Protein AF-A0A973I425-F1 (afdb_monomer_lite)

Structure (mmCIF, N/CA/C/O backbone):
data_AF-A0A973I425-F1
#
_entry.id   AF-A0A973I425-F1
#
loop_
_atom_site.group_PDB
_atom_site.id
_atom_site.type_symbol
_atom_site.label_atom_id
_atom_site.label_alt_id
_atom_site.label_comp_id
_atom_site.label_asym_id
_atom_site.label_entity_id
_atom_site.label_seq_id
_atom_site.pdbx_PDB_ins_code
_atom_site.Cartn_x
_atom_site.Cartn_y
_atom_site.Cartn_z
_atom_site.occupancy
_atom_site.B_iso_or_equiv
_atom_site.auth_seq_id
_atom_site.auth_comp_id
_atom_site.auth_asym_id
_atom_site.auth_atom_id
_atom_site.pdbx_PDB_model_num
ATOM 1 N N . MET A 1 1 ? 84.719 -21.983 -59.558 1.00 37.69 1 MET A N 1
ATOM 2 C CA . MET A 1 1 ? 84.308 -21.142 -58.417 1.00 37.69 1 MET A CA 1
ATOM 3 C C . MET A 1 1 ? 82.962 -21.637 -57.911 1.00 37.69 1 MET A C 1
ATOM 5 O O . MET A 1 1 ? 82.070 -21.821 -58.720 1.00 37.69 1 MET A O 1
ATOM 9 N N . SER A 1 2 ? 82.882 -21.840 -56.594 1.00 36.91 2 SER A N 1
ATOM 10 C CA . SER A 1 2 ? 81.693 -21.959 -55.732 1.00 36.91 2 SER A CA 1
ATOM 11 C C . SER A 1 2 ? 80.732 -23.167 -55.840 1.00 36.91 2 SER A C 1
ATOM 13 O O . SER A 1 2 ? 79.824 -23.208 -56.659 1.00 36.91 2 SER A O 1
ATOM 15 N N . PHE A 1 3 ? 80.980 -24.124 -54.936 1.00 36.69 3 PHE A N 1
ATOM 16 C CA . PHE A 1 3 ? 80.110 -25.029 -54.156 1.00 36.69 3 PHE A CA 1
ATOM 17 C C . PHE A 1 3 ? 78.595 -25.209 -54.479 1.00 36.69 3 PHE A C 1
ATOM 19 O O . PHE A 1 3 ? 77.766 -24.356 -54.186 1.00 36.69 3 PHE A O 1
ATOM 26 N N . THR A 1 4 ? 78.273 -26.407 -55.003 1.00 39.53 4 THR A N 1
ATOM 27 C CA . THR A 1 4 ? 77.316 -27.481 -54.569 1.00 39.53 4 THR A CA 1
ATOM 28 C C . THR A 1 4 ? 76.370 -27.297 -53.343 1.00 39.53 4 THR A C 1
ATOM 30 O O . THR A 1 4 ? 76.757 -26.600 -52.413 1.00 39.53 4 THR A O 1
ATOM 33 N N . PRO A 1 5 ? 75.336 -28.168 -53.130 1.00 52.81 5 PRO A N 1
ATOM 34 C CA . PRO A 1 5 ? 74.333 -28.717 -54.069 1.00 52.81 5 PRO A CA 1
ATOM 35 C C . PRO A 1 5 ? 72.916 -29.005 -53.450 1.00 52.81 5 PRO A C 1
ATOM 37 O O . PRO A 1 5 ? 72.714 -29.038 -52.242 1.00 52.81 5 PRO A O 1
ATOM 40 N N . LEU A 1 6 ? 71.947 -29.307 -54.325 1.00 42.12 6 LEU A N 1
ATOM 41 C CA . LEU A 1 6 ? 70.959 -30.409 -54.265 1.00 42.12 6 LEU A CA 1
ATOM 42 C C . LEU A 1 6 ? 70.415 -30.897 -52.893 1.00 42.12 6 LEU A C 1
ATOM 44 O O . LEU A 1 6 ? 71.088 -31.656 -52.197 1.00 42.12 6 LEU A O 1
ATOM 48 N N . LYS A 1 7 ? 69.121 -30.649 -52.619 1.00 34.53 7 LYS A N 1
ATOM 49 C CA . LYS A 1 7 ? 68.172 -31.680 -52.130 1.00 34.53 7 LYS A CA 1
ATOM 50 C C . LYS A 1 7 ? 66.713 -31.214 -52.208 1.00 34.53 7 LYS A C 1
ATOM 52 O O . LYS A 1 7 ? 66.212 -30.468 -51.374 1.00 34.53 7 LYS A O 1
ATOM 57 N N . THR A 1 8 ? 66.046 -31.707 -53.240 1.00 43.56 8 THR A N 1
ATOM 58 C CA . THR A 1 8 ? 64.598 -31.761 -53.427 1.00 43.56 8 THR A CA 1
ATOM 59 C C . THR A 1 8 ? 63.974 -32.806 -52.492 1.00 43.56 8 THR A C 1
ATOM 61 O O . THR A 1 8 ? 64.584 -33.837 -52.219 1.00 43.56 8 THR A O 1
ATOM 64 N N . LEU A 1 9 ? 62.712 -32.571 -52.120 1.00 47.62 9 LEU A N 1
ATOM 65 C CA . LEU A 1 9 ? 61.714 -33.592 -51.777 1.00 47.62 9 LEU A CA 1
ATOM 66 C C . LEU A 1 9 ? 61.925 -34.387 -50.467 1.00 47.62 9 LEU A C 1
ATOM 68 O O . LEU A 1 9 ? 62.283 -35.555 -50.490 1.00 47.62 9 LEU A O 1
ATOM 72 N N . LEU A 1 10 ? 61.620 -33.774 -49.318 1.00 42.44 10 LEU A N 1
ATOM 73 C CA . LEU A 1 10 ? 60.801 -34.371 -48.245 1.00 42.44 10 LEU A CA 1
ATOM 74 C C . LEU A 1 10 ? 60.571 -33.326 -47.134 1.00 42.44 10 LEU A C 1
ATOM 76 O O . LEU A 1 10 ? 61.511 -32.657 -46.721 1.00 42.44 10 LEU A O 1
ATOM 80 N N . LYS A 1 11 ? 59.342 -33.290 -46.602 1.00 37.41 11 LYS A N 1
ATOM 81 C CA . LYS A 1 11 ? 58.838 -32.500 -45.452 1.00 37.41 11 LYS A CA 1
ATOM 82 C C . LYS A 1 11 ? 58.151 -31.162 -45.762 1.00 37.41 11 LYS A C 1
ATOM 84 O O . LYS A 1 11 ? 58.456 -30.125 -45.190 1.00 37.41 11 LYS A O 1
ATOM 89 N N . GLN A 1 12 ? 57.045 -31.278 -46.497 1.00 45.94 12 GLN A N 1
ATOM 90 C CA . GLN A 1 12 ? 55.772 -30.578 -46.233 1.00 45.94 12 GLN A CA 1
ATOM 91 C C . GLN A 1 12 ? 55.152 -30.937 -44.851 1.00 45.94 12 GLN A C 1
ATOM 93 O O . GLN A 1 12 ? 53.946 -31.084 -44.708 1.00 45.94 12 GLN A O 1
ATOM 98 N N . LEU A 1 13 ? 55.962 -31.083 -43.803 1.00 47.66 13 LEU A N 1
ATOM 99 C CA . LEU A 1 13 ? 55.502 -31.217 -42.419 1.00 47.66 13 LEU A CA 1
ATOM 100 C C . LEU A 1 13 ? 56.457 -30.394 -41.561 1.00 47.66 13 LEU A C 1
ATOM 102 O O . LEU A 1 13 ? 57.553 -30.869 -41.279 1.00 47.66 13 LEU A O 1
ATOM 106 N N . CYS A 1 14 ? 56.057 -29.157 -41.259 1.00 39.88 14 CYS A N 1
ATOM 107 C CA . CYS A 1 14 ? 56.497 -28.325 -40.121 1.00 39.88 14 CYS A CA 1
ATOM 108 C C . CYS A 1 14 ? 56.077 -26.843 -40.261 1.00 39.88 14 CYS A C 1
ATOM 110 O O . CYS A 1 14 ? 56.566 -25.997 -39.522 1.00 39.88 14 CYS A O 1
ATOM 112 N N . TYR A 1 15 ? 55.126 -26.502 -41.137 1.00 44.47 15 TYR A N 1
ATOM 113 C CA . TYR A 1 15 ? 54.213 -25.396 -40.834 1.00 44.47 15 TYR A CA 1
ATOM 114 C C . TYR A 1 15 ? 53.138 -25.953 -39.903 1.00 44.47 15 TYR A C 1
ATOM 116 O O . TYR A 1 15 ? 52.218 -26.572 -40.422 1.00 44.47 15 TYR A O 1
ATOM 124 N N . LEU A 1 16 ? 53.311 -25.833 -38.575 1.00 46.62 16 LEU A N 1
ATOM 125 C CA . LEU A 1 16 ? 52.235 -25.837 -37.547 1.00 46.62 16 LEU A CA 1
ATOM 126 C C . LEU A 1 16 ? 52.718 -25.965 -36.081 1.00 46.62 16 LEU A C 1
ATOM 128 O O . LEU A 1 16 ? 51.924 -26.326 -35.221 1.00 46.62 16 LEU A O 1
ATOM 132 N N . SER A 1 17 ? 53.971 -25.652 -35.732 1.00 47.41 17 SER A N 1
ATOM 133 C CA . SER A 1 17 ? 54.474 -25.943 -34.367 1.00 47.41 17 SER A CA 1
ATOM 134 C C . SER A 1 17 ? 54.995 -24.734 -33.583 1.00 47.41 17 SER A C 1
ATOM 136 O O . SER A 1 17 ? 55.874 -24.883 -32.738 1.00 47.41 17 SER A O 1
ATOM 138 N N . SER A 1 18 ? 54.483 -23.523 -33.831 1.00 47.31 18 SER A N 1
ATOM 139 C CA . SER A 1 18 ? 54.876 -22.343 -33.025 1.00 47.31 18 SER A CA 1
ATOM 140 C C . SER A 1 18 ? 53.761 -21.322 -32.759 1.00 47.31 18 SER A C 1
ATOM 142 O O . SER A 1 18 ? 54.043 -20.239 -32.264 1.00 47.31 18 SER A O 1
ATOM 144 N N . ALA A 1 19 ? 52.496 -21.662 -33.031 1.00 46.75 19 ALA A N 1
ATOM 145 C CA . ALA A 1 19 ? 51.339 -20.792 -32.771 1.00 46.75 19 ALA A CA 1
ATOM 146 C C . ALA A 1 19 ? 50.269 -21.463 -31.889 1.00 46.75 19 ALA A C 1
ATOM 148 O O . ALA A 1 19 ? 49.083 -21.178 -32.008 1.00 46.75 19 ALA A O 1
ATOM 149 N N . ALA A 1 20 ? 50.674 -22.381 -31.013 1.00 50.41 20 ALA A N 1
ATOM 150 C CA . ALA A 1 20 ? 49.760 -23.044 -30.092 1.00 50.41 20 ALA A CA 1
ATOM 151 C C . ALA A 1 20 ? 50.484 -23.351 -28.786 1.00 50.41 20 ALA A C 1
ATOM 153 O O . ALA A 1 20 ? 50.881 -24.486 -28.586 1.00 50.41 20 ALA A O 1
ATOM 154 N N . LEU A 1 21 ? 50.718 -22.343 -27.939 1.00 49.34 21 LEU A N 1
ATOM 155 C CA . LEU A 1 21 ? 51.107 -22.533 -26.532 1.00 49.34 21 LEU A CA 1
ATOM 156 C C . LEU A 1 21 ? 50.958 -21.221 -25.729 1.00 49.34 21 LEU A C 1
ATOM 158 O O . LEU A 1 21 ? 51.871 -20.803 -25.037 1.00 49.34 21 LEU A O 1
ATOM 162 N N . LEU A 1 22 ? 49.800 -20.558 -25.823 1.00 50.97 22 LEU A N 1
ATOM 163 C CA . LEU A 1 22 ? 49.319 -19.613 -24.796 1.00 50.97 22 LEU A CA 1
ATOM 164 C C . LEU A 1 22 ? 47.787 -19.696 -24.656 1.00 50.97 22 LEU A C 1
ATOM 166 O O . LEU A 1 22 ? 47.109 -18.703 -24.418 1.00 50.97 22 LEU A O 1
ATOM 170 N N . VAL A 1 23 ? 47.221 -20.900 -24.777 1.00 51.62 23 VAL A N 1
ATOM 171 C CA . VAL A 1 23 ? 45.948 -21.173 -24.104 1.00 51.62 23 VAL A CA 1
ATOM 172 C C . VAL A 1 23 ? 46.337 -21.526 -22.679 1.00 51.62 23 VAL A C 1
ATOM 174 O O . VAL A 1 23 ? 46.740 -22.652 -22.395 1.00 51.62 23 VAL A O 1
ATOM 177 N N . SER A 1 24 ? 46.288 -20.534 -21.793 1.00 42.91 24 SER A N 1
ATOM 178 C CA . SER A 1 24 ? 46.206 -20.798 -20.363 1.00 42.91 24 SER A CA 1
ATOM 179 C C . SER A 1 24 ? 44.888 -21.536 -20.140 1.00 42.91 24 SER A C 1
ATOM 181 O O . SER A 1 24 ? 43.834 -20.931 -19.951 1.00 42.91 24 SER A O 1
ATOM 183 N N . CYS A 1 25 ? 44.917 -22.862 -20.268 1.00 48.88 25 CYS A N 1
ATOM 184 C CA . CYS A 1 25 ? 43.871 -23.720 -19.751 1.00 48.88 25 CYS A CA 1
ATOM 185 C C . CYS A 1 25 ? 43.938 -23.598 -18.229 1.00 48.88 25 CYS A C 1
ATOM 187 O O . CYS A 1 25 ? 44.575 -24.407 -17.560 1.00 48.88 25 CYS A O 1
ATOM 189 N N . ALA A 1 26 ? 43.286 -22.575 -17.678 1.00 56.12 26 ALA A N 1
ATOM 190 C CA . ALA A 1 26 ? 42.833 -22.607 -16.302 1.00 56.12 26 ALA A CA 1
ATOM 191 C C . ALA A 1 26 ? 41.779 -23.718 -16.222 1.00 56.12 26 ALA A C 1
ATOM 193 O O . ALA A 1 26 ? 40.581 -23.488 -16.371 1.00 56.12 26 ALA A O 1
ATOM 194 N N . SER A 1 27 ? 42.233 -24.963 -16.086 1.00 64.81 27 SER A N 1
ATOM 195 C CA . SER A 1 27 ? 41.368 -26.062 -15.693 1.00 64.81 27 SER A CA 1
ATOM 196 C C . SER A 1 27 ? 40.848 -25.708 -14.308 1.00 64.81 27 SER A C 1
ATOM 198 O O . SER A 1 27 ? 41.604 -25.750 -13.335 1.00 64.81 27 SER A O 1
ATOM 200 N N . ASN A 1 28 ? 39.583 -25.296 -14.230 1.00 69.31 28 ASN A N 1
ATOM 201 C CA . ASN A 1 28 ? 38.892 -25.160 -12.957 1.00 69.31 28 ASN A CA 1
ATOM 202 C C . ASN A 1 28 ? 39.164 -26.433 -12.132 1.00 69.31 28 ASN A C 1
ATOM 204 O O . ASN A 1 28 ? 39.030 -27.531 -12.676 1.00 69.31 28 ASN A O 1
ATOM 208 N N . PRO A 1 29 ? 39.559 -26.332 -10.848 1.00 84.12 29 PRO A N 1
ATOM 209 C CA . PRO A 1 29 ? 39.979 -27.483 -10.039 1.00 84.12 29 PRO A CA 1
ATOM 210 C C . PRO A 1 29 ? 38.809 -28.404 -9.649 1.00 84.12 29 PRO A C 1
ATOM 212 O O . PRO A 1 29 ? 38.922 -29.205 -8.725 1.00 84.12 29 PRO A O 1
ATOM 215 N N . TYR A 1 30 ? 37.667 -28.271 -10.318 1.00 83.06 30 TYR A N 1
ATOM 216 C CA . TYR A 1 30 ? 36.429 -28.965 -10.028 1.00 83.06 30 TYR A CA 1
ATOM 217 C C . TYR A 1 30 ? 35.788 -29.483 -11.314 1.00 83.06 30 TYR A C 1
ATOM 219 O O . TYR A 1 30 ? 35.867 -28.870 -12.379 1.00 83.06 30 TYR A O 1
ATOM 227 N N . THR A 1 31 ? 35.106 -30.617 -11.195 1.00 85.81 31 THR A N 1
ATOM 228 C CA . THR A 1 31 ? 34.203 -31.128 -12.222 1.00 85.81 31 THR A CA 1
ATOM 229 C C . THR A 1 31 ? 32.836 -30.473 -12.044 1.00 85.81 31 THR A C 1
ATOM 231 O O . THR A 1 31 ? 32.301 -30.400 -10.939 1.00 85.81 31 THR A O 1
ATOM 234 N N . TYR A 1 32 ? 32.265 -29.952 -13.128 1.00 88.19 32 TYR A N 1
ATOM 235 C CA . TYR A 1 32 ? 30.945 -29.329 -13.099 1.00 88.19 32 TYR A CA 1
ATOM 236 C C . TYR A 1 32 ? 29.872 -30.360 -13.458 1.00 88.19 32 TYR A C 1
ATOM 238 O O . TYR A 1 32 ? 29.927 -30.985 -14.514 1.00 88.19 32 TYR A O 1
ATOM 246 N N . THR A 1 33 ? 28.896 -30.538 -12.572 1.00 92.44 33 THR A N 1
ATOM 247 C CA . THR A 1 33 ? 27.669 -31.303 -12.826 1.00 92.44 33 THR A CA 1
ATOM 248 C C . THR A 1 33 ? 26.493 -30.435 -12.400 1.00 92.44 33 THR A C 1
ATOM 250 O O . THR A 1 33 ? 26.398 -30.066 -11.230 1.00 92.44 33 THR A O 1
ATOM 253 N N . GLN A 1 34 ? 25.610 -30.080 -13.333 1.00 91.56 34 GLN A N 1
ATOM 254 C CA . GLN A 1 34 ? 24.461 -29.231 -13.026 1.00 91.56 34 GLN A CA 1
ATOM 255 C C . GLN A 1 34 ? 23.409 -30.022 -12.237 1.00 91.56 34 GLN A C 1
ATOM 257 O O . GLN A 1 34 ? 22.895 -31.036 -12.709 1.00 91.56 34 GLN A O 1
ATOM 262 N N . SER A 1 35 ? 23.073 -29.544 -11.038 1.00 92.56 35 SER A N 1
ATOM 263 C CA . SER A 1 35 ? 21.942 -30.062 -10.262 1.00 92.56 35 SER A CA 1
ATOM 264 C C . SER A 1 35 ? 20.626 -29.657 -10.925 1.00 92.56 35 SER A C 1
ATOM 266 O O . SER A 1 35 ? 20.489 -28.513 -11.347 1.00 92.56 35 SER A O 1
ATOM 268 N N . ALA A 1 36 ? 19.633 -30.547 -10.953 1.00 91.25 36 ALA A N 1
ATOM 269 C CA . ALA A 1 36 ? 18.261 -30.179 -11.319 1.00 91.25 36 ALA A CA 1
ATOM 270 C C . ALA A 1 36 ? 17.571 -29.323 -10.232 1.00 91.25 36 ALA A C 1
ATOM 272 O O . ALA A 1 36 ? 16.597 -28.633 -10.512 1.00 91.25 36 ALA A O 1
ATOM 273 N N . ASN A 1 37 ? 18.095 -29.330 -9.000 1.00 92.50 37 ASN A N 1
ATOM 274 C CA . ASN A 1 37 ? 17.574 -28.571 -7.862 1.00 92.50 37 ASN A CA 1
ATOM 275 C C . ASN A 1 37 ? 18.251 -27.193 -7.776 1.00 92.50 37 ASN A C 1
ATOM 277 O O . ASN A 1 37 ? 19.030 -26.939 -6.856 1.00 92.50 37 ASN A O 1
ATOM 281 N N . TYR A 1 38 ? 18.003 -26.322 -8.753 1.00 88.38 38 TYR A N 1
ATOM 282 C CA . TYR A 1 38 ? 18.524 -24.953 -8.768 1.00 88.38 38 TYR A CA 1
ATOM 283 C C . TYR A 1 38 ? 17.455 -23.955 -9.219 1.00 88.38 38 TYR A C 1
ATOM 285 O O . TYR A 1 38 ? 16.387 -24.322 -9.705 1.00 88.38 38 TYR A O 1
ATOM 293 N N . SER A 1 39 ? 17.744 -22.671 -9.047 1.00 85.94 39 SER A N 1
ATOM 294 C CA . SER A 1 39 ? 16.940 -21.575 -9.587 1.00 85.94 39 SER A CA 1
ATOM 295 C C . SER A 1 39 ? 17.859 -20.426 -9.999 1.00 85.94 39 SER A C 1
ATOM 297 O O . SER A 1 39 ? 19.029 -20.392 -9.611 1.00 85.94 39 SER A O 1
ATOM 299 N N . HIS A 1 40 ? 17.335 -19.473 -10.762 1.00 88.00 40 HIS A N 1
ATOM 300 C CA . HIS A 1 40 ? 18.067 -18.292 -11.213 1.00 88.00 40 HIS A CA 1
ATOM 301 C C . HIS A 1 40 ? 18.134 -17.241 -10.103 1.00 88.00 40 HIS A C 1
ATOM 303 O O . HIS A 1 40 ? 17.232 -17.151 -9.266 1.00 88.00 40 HIS A O 1
ATOM 309 N N . ARG A 1 41 ? 19.223 -16.464 -10.072 1.00 91.75 41 ARG A N 1
ATOM 310 C CA . ARG A 1 41 ? 19.432 -15.411 -9.064 1.00 91.75 41 ARG A CA 1
ATOM 311 C C . ARG A 1 41 ? 18.535 -14.202 -9.294 1.00 91.75 41 ARG A C 1
ATOM 313 O O . ARG A 1 41 ? 18.007 -13.667 -8.321 1.00 91.75 41 ARG A O 1
ATOM 320 N N . VAL A 1 42 ? 18.359 -13.812 -10.555 1.00 95.81 42 VAL A N 1
ATOM 321 C CA . VAL A 1 42 ? 17.456 -12.733 -10.950 1.00 95.81 42 VAL A CA 1
ATOM 322 C C . VAL A 1 42 ? 16.017 -13.233 -10.845 1.00 95.81 42 VAL A C 1
ATOM 324 O O . VAL A 1 42 ? 15.662 -14.278 -11.392 1.00 95.81 42 VAL A O 1
ATOM 327 N N . LYS A 1 43 ? 15.206 -12.495 -10.092 1.00 96.69 43 LYS A N 1
ATOM 328 C CA . LYS A 1 43 ? 13.804 -12.782 -9.774 1.00 96.69 43 LYS A CA 1
ATOM 329 C C . LYS A 1 43 ? 12.857 -11.650 -10.150 1.00 96.69 43 LYS A C 1
ATOM 331 O O . LYS A 1 43 ? 11.655 -11.890 -10.152 1.00 96.69 43 LYS A O 1
ATOM 336 N N . PHE A 1 44 ? 13.369 -10.459 -10.465 1.00 98.62 44 PHE A N 1
ATOM 337 C CA . PHE A 1 44 ? 12.556 -9.278 -10.749 1.00 98.62 44 PHE A CA 1
ATOM 338 C C . PHE A 1 44 ? 13.071 -8.493 -11.951 1.00 98.62 44 PHE A C 1
ATOM 340 O O . PHE A 1 44 ? 14.268 -8.485 -12.242 1.00 98.62 44 PHE A O 1
ATOM 347 N N . LEU A 1 45 ? 12.153 -7.781 -12.596 1.00 98.81 45 LEU A N 1
ATOM 348 C CA . LEU A 1 45 ? 12.445 -6.759 -13.589 1.00 98.81 45 LEU A CA 1
ATOM 349 C C . LEU A 1 45 ? 11.827 -5.445 -13.105 1.00 98.81 45 LEU A C 1
ATOM 351 O O . LEU A 1 45 ? 10.609 -5.367 -12.948 1.00 98.81 45 LEU A O 1
ATOM 355 N N . VAL A 1 46 ? 12.662 -4.443 -12.831 1.00 98.88 46 VAL A N 1
ATOM 356 C CA . VAL A 1 46 ? 12.231 -3.161 -12.259 1.00 98.88 46 VAL A CA 1
ATOM 357 C C . VAL A 1 46 ? 12.360 -2.058 -13.303 1.00 98.88 46 VAL A C 1
ATOM 359 O O . VAL A 1 46 ? 13.442 -1.849 -13.854 1.00 98.88 46 VAL A O 1
ATOM 362 N N . MET A 1 47 ? 11.254 -1.363 -13.549 1.00 98.81 47 MET A N 1
ATOM 363 C CA . MET A 1 47 ? 11.153 -0.247 -14.486 1.00 98.81 47 MET A CA 1
ATOM 364 C C . MET A 1 47 ? 11.308 1.084 -13.754 1.00 98.81 47 MET A C 1
ATOM 366 O O . MET A 1 47 ? 10.686 1.279 -12.707 1.00 98.81 47 MET A O 1
ATOM 370 N N . HIS A 1 48 ? 12.087 1.985 -14.345 1.00 98.75 48 HIS A N 1
ATOM 371 C CA . HIS A 1 48 ? 12.379 3.323 -13.831 1.00 98.75 48 HIS A CA 1
ATOM 372 C C . HIS A 1 48 ? 12.185 4.361 -14.935 1.00 98.75 48 HIS A C 1
ATOM 374 O O . HIS A 1 48 ? 12.195 4.021 -16.123 1.00 98.75 48 HIS A O 1
ATOM 380 N N . TYR A 1 49 ? 12.048 5.625 -14.545 1.00 98.12 49 TYR A N 1
ATOM 381 C CA . TYR A 1 49 ? 12.402 6.735 -15.424 1.00 98.12 49 TYR A CA 1
ATOM 382 C C . TYR A 1 49 ? 13.618 7.469 -14.874 1.00 98.12 49 TYR A C 1
ATOM 384 O O . TYR A 1 49 ? 13.845 7.491 -13.665 1.00 98.12 49 TYR A O 1
ATOM 392 N N . THR A 1 50 ? 14.313 8.194 -15.745 1.00 96.88 50 THR A N 1
ATOM 393 C CA . THR A 1 50 ? 15.507 8.949 -15.348 1.00 96.88 50 THR A CA 1
ATOM 394 C C . THR A 1 50 ? 15.201 10.324 -14.745 1.00 96.88 50 THR A C 1
ATOM 396 O O . THR A 1 50 ? 16.001 10.843 -13.970 1.00 96.88 50 THR A O 1
ATOM 399 N N . ALA A 1 51 ? 14.072 10.950 -15.106 1.00 95.44 51 ALA A N 1
ATOM 400 C CA . ALA A 1 51 ? 13.705 12.335 -14.765 1.00 95.44 51 ALA A CA 1
ATOM 401 C C . ALA A 1 51 ? 14.661 13.423 -15.291 1.00 95.44 51 ALA A C 1
ATOM 403 O O . ALA A 1 51 ? 14.512 14.599 -14.956 1.00 95.44 51 ALA A O 1
ATOM 404 N N . ILE A 1 52 ? 15.638 13.045 -16.111 1.00 95.75 52 ILE A N 1
ATOM 405 C CA . ILE A 1 52 ? 16.645 13.914 -16.724 1.00 95.75 52 ILE A CA 1
ATOM 406 C C . ILE A 1 52 ? 16.913 13.442 -18.156 1.00 95.75 52 ILE A C 1
ATOM 408 O O . ILE A 1 52 ? 16.638 12.293 -18.497 1.00 95.75 52 ILE A O 1
ATOM 412 N N . ASP A 1 53 ? 17.449 14.333 -18.988 1.00 97.00 53 ASP A N 1
ATOM 413 C CA . ASP A 1 53 ? 17.819 14.028 -20.376 1.00 97.00 53 ASP A CA 1
ATOM 414 C C . ASP A 1 53 ? 18.872 12.904 -20.488 1.00 97.00 53 ASP A C 1
ATOM 416 O O . ASP A 1 53 ? 19.496 12.496 -19.499 1.00 97.00 53 ASP A O 1
ATOM 420 N N . TYR A 1 54 ? 19.055 12.370 -21.694 1.00 98.06 54 TYR A N 1
ATOM 421 C CA . TYR A 1 54 ? 19.943 11.249 -21.978 1.00 98.06 54 TYR A CA 1
ATOM 422 C C . TYR A 1 54 ? 21.390 11.504 -21.548 1.00 98.06 54 TYR A C 1
ATOM 424 O O . TYR A 1 54 ? 21.987 10.649 -20.891 1.00 98.06 54 TYR A O 1
ATOM 432 N N . GLU A 1 55 ? 21.973 12.659 -21.883 1.00 97.44 55 GLU A N 1
ATOM 433 C CA . GLU A 1 55 ? 23.370 12.948 -21.535 1.00 97.44 55 GLU A CA 1
ATOM 434 C C . GLU A 1 55 ? 23.574 12.967 -20.015 1.00 97.44 55 GLU A C 1
ATOM 436 O O . GLU A 1 55 ? 24.527 12.367 -19.506 1.00 97.44 55 GLU A O 1
ATOM 441 N N . LYS A 1 56 ? 22.672 13.611 -19.265 1.00 97.06 56 LYS A N 1
ATOM 442 C CA . LYS A 1 56 ? 22.745 13.611 -17.799 1.00 97.06 56 LYS A CA 1
ATOM 443 C C . LYS A 1 56 ? 22.467 12.230 -17.216 1.00 97.06 56 LYS A C 1
ATOM 445 O O . LYS A 1 56 ? 23.123 11.866 -16.243 1.00 97.06 56 LYS A O 1
ATOM 450 N N . SER A 1 57 ? 21.555 11.463 -17.813 1.00 97.50 57 SER A N 1
ATOM 451 C CA . SER A 1 57 ? 21.277 10.075 -17.421 1.00 97.50 57 SER A CA 1
ATOM 452 C C . SER A 1 57 ? 22.527 9.209 -17.562 1.00 97.50 57 SER A C 1
ATOM 454 O O . SER A 1 57 ? 22.895 8.507 -16.625 1.00 97.50 57 SER A O 1
ATOM 456 N N . MET A 1 58 ? 23.234 9.315 -18.691 1.00 97.19 58 MET A N 1
ATOM 457 C CA . MET A 1 58 ? 24.488 8.597 -18.926 1.00 97.19 58 MET A CA 1
ATOM 458 C C . MET A 1 58 ? 25.546 8.940 -17.878 1.00 97.19 58 MET A C 1
ATOM 460 O O . MET A 1 58 ? 26.143 8.032 -17.313 1.00 97.19 58 MET A O 1
ATOM 464 N N . ARG A 1 59 ? 25.745 10.226 -17.561 1.00 95.69 59 ARG A N 1
ATOM 465 C CA . ARG A 1 59 ? 26.686 10.628 -16.500 1.00 95.69 59 ARG A CA 1
ATOM 466 C C . ARG A 1 59 ? 26.271 10.071 -15.138 1.00 95.69 59 ARG A C 1
ATOM 468 O O . ARG A 1 59 ? 27.084 9.471 -14.448 1.00 95.69 59 ARG A O 1
ATOM 475 N N . ALA A 1 60 ? 24.998 10.211 -14.767 1.00 95.62 60 ALA A N 1
ATOM 476 C CA . ALA A 1 60 ? 24.492 9.772 -13.466 1.00 95.62 60 ALA A CA 1
ATOM 477 C C . ALA A 1 60 ? 24.561 8.249 -13.250 1.00 95.62 60 ALA A C 1
ATOM 479 O O . ALA A 1 60 ? 24.690 7.817 -12.104 1.00 95.62 60 ALA A O 1
ATOM 480 N N . LEU A 1 61 ? 24.452 7.462 -14.329 1.00 97.44 61 LEU A N 1
ATOM 481 C CA . LEU A 1 61 ? 24.413 5.997 -14.293 1.00 97.44 61 LEU A CA 1
ATOM 482 C C . LEU A 1 61 ? 25.772 5.320 -14.555 1.00 97.44 61 LEU A C 1
ATOM 484 O O . LEU A 1 61 ? 25.876 4.104 -14.377 1.00 97.44 61 LEU A O 1
ATOM 488 N N . VAL A 1 62 ? 26.786 6.071 -15.008 1.00 95.88 62 VAL A N 1
ATOM 489 C CA . VAL A 1 62 ? 28.106 5.537 -15.404 1.00 95.88 62 VAL A CA 1
ATOM 490 C C . VAL A 1 62 ? 29.261 6.146 -14.610 1.00 95.88 62 VAL A C 1
ATOM 492 O O . VAL A 1 62 ? 30.203 5.423 -14.281 1.00 95.88 62 VAL A O 1
ATOM 495 N N . ASP A 1 63 ? 29.223 7.446 -14.304 1.00 93.31 63 ASP A N 1
ATOM 496 C CA . ASP A 1 63 ? 30.330 8.112 -13.614 1.00 93.31 63 ASP A CA 1
ATOM 497 C C . ASP A 1 63 ? 30.457 7.616 -12.156 1.00 93.31 63 ASP A C 1
ATOM 499 O O . ASP A 1 63 ? 29.476 7.255 -11.496 1.00 93.31 63 ASP A O 1
ATOM 503 N N . GLU A 1 64 ? 31.686 7.594 -11.624 1.00 84.75 64 GLU A N 1
ATOM 504 C CA . GLU A 1 64 ? 31.948 7.109 -10.263 1.00 84.75 64 GLU A CA 1
ATOM 505 C C . GLU A 1 64 ? 31.167 7.894 -9.192 1.00 84.75 64 GLU A C 1
ATOM 507 O O . GLU A 1 64 ? 31.083 9.122 -9.215 1.00 84.75 64 GLU A O 1
ATOM 512 N N . GLY A 1 65 ? 30.641 7.174 -8.193 1.00 76.31 65 GLY A N 1
ATOM 513 C CA . GLY A 1 65 ? 29.893 7.754 -7.070 1.00 76.31 65 GLY A CA 1
ATOM 514 C C . GLY A 1 65 ? 28.394 7.961 -7.327 1.00 76.31 65 GLY A C 1
ATOM 515 O O . GLY A 1 65 ? 27.696 8.419 -6.420 1.00 76.31 65 GLY A O 1
ATOM 516 N N . GLY A 1 66 ? 27.906 7.613 -8.522 1.00 76.12 66 GLY A N 1
ATOM 517 C CA . GLY A 1 66 ? 26.493 7.648 -8.902 1.00 76.12 66 GLY A CA 1
ATOM 518 C C . GLY A 1 66 ? 25.685 6.390 -8.551 1.00 76.12 66 GLY A C 1
ATOM 519 O O . GLY A 1 66 ? 26.118 5.508 -7.805 1.00 76.12 66 GLY A O 1
ATOM 520 N N . LEU A 1 67 ? 24.470 6.333 -9.100 1.00 92.69 67 LEU A N 1
ATOM 521 C CA . LEU A 1 67 ? 23.620 5.135 -9.148 1.00 92.69 67 LEU A CA 1
ATOM 522 C C . LEU A 1 67 ? 23.936 4.366 -10.443 1.00 92.69 67 LEU A C 1
ATOM 524 O O . LEU A 1 67 ? 24.759 4.808 -11.235 1.00 92.69 67 LEU A O 1
ATOM 528 N N . SER A 1 68 ? 23.308 3.217 -10.687 1.00 97.56 68 SER A N 1
ATOM 529 C CA . SER A 1 68 ? 23.434 2.532 -11.982 1.00 97.56 68 SER A CA 1
ATOM 530 C C . SER A 1 68 ? 22.210 1.686 -12.294 1.00 97.56 68 SER A C 1
ATOM 532 O O . SER A 1 68 ? 21.472 1.292 -11.394 1.00 97.56 68 SER A O 1
ATOM 534 N N . SER A 1 69 ? 22.019 1.358 -13.567 1.00 98.44 69 SER A N 1
ATOM 535 C CA . SER A 1 69 ? 21.006 0.419 -14.050 1.00 98.44 69 SER A CA 1
ATOM 536 C C . SER A 1 69 ? 21.658 -0.626 -14.953 1.00 98.44 69 SER A C 1
ATOM 538 O O . SER A 1 69 ? 22.819 -0.499 -15.329 1.00 98.44 69 SER A O 1
ATOM 540 N N . HIS A 1 70 ? 20.935 -1.689 -15.295 1.00 98.81 70 HIS A N 1
ATOM 541 C CA . HIS A 1 70 ? 21.452 -2.658 -16.263 1.00 98.81 70 HIS A CA 1
ATOM 542 C C . HIS A 1 70 ? 21.302 -2.125 -17.684 1.00 98.81 70 HIS A C 1
ATOM 544 O O . HIS A 1 70 ? 22.204 -2.285 -18.506 1.00 98.81 70 HIS A O 1
ATOM 550 N N . TYR A 1 71 ? 20.180 -1.453 -17.947 1.00 98.94 71 TYR A N 1
ATOM 551 C CA . TYR A 1 71 ? 19.840 -0.906 -19.250 1.00 98.94 71 TYR A CA 1
ATOM 552 C C . TYR A 1 71 ? 19.358 0.540 -19.145 1.00 98.94 71 TYR A C 1
ATOM 554 O O . TYR A 1 71 ? 18.696 0.903 -18.172 1.00 98.94 71 TYR A O 1
ATOM 562 N N . LEU A 1 72 ? 19.648 1.329 -20.178 1.00 98.81 72 LEU A N 1
ATOM 563 C CA . LEU A 1 72 ? 19.104 2.665 -20.408 1.00 98.81 72 LEU A CA 1
ATOM 564 C C . LEU A 1 72 ? 18.442 2.713 -21.790 1.00 98.81 72 LEU A C 1
ATOM 566 O O . LEU A 1 72 ? 19.044 2.289 -22.783 1.00 98.81 72 LEU A O 1
ATOM 570 N N . LEU A 1 73 ? 17.217 3.237 -21.853 1.00 98.62 73 LEU A N 1
ATOM 571 C CA . LEU A 1 73 ? 16.476 3.458 -23.094 1.00 98.62 73 LEU A CA 1
ATOM 572 C C . LEU A 1 73 ? 16.346 4.964 -23.386 1.00 98.62 73 LEU A C 1
ATOM 574 O O . LEU A 1 73 ? 15.688 5.663 -22.616 1.00 98.62 73 LEU A O 1
ATOM 578 N N . PRO A 1 74 ? 16.934 5.471 -24.483 1.00 98.12 74 PRO A N 1
ATOM 579 C CA . PRO A 1 74 ? 16.827 6.870 -24.892 1.00 98.12 74 PRO A CA 1
ATOM 580 C C . PRO A 1 74 ? 15.421 7.200 -25.415 1.00 98.12 74 PRO A C 1
ATOM 582 O O . PRO A 1 74 ? 14.619 6.301 -25.669 1.00 98.12 74 PRO A O 1
ATOM 585 N N . GLU A 1 75 ? 15.128 8.488 -25.578 1.00 96.31 75 GLU A N 1
ATOM 586 C CA . GLU A 1 75 ? 13.859 9.013 -26.100 1.00 96.31 75 GLU A CA 1
ATOM 587 C C . GLU A 1 75 ? 14.081 9.694 -27.460 1.00 96.31 75 GLU A C 1
ATOM 589 O O . GLU A 1 75 ? 15.071 10.406 -27.653 1.00 96.31 75 GLU A O 1
ATOM 594 N N . SER A 1 76 ? 13.175 9.496 -28.427 1.00 94.12 76 SER A N 1
ATOM 595 C CA . SER A 1 76 ? 13.267 10.208 -29.708 1.00 94.12 76 SER A CA 1
ATOM 596 C C . SER A 1 76 ? 13.072 11.708 -29.513 1.00 94.12 76 SER A C 1
ATOM 598 O O . SER A 1 76 ? 12.116 12.146 -28.883 1.00 94.12 76 SER A O 1
ATOM 600 N N . GLY A 1 77 ? 13.922 12.510 -30.152 1.00 90.44 77 GLY A N 1
ATOM 601 C CA . GLY A 1 77 ? 13.821 13.969 -30.089 1.00 90.44 77 GLY A CA 1
ATOM 602 C C . GLY A 1 77 ? 14.448 14.593 -28.842 1.00 90.44 77 GLY A C 1
ATOM 603 O O . GLY A 1 77 ? 14.414 15.817 -28.729 1.00 90.44 77 GLY A O 1
ATOM 604 N N . ASP A 1 78 ? 15.069 13.798 -27.963 1.00 95.50 78 ASP A N 1
ATOM 605 C CA . ASP A 1 78 ? 15.984 14.304 -26.940 1.00 95.50 78 ASP A CA 1
ATOM 606 C C . ASP A 1 78 ? 17.230 14.908 -27.624 1.00 95.50 78 ASP A C 1
ATOM 608 O O . ASP A 1 78 ? 18.009 14.169 -28.233 1.00 95.50 78 ASP A O 1
ATOM 612 N N . PRO A 1 79 ? 17.467 16.233 -27.530 1.00 95.81 79 PRO A N 1
ATOM 613 C CA . PRO A 1 79 ? 18.605 16.881 -28.186 1.00 95.81 79 PRO A CA 1
ATOM 614 C C . PRO A 1 79 ? 19.972 16.415 -27.672 1.00 95.81 79 PRO A C 1
ATOM 616 O O . PRO A 1 79 ? 20.989 16.682 -28.310 1.00 95.81 79 PRO A O 1
ATOM 619 N N . SER A 1 80 ? 20.008 15.778 -26.501 1.00 97.12 80 SER A N 1
ATOM 620 C CA . SER A 1 80 ? 21.224 15.257 -25.883 1.00 97.12 80 SER A CA 1
ATOM 621 C C . SER A 1 80 ? 21.564 13.830 -26.337 1.00 97.12 80 SER A C 1
ATOM 623 O O . SER A 1 80 ? 22.676 13.357 -26.091 1.00 97.12 80 SER A O 1
ATOM 625 N N . TYR A 1 81 ? 20.648 13.145 -27.037 1.00 97.50 81 TYR A N 1
ATOM 626 C CA . TYR A 1 81 ? 20.901 11.826 -27.610 1.00 97.50 81 TYR A CA 1
ATOM 627 C C . TYR A 1 81 ? 21.651 11.946 -28.952 1.00 97.50 81 TYR A C 1
ATOM 629 O O . TYR A 1 81 ? 21.169 12.603 -29.873 1.00 97.50 81 TYR A O 1
ATOM 637 N N . PRO A 1 82 ? 22.836 11.322 -29.113 1.00 94.38 82 PRO A N 1
ATOM 638 C CA . PRO A 1 82 ? 23.717 11.602 -30.250 1.00 94.38 82 PRO A CA 1
ATOM 639 C C . PRO A 1 82 ? 23.382 10.829 -31.537 1.00 94.38 82 PRO A C 1
ATOM 641 O O . PRO A 1 82 ? 24.112 10.967 -32.519 1.00 94.38 82 PRO A O 1
ATOM 644 N N . LYS A 1 83 ? 22.355 9.969 -31.538 1.00 94.12 83 LYS A N 1
ATOM 645 C CA . LYS A 1 83 ? 22.018 9.089 -32.670 1.00 94.12 83 LYS A CA 1
ATOM 646 C C . LYS A 1 83 ? 20.615 9.371 -33.202 1.00 94.12 83 LYS A C 1
ATOM 648 O O . LYS A 1 83 ? 19.714 9.704 -32.442 1.00 94.12 83 LYS A O 1
ATOM 653 N N . ASP A 1 84 ? 20.430 9.156 -34.503 1.00 90.50 84 ASP A N 1
ATOM 654 C CA . ASP A 1 84 ? 19.128 9.310 -35.168 1.00 90.50 84 ASP A CA 1
ATOM 655 C C . ASP A 1 84 ? 18.156 8.158 -34.846 1.00 90.50 84 ASP A C 1
ATOM 657 O O . ASP A 1 84 ? 16.939 8.347 -34.799 1.00 90.50 84 ASP A O 1
ATOM 661 N N . GLU A 1 85 ? 18.689 6.951 -34.632 1.00 94.81 85 GLU A N 1
ATOM 662 C CA . GLU A 1 85 ? 17.922 5.762 -34.261 1.00 94.81 85 GLU A CA 1
ATOM 663 C C . GLU A 1 85 ? 18.153 5.415 -32.792 1.00 94.81 85 GLU A C 1
ATOM 665 O O . GLU A 1 85 ? 19.289 5.404 -32.317 1.00 94.81 85 GLU A O 1
ATOM 670 N N . LEU A 1 86 ? 17.064 5.111 -32.079 1.00 97.19 86 LEU A N 1
ATOM 671 C CA . LEU A 1 86 ? 17.137 4.675 -30.691 1.00 97.19 86 LEU A CA 1
ATOM 672 C C . LEU A 1 86 ? 17.758 3.281 -30.601 1.00 97.19 86 LEU A C 1
ATOM 674 O O . LEU A 1 86 ? 17.351 2.344 -31.290 1.00 97.19 86 LEU A O 1
ATOM 678 N N . GLU A 1 87 ? 18.692 3.132 -29.673 1.00 97.31 87 GLU A N 1
ATOM 679 C CA . GLU A 1 87 ? 19.335 1.866 -29.345 1.00 97.31 87 GLU A CA 1
ATOM 680 C C . GLU A 1 87 ? 19.170 1.548 -27.859 1.00 97.31 87 GLU A C 1
ATOM 682 O O . GLU A 1 87 ? 19.023 2.444 -27.033 1.00 97.31 87 GLU A O 1
ATOM 687 N N . ILE A 1 88 ? 19.222 0.263 -27.509 1.00 98.50 88 ILE A N 1
ATOM 688 C CA . ILE A 1 88 ? 19.284 -0.185 -26.114 1.00 98.50 88 ILE A CA 1
ATOM 689 C C . ILE A 1 88 ? 20.738 -0.076 -25.649 1.00 98.50 88 ILE A C 1
ATOM 691 O O . ILE A 1 88 ? 21.615 -0.697 -26.252 1.00 98.50 88 ILE A O 1
ATOM 695 N N . ILE A 1 89 ? 20.992 0.649 -24.560 1.00 98.56 89 ILE A N 1
ATOM 696 C CA . ILE A 1 89 ? 22.328 0.761 -23.970 1.00 98.56 89 ILE A CA 1
ATOM 697 C C . ILE A 1 89 ? 22.393 -0.151 -22.747 1.00 98.56 89 ILE A C 1
ATOM 699 O O . ILE A 1 89 ? 21.612 0.016 -21.815 1.00 98.56 89 ILE A O 1
ATOM 703 N N . GLN A 1 90 ? 23.323 -1.107 -22.740 1.00 98.69 90 GLN A N 1
ATOM 704 C CA . GLN A 1 90 ? 23.636 -1.903 -21.553 1.00 98.69 90 GLN A CA 1
ATOM 705 C C . GLN A 1 90 ? 24.772 -1.236 -20.773 1.00 98.69 90 GLN A C 1
ATOM 707 O O . GLN A 1 90 ? 25.835 -0.982 -21.338 1.00 98.69 90 GLN A O 1
ATOM 712 N N . LEU A 1 91 ? 24.549 -0.973 -19.487 1.00 98.38 91 LEU A N 1
ATOM 713 C CA . LEU A 1 91 ? 25.512 -0.307 -18.602 1.00 98.38 91 LEU A CA 1
ATOM 714 C C . LEU A 1 91 ? 26.164 -1.283 -17.613 1.00 98.38 91 LEU A C 1
ATOM 716 O O . LEU A 1 91 ? 27.332 -1.122 -17.271 1.00 98.38 91 LEU A O 1
ATOM 720 N N . VAL A 1 92 ? 25.429 -2.315 -17.186 1.00 98.44 92 VAL A N 1
ATOM 721 C CA . VAL A 1 92 ? 25.900 -3.354 -16.255 1.00 98.44 92 VAL A CA 1
ATOM 722 C C . VAL A 1 92 ? 25.516 -4.737 -16.798 1.00 98.44 92 VAL A C 1
ATOM 724 O O . VAL A 1 92 ? 24.419 -4.921 -17.337 1.00 98.44 92 VAL A O 1
ATOM 727 N N . ASP A 1 93 ? 26.419 -5.718 -16.689 1.00 98.06 93 ASP A N 1
ATOM 728 C CA . ASP A 1 93 ? 26.122 -7.119 -17.027 1.00 98.06 93 ASP A CA 1
ATOM 729 C C . ASP A 1 93 ? 25.028 -7.651 -16.083 1.00 98.06 93 ASP A C 1
ATOM 731 O O . ASP A 1 93 ? 25.069 -7.405 -14.884 1.00 98.06 93 ASP A O 1
ATOM 735 N N . GLU A 1 94 ? 24.046 -8.397 -16.594 1.00 97.31 94 GLU A N 1
ATOM 736 C CA . GLU A 1 94 ? 22.944 -8.945 -15.779 1.00 97.31 94 GLU A CA 1
ATOM 737 C C . GLU A 1 94 ? 23.395 -9.926 -14.682 1.00 97.31 94 GLU A C 1
ATOM 739 O O . GLU A 1 94 ? 22.615 -10.267 -13.792 1.00 97.31 94 GLU A O 1
ATOM 744 N N . LYS A 1 95 ? 24.628 -10.440 -14.760 1.00 94.94 95 LYS A N 1
ATOM 745 C CA . LYS A 1 95 ? 25.225 -11.271 -13.703 1.00 94.94 95 LYS A CA 1
ATOM 746 C C . LYS A 1 95 ? 25.729 -10.447 -12.525 1.00 94.94 95 LYS A C 1
ATOM 748 O O . LYS A 1 95 ? 25.895 -11.006 -11.437 1.00 94.94 95 LYS A O 1
ATOM 753 N N . ASP A 1 96 ? 25.993 -9.169 -12.762 1.00 97.62 96 ASP A N 1
ATOM 754 C CA . ASP A 1 96 ? 26.471 -8.221 -11.774 1.00 97.62 96 ASP A CA 1
ATOM 755 C C . ASP A 1 96 ? 25.303 -7.440 -11.165 1.00 97.62 96 ASP A C 1
ATOM 757 O O . ASP A 1 96 ? 24.148 -7.549 -11.569 1.00 97.62 96 ASP A O 1
ATOM 761 N N . ARG A 1 97 ? 25.603 -6.676 -10.117 1.00 97.38 97 ARG A N 1
ATOM 762 C CA . ARG A 1 97 ? 24.609 -5.935 -9.342 1.00 97.38 97 ARG A CA 1
ATOM 763 C C . ARG A 1 97 ? 24.631 -4.457 -9.717 1.00 97.38 97 ARG A C 1
ATOM 765 O O . ARG A 1 97 ? 25.489 -3.724 -9.220 1.00 97.38 97 ARG A O 1
ATOM 772 N N . ALA A 1 98 ? 23.653 -3.999 -10.494 1.00 98.00 98 ALA A N 1
ATOM 773 C CA . ALA A 1 98 ? 23.405 -2.563 -10.656 1.00 98.00 98 ALA A CA 1
ATOM 774 C C . ALA A 1 98 ? 22.752 -1.939 -9.401 1.00 98.00 98 ALA A C 1
ATOM 776 O O . ALA A 1 98 ? 22.151 -2.630 -8.574 1.00 98.00 98 ALA A O 1
ATOM 777 N N . TRP A 1 99 ? 22.884 -0.624 -9.226 1.00 97.69 99 TRP A N 1
ATOM 778 C CA . TRP A 1 99 ? 22.433 0.116 -8.041 1.00 97.69 99 TRP A CA 1
ATOM 779 C C . TRP A 1 99 ? 21.218 0.998 -8.355 1.00 97.69 99 TRP A C 1
ATOM 781 O O . TRP A 1 99 ? 21.309 2.221 -8.290 1.00 97.69 99 TRP A O 1
ATOM 791 N N . HIS A 1 100 ? 20.072 0.379 -8.652 1.00 98.06 100 HIS A N 1
ATOM 792 C CA . HIS A 1 100 ? 18.868 1.090 -9.109 1.00 98.06 100 HIS A CA 1
ATOM 793 C C . HIS A 1 100 ? 17.729 1.107 -8.072 1.00 98.06 100 HIS A C 1
ATOM 795 O O . HIS A 1 100 ? 17.079 2.121 -7.863 1.00 98.06 100 HIS A O 1
ATOM 801 N N . ALA A 1 101 ? 17.481 0.008 -7.354 1.00 97.06 101 ALA A N 1
ATOM 802 C CA . ALA A 1 101 ? 16.347 -0.119 -6.434 1.00 97.06 101 ALA A CA 1
ATOM 803 C C . ALA A 1 101 ? 16.560 0.623 -5.094 1.00 97.06 101 ALA A C 1
ATOM 805 O O . ALA A 1 101 ? 15.636 1.228 -4.535 1.00 97.06 101 ALA A O 1
ATOM 806 N N . GLY A 1 102 ? 17.783 0.590 -4.556 1.00 95.25 102 GLY A N 1
ATOM 807 C CA . GLY A 1 102 ? 18.073 1.052 -3.191 1.00 95.25 102 GLY A CA 1
ATOM 808 C C . GLY A 1 102 ? 17.275 0.263 -2.141 1.00 95.25 102 GLY A C 1
ATOM 809 O O . GLY A 1 102 ? 16.916 -0.893 -2.376 1.00 95.25 102 GLY A O 1
ATOM 810 N N . ARG A 1 103 ? 16.951 0.891 -0.996 1.00 96.06 103 ARG A N 1
ATOM 811 C CA . ARG A 1 103 ? 16.056 0.281 0.005 1.00 96.06 103 ARG A CA 1
ATOM 812 C C . ARG A 1 103 ? 14.697 0.013 -0.638 1.00 96.06 103 ARG A C 1
ATOM 814 O O . ARG A 1 103 ? 14.022 0.959 -1.058 1.00 96.06 103 ARG A O 1
ATOM 821 N N . SER A 1 104 ? 14.339 -1.260 -0.708 1.00 98.25 104 SER A N 1
ATOM 822 C CA . SER A 1 104 ? 13.199 -1.754 -1.470 1.00 98.25 104 SER A CA 1
ATOM 823 C C . SER A 1 104 ? 12.658 -3.050 -0.875 1.00 98.25 104 SER A C 1
ATOM 825 O O . SER A 1 104 ? 13.398 -3.791 -0.227 1.00 98.25 104 SER A O 1
ATOM 827 N N . PHE A 1 105 ? 11.377 -3.321 -1.118 1.00 98.56 105 PHE A N 1
ATOM 828 C CA . PHE A 1 105 ? 10.710 -4.548 -0.707 1.00 98.56 105 PHE A CA 1
ATOM 829 C C . PHE A 1 105 ? 9.679 -4.992 -1.747 1.00 98.56 105 PHE A C 1
ATOM 831 O O . PHE A 1 105 ? 8.858 -4.196 -2.195 1.00 98.56 105 PHE A O 1
ATOM 838 N N . TRP A 1 106 ? 9.650 -6.284 -2.073 1.00 98.62 106 TRP A N 1
ATOM 839 C CA . TRP A 1 106 ? 8.563 -6.878 -2.852 1.00 98.62 106 TRP A CA 1
ATOM 840 C C . TRP A 1 106 ? 8.376 -8.354 -2.520 1.00 98.62 106 TRP A C 1
ATOM 842 O O . TRP A 1 106 ? 9.330 -9.132 -2.502 1.00 98.62 106 TRP A O 1
ATOM 852 N N . GLN A 1 107 ? 7.132 -8.762 -2.266 1.00 97.44 107 GLN A N 1
ATOM 853 C CA . GLN A 1 107 ? 6.737 -10.164 -2.056 1.00 97.44 107 GLN A CA 1
ATOM 854 C C . GLN A 1 107 ? 7.594 -10.924 -1.024 1.00 97.44 107 GLN A C 1
ATOM 856 O O . GLN A 1 107 ? 7.845 -12.122 -1.160 1.00 97.44 107 GLN A O 1
ATOM 861 N N . GLY A 1 108 ? 8.018 -10.240 0.042 1.00 96.50 108 GLY A N 1
ATOM 862 C CA . GLY A 1 108 ? 8.806 -10.843 1.122 1.00 96.50 108 GLY A CA 1
ATOM 863 C C . GLY A 1 108 ? 10.318 -10.810 0.908 1.00 96.50 108 GLY A C 1
ATOM 864 O O . GLY A 1 108 ? 11.031 -11.405 1.711 1.00 96.50 108 GLY A O 1
ATOM 865 N N . ARG A 1 109 ? 10.807 -10.151 -0.148 1.00 97.31 109 ARG A N 1
ATOM 866 C CA . ARG A 1 109 ? 12.235 -9.908 -0.373 1.00 97.31 109 ARG A CA 1
ATOM 867 C C . ARG A 1 109 ? 12.555 -8.441 -0.160 1.00 97.31 109 ARG A C 1
ATOM 869 O O . ARG A 1 109 ? 11.782 -7.590 -0.585 1.00 97.31 109 ARG A O 1
ATOM 876 N N . GLU A 1 110 ? 13.692 -8.192 0.467 1.00 97.44 110 GLU A N 1
ATOM 877 C CA . GLU A 1 110 ? 14.295 -6.873 0.656 1.00 97.44 110 GLU A CA 1
ATOM 878 C C . GLU A 1 110 ? 15.496 -6.722 -0.291 1.00 97.44 110 GLU A C 1
ATOM 880 O O . GLU A 1 110 ? 15.917 -7.705 -0.906 1.00 97.44 110 GLU A O 1
ATOM 885 N N . ASP A 1 111 ? 16.019 -5.502 -0.422 1.00 96.50 111 ASP A N 1
ATOM 886 C CA . ASP A 1 111 ? 17.238 -5.180 -1.180 1.00 96.50 111 ASP A CA 1
ATOM 887 C C . ASP A 1 111 ? 17.244 -5.737 -2.613 1.00 96.50 111 ASP A C 1
ATOM 889 O O . ASP A 1 111 ? 18.133 -6.479 -3.037 1.00 96.50 111 ASP A O 1
ATOM 893 N N . LEU A 1 112 ? 16.238 -5.341 -3.398 1.00 98.00 112 LEU A N 1
ATOM 894 C CA . LEU A 1 112 ? 15.954 -5.959 -4.695 1.00 98.00 112 LEU A CA 1
ATOM 895 C C . LEU A 1 112 ? 17.096 -5.871 -5.710 1.00 98.00 112 LEU A C 1
ATOM 897 O O . LEU A 1 112 ? 17.144 -6.742 -6.571 1.00 98.00 112 LEU A O 1
ATOM 901 N N . ASN A 1 113 ? 18.033 -4.923 -5.570 1.00 98.00 113 ASN A N 1
ATOM 902 C CA . ASN A 1 113 ? 19.250 -4.850 -6.394 1.00 98.00 113 ASN A CA 1
ATOM 903 C C . ASN A 1 113 ? 19.960 -6.212 -6.531 1.00 98.00 113 ASN A C 1
ATOM 905 O O . ASN A 1 113 ? 20.507 -6.508 -7.585 1.00 98.00 113 ASN A O 1
ATOM 909 N N . ASP A 1 114 ? 19.944 -7.050 -5.490 1.00 96.69 114 ASP A N 1
ATOM 910 C CA . ASP A 1 114 ? 20.627 -8.355 -5.479 1.00 96.69 114 ASP A CA 1
ATOM 911 C C . ASP A 1 114 ? 19.953 -9.405 -6.384 1.00 96.69 114 ASP A C 1
ATOM 913 O O . ASP A 1 114 ? 20.526 -10.456 -6.687 1.00 96.69 114 ASP A O 1
ATOM 917 N N . HIS A 1 115 ? 18.709 -9.144 -6.784 1.00 96.25 115 HIS A N 1
ATOM 918 C CA . HIS A 1 115 ? 17.820 -10.097 -7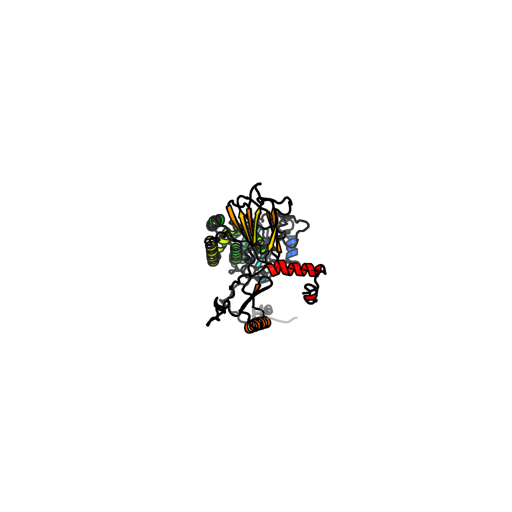.436 1.00 96.25 115 HIS A CA 1
ATOM 919 C C . HIS A 1 115 ? 17.037 -9.488 -8.602 1.00 96.25 115 HIS A C 1
ATOM 921 O O . HIS A 1 115 ? 16.068 -10.101 -9.057 1.00 96.25 115 HIS A O 1
ATOM 927 N N . SER A 1 116 ? 17.403 -8.307 -9.090 1.00 98.44 116 SER A N 1
ATOM 928 C CA . SER A 1 116 ? 16.645 -7.620 -10.131 1.00 98.44 116 SER A CA 1
ATOM 929 C C . SER A 1 116 ? 17.509 -7.117 -11.267 1.00 98.44 116 SER A C 1
ATOM 931 O O . SER A 1 116 ? 18.615 -6.639 -11.046 1.00 98.44 116 SER A O 1
ATOM 933 N N . ILE A 1 117 ? 16.933 -7.135 -12.464 1.00 98.88 117 ILE A N 1
ATOM 934 C CA . ILE A 1 117 ? 17.401 -6.324 -13.582 1.00 98.88 117 ILE A CA 1
ATOM 935 C C . ILE A 1 117 ? 16.634 -4.999 -13.550 1.00 98.88 117 ILE A C 1
ATOM 937 O O . ILE A 1 117 ? 15.426 -4.976 -13.311 1.00 98.88 117 ILE A O 1
ATOM 941 N N . GLY A 1 118 ? 17.344 -3.898 -13.768 1.00 98.81 118 GLY A N 1
ATOM 942 C CA . GLY A 1 118 ? 16.814 -2.536 -13.726 1.00 98.81 118 GLY A CA 1
ATOM 943 C C . GLY A 1 118 ? 16.918 -1.889 -15.097 1.00 98.81 118 GLY A C 1
ATOM 944 O O . GLY A 1 118 ? 18.014 -1.864 -15.665 1.00 98.81 118 GLY A O 1
ATOM 945 N N . ILE A 1 119 ? 15.798 -1.385 -15.612 1.00 98.88 119 ILE A N 1
ATOM 946 C CA . ILE A 1 119 ? 15.731 -0.653 -16.879 1.00 98.88 119 ILE A CA 1
ATOM 947 C C . ILE A 1 119 ? 15.368 0.799 -16.576 1.00 98.88 119 ILE A C 1
ATOM 949 O O . ILE A 1 119 ? 14.274 1.072 -16.087 1.00 98.88 119 ILE A O 1
ATOM 953 N N . GLU A 1 120 ? 16.290 1.702 -16.884 1.00 98.81 120 GLU A N 1
ATOM 954 C CA . GLU A 1 120 ? 16.077 3.148 -16.872 1.00 98.81 120 GLU A CA 1
ATOM 955 C C . GLU A 1 120 ? 15.563 3.609 -18.229 1.00 98.81 120 GLU A C 1
ATOM 957 O O . GLU A 1 120 ? 16.032 3.157 -19.277 1.00 98.81 120 GLU A O 1
ATOM 962 N N . ILE A 1 121 ? 14.581 4.499 -18.218 1.00 98.75 121 ILE A N 1
ATOM 963 C CA . ILE A 1 121 ? 13.910 4.969 -19.426 1.00 98.75 121 ILE A CA 1
ATOM 964 C C . ILE A 1 121 ? 13.940 6.490 -19.402 1.00 98.75 121 ILE A C 1
ATOM 966 O O . ILE A 1 121 ? 13.436 7.106 -18.462 1.00 98.75 121 ILE A O 1
ATOM 970 N N . VAL A 1 122 ? 14.555 7.102 -20.415 1.00 98.56 122 VAL A N 1
ATOM 971 C CA . VAL A 1 122 ? 14.620 8.562 -20.509 1.00 98.56 122 VAL A CA 1
ATOM 972 C C . VAL A 1 122 ? 13.203 9.093 -20.663 1.00 98.56 122 VAL A C 1
ATOM 974 O O . VAL A 1 122 ? 12.544 8.840 -21.666 1.00 98.56 122 VAL A O 1
ATOM 977 N N . ASN A 1 123 ? 12.725 9.758 -19.620 1.00 97.81 123 ASN A N 1
ATOM 978 C CA . ASN A 1 123 ? 11.413 10.378 -19.558 1.00 97.81 123 ASN A CA 1
ATOM 979 C C . ASN A 1 123 ? 11.459 11.436 -18.451 1.00 97.81 123 ASN A C 1
ATOM 981 O O . ASN A 1 123 ? 11.921 11.147 -17.343 1.00 97.81 123 ASN A O 1
ATOM 985 N N . VAL A 1 124 ? 11.015 12.663 -18.737 1.00 95.38 124 VAL A N 1
ATOM 986 C CA . VAL A 1 124 ? 11.274 13.831 -17.872 1.00 95.38 124 VAL A CA 1
ATOM 987 C C . VAL A 1 124 ? 9.967 14.453 -17.363 1.00 95.38 124 VAL A C 1
ATOM 989 O O . VAL A 1 124 ? 9.403 15.342 -18.007 1.00 95.38 124 VAL A O 1
ATOM 992 N N . PRO A 1 125 ? 9.458 14.029 -16.189 1.00 93.62 125 PRO A N 1
ATOM 993 C CA . PRO A 1 125 ? 8.332 14.692 -15.544 1.00 93.62 125 PRO A CA 1
ATOM 994 C C . PRO A 1 125 ? 8.666 16.135 -15.161 1.00 93.62 125 PRO A C 1
ATOM 996 O O . PRO A 1 125 ? 9.758 16.439 -14.686 1.00 93.62 125 PRO A O 1
ATOM 999 N N . THR A 1 126 ? 7.693 17.032 -15.302 1.00 91.31 126 THR A N 1
ATOM 1000 C CA . THR A 1 126 ? 7.817 18.415 -14.823 1.00 91.31 126 THR A CA 1
ATOM 1001 C C . THR A 1 126 ? 7.119 18.545 -13.479 1.00 91.31 126 THR A C 1
ATOM 1003 O O . THR A 1 126 ? 5.898 18.432 -13.411 1.00 91.31 126 THR A O 1
ATOM 1006 N N . CYS A 1 127 ? 7.873 18.796 -12.409 1.00 87.69 127 CYS A N 1
ATOM 1007 C CA . CYS A 1 127 ? 7.324 18.930 -11.060 1.00 87.69 127 CYS A CA 1
ATOM 1008 C C . CYS A 1 127 ? 7.464 20.355 -10.519 1.00 87.69 127 CYS A C 1
ATOM 1010 O O . CYS A 1 127 ? 8.561 20.907 -10.457 1.00 87.69 127 CYS A O 1
ATOM 1012 N N . HIS A 1 128 ? 6.358 20.930 -10.052 1.00 84.69 128 HIS A N 1
ATOM 1013 C CA . HIS A 1 128 ? 6.353 22.145 -9.247 1.00 84.69 128 HIS A CA 1
ATOM 1014 C C . HIS A 1 128 ? 6.491 21.775 -7.771 1.00 84.69 128 HIS A C 1
ATOM 1016 O O . HIS A 1 128 ? 5.658 21.054 -7.215 1.00 84.69 128 HIS A O 1
ATOM 1022 N N . ILE A 1 129 ? 7.561 22.268 -7.152 1.00 79.12 129 ILE A N 1
ATOM 1023 C CA . ILE A 1 129 ? 7.948 21.941 -5.781 1.00 79.12 129 ILE A CA 1
ATOM 1024 C C . ILE A 1 129 ? 7.743 23.192 -4.912 1.00 79.12 129 ILE A C 1
ATOM 1026 O O . ILE A 1 129 ? 8.382 24.213 -5.177 1.00 79.12 129 ILE A O 1
ATOM 1030 N N . PRO A 1 130 ? 6.867 23.153 -3.893 1.00 75.31 130 PRO A N 1
ATOM 1031 C CA . PRO A 1 130 ? 6.752 24.233 -2.917 1.00 75.31 130 PRO A CA 1
ATOM 1032 C C . PRO A 1 130 ? 8.051 24.409 -2.118 1.00 75.31 130 PRO A C 1
ATOM 1034 O O . PRO A 1 130 ? 8.775 23.445 -1.884 1.00 75.31 130 PRO A O 1
ATOM 1037 N N . GLU A 1 131 ? 8.312 25.619 -1.622 1.00 72.50 131 GLU A N 1
ATOM 1038 C CA . GLU A 1 131 ? 9.572 26.002 -0.951 1.00 72.50 131 GLU A CA 1
ATOM 1039 C C . GLU A 1 131 ? 9.931 25.140 0.283 1.00 72.50 131 GLU A C 1
ATOM 1041 O O . GLU A 1 131 ? 11.083 25.088 0.701 1.00 72.50 131 GLU A O 1
ATOM 1046 N N . GLN A 1 132 ? 8.951 24.437 0.858 1.00 67.88 132 GLN A N 1
ATOM 1047 C CA . GLN A 1 132 ? 9.079 23.622 2.075 1.00 67.88 132 GLN A CA 1
ATOM 1048 C C . GLN A 1 132 ? 9.072 22.104 1.811 1.00 67.88 132 GLN A C 1
ATOM 1050 O O . GLN A 1 132 ? 9.113 21.324 2.762 1.00 67.88 132 GLN A O 1
ATOM 1055 N N . ALA A 1 133 ? 8.982 21.668 0.553 1.00 65.56 133 ALA A N 1
ATOM 1056 C CA . ALA A 1 133 ? 8.864 20.251 0.218 1.00 65.56 133 ALA A CA 1
ATOM 1057 C C . ALA A 1 133 ? 10.202 19.509 0.348 1.00 65.56 133 ALA A C 1
ATOM 1059 O O . ALA A 1 133 ? 11.283 20.063 0.125 1.00 65.56 133 ALA A O 1
ATOM 1060 N N . ASN A 1 134 ? 10.138 18.217 0.674 1.00 66.12 134 ASN A N 1
ATOM 1061 C CA . ASN A 1 134 ? 11.341 17.404 0.796 1.00 66.12 134 ASN A CA 1
ATOM 1062 C C . ASN A 1 134 ? 11.855 17.013 -0.599 1.00 66.12 134 ASN A C 1
ATOM 1064 O O . ASN A 1 134 ? 11.225 16.242 -1.329 1.00 66.12 134 ASN A O 1
ATOM 1068 N N . LEU A 1 135 ? 13.030 17.516 -0.981 1.00 65.62 135 LEU A N 1
ATOM 1069 C CA . LEU A 1 135 ? 13.628 17.231 -2.290 1.00 65.62 135 LEU A CA 1
ATOM 1070 C C . LEU A 1 135 ? 13.980 15.746 -2.481 1.00 65.62 135 LEU A C 1
ATOM 1072 O O . LEU A 1 135 ? 13.936 15.274 -3.611 1.00 65.62 135 LEU A O 1
ATOM 1076 N N . ALA A 1 136 ? 14.243 14.998 -1.404 1.00 63.38 136 ALA A N 1
ATOM 1077 C CA . ALA A 1 136 ? 14.642 13.589 -1.469 1.00 63.38 136 ALA A CA 1
ATOM 1078 C C . ALA A 1 136 ? 13.471 12.595 -1.629 1.00 63.38 136 ALA A C 1
ATOM 1080 O O . ALA A 1 136 ? 13.710 11.412 -1.866 1.00 63.38 136 ALA A O 1
ATOM 1081 N N . MET A 1 137 ? 12.220 13.044 -1.470 1.00 66.31 137 MET A N 1
ATOM 1082 C CA . MET A 1 137 ? 11.021 12.206 -1.609 1.00 66.31 137 MET A CA 1
ATOM 1083 C C . MET A 1 137 ? 10.290 12.542 -2.905 1.00 66.31 137 MET A C 1
ATOM 1085 O O . MET A 1 137 ? 9.681 13.603 -3.014 1.00 66.31 137 MET A O 1
ATOM 1089 N N . GLU A 1 138 ? 10.339 11.672 -3.908 1.00 71.50 138 GLU A N 1
ATOM 1090 C CA . GLU A 1 138 ? 9.707 11.945 -5.208 1.00 71.50 138 GLU A CA 1
ATOM 1091 C C . GLU A 1 138 ? 8.176 11.879 -5.137 1.00 71.50 138 GLU A C 1
ATOM 1093 O O . GLU A 1 138 ? 7.489 12.610 -5.844 1.00 71.50 138 GLU A O 1
ATOM 1098 N N . ASN A 1 139 ? 7.642 11.077 -4.219 1.00 68.50 139 ASN A N 1
ATOM 1099 C CA . ASN A 1 139 ? 6.215 10.863 -3.980 1.00 68.50 139 ASN A CA 1
ATOM 1100 C C . ASN A 1 139 ? 5.579 11.851 -2.969 1.00 68.50 139 ASN A C 1
ATOM 1102 O O . ASN A 1 139 ? 4.501 11.578 -2.445 1.00 68.50 139 ASN A O 1
ATOM 1106 N N . ASP A 1 140 ? 6.232 12.974 -2.655 1.00 71.81 140 ASP A N 1
ATOM 1107 C CA . ASP A 1 140 ? 5.703 13.983 -1.725 1.00 71.81 140 ASP A CA 1
ATOM 1108 C C . ASP A 1 140 ? 4.387 14.585 -2.258 1.00 71.81 140 ASP A C 1
ATOM 1110 O O . ASP A 1 140 ? 4.362 15.211 -3.317 1.00 71.81 140 ASP A O 1
ATOM 1114 N N . ALA A 1 141 ? 3.298 14.427 -1.498 1.00 69.88 141 ALA A N 1
ATOM 1115 C CA . ALA A 1 141 ? 1.957 14.883 -1.873 1.00 69.88 141 ALA A CA 1
ATOM 1116 C C . ALA A 1 141 ? 1.834 16.409 -2.060 1.00 69.88 141 ALA A C 1
ATOM 1118 O O . ALA A 1 141 ? 0.839 16.880 -2.610 1.00 69.88 141 ALA A O 1
ATOM 1119 N N . SER A 1 142 ? 2.816 17.192 -1.604 1.00 70.75 142 SER A N 1
ATOM 1120 C CA . SER A 1 142 ? 2.879 18.635 -1.854 1.00 70.75 142 SER A CA 1
ATOM 1121 C C . SER A 1 142 ? 3.423 18.992 -3.245 1.00 70.75 142 SER A C 1
ATOM 1123 O O . SER A 1 142 ? 3.247 20.128 -3.691 1.00 70.75 142 SER A O 1
ATOM 1125 N N . LYS A 1 143 ? 4.063 18.046 -3.949 1.00 79.81 143 LYS A N 1
ATOM 1126 C CA . LYS A 1 143 ? 4.596 18.248 -5.301 1.00 79.81 143 LYS A CA 1
ATOM 1127 C C . LYS A 1 143 ? 3.498 18.065 -6.340 1.00 79.81 143 LYS A C 1
ATOM 1129 O O . LYS A 1 143 ? 2.772 17.074 -6.340 1.00 79.81 143 LYS A O 1
ATOM 1134 N N . LEU A 1 144 ? 3.427 18.998 -7.284 1.00 84.25 144 LEU A N 1
ATOM 1135 C CA . LEU A 1 144 ? 2.565 18.872 -8.455 1.00 84.25 144 LEU A CA 1
ATOM 1136 C C . LEU A 1 144 ? 3.412 18.443 -9.650 1.00 84.25 144 LEU A C 1
ATOM 1138 O O . LEU A 1 144 ? 4.123 19.268 -10.217 1.00 84.25 144 LEU A O 1
ATOM 1142 N N . CYS A 1 145 ? 3.329 17.171 -10.034 1.00 88.44 145 CYS A N 1
ATOM 1143 C CA . CYS A 1 145 ? 4.064 16.620 -11.171 1.00 88.44 145 CYS A CA 1
ATOM 1144 C C . CYS A 1 145 ? 3.162 16.397 -12.389 1.00 88.44 145 CYS A C 1
ATOM 1146 O O . CYS A 1 145 ? 2.072 15.836 -12.282 1.00 88.44 145 CYS A O 1
ATOM 1148 N N . ILE A 1 146 ? 3.653 16.804 -13.556 1.00 92.25 146 ILE A N 1
ATOM 1149 C CA . ILE A 1 146 ? 3.089 16.517 -14.873 1.00 92.25 146 ILE A CA 1
ATOM 1150 C C . ILE A 1 146 ? 3.978 15.454 -15.516 1.00 92.25 146 ILE A C 1
ATOM 1152 O O . ILE A 1 146 ? 5.152 15.701 -15.789 1.00 92.25 146 ILE A O 1
ATOM 1156 N N . PHE A 1 147 ? 3.413 14.271 -15.741 1.00 94.88 147 PHE A N 1
ATOM 1157 C CA . PHE A 1 147 ? 4.110 13.144 -16.353 1.00 94.88 147 PHE A CA 1
ATOM 1158 C C . PHE A 1 147 ? 3.864 13.153 -17.869 1.00 94.88 147 PHE A C 1
ATOM 1160 O O . PHE A 1 147 ? 2.695 13.124 -18.268 1.00 94.88 147 PHE A O 1
ATOM 1167 N N . PRO A 1 148 ? 4.911 13.215 -18.709 1.00 96.50 148 PRO A N 1
ATOM 1168 C CA . PRO A 1 148 ? 4.773 13.086 -20.156 1.00 96.50 148 PRO A CA 1
ATOM 1169 C C . PRO A 1 148 ? 4.495 11.638 -20.579 1.00 96.50 148 PRO A C 1
ATOM 1171 O O . PRO A 1 148 ? 4.689 10.691 -19.812 1.00 96.50 148 PRO A O 1
ATOM 1174 N N . ASP A 1 149 ? 4.011 11.493 -21.811 1.00 97.12 149 ASP A N 1
ATOM 1175 C CA . ASP A 1 149 ? 3.906 10.199 -22.479 1.00 97.12 149 ASP A CA 1
ATOM 1176 C C . ASP A 1 149 ? 5.274 9.665 -22.873 1.00 97.12 149 ASP A C 1
ATOM 1178 O O . ASP A 1 149 ? 6.127 10.425 -23.311 1.00 97.12 149 ASP A O 1
ATOM 1182 N N . TYR A 1 150 ? 5.438 8.348 -22.774 1.00 98.06 150 TYR A N 1
ATOM 1183 C CA . TYR A 1 150 ? 6.623 7.669 -23.283 1.00 98.06 150 TYR A CA 1
ATOM 1184 C C . TYR A 1 150 ? 6.574 7.579 -24.811 1.00 98.06 150 TYR A C 1
ATOM 1186 O O . TYR A 1 150 ? 5.528 7.270 -25.393 1.00 98.06 150 TYR A O 1
ATOM 1194 N N . ASP A 1 151 ? 7.718 7.786 -25.459 1.00 97.06 151 ASP A N 1
ATOM 1195 C CA . ASP A 1 151 ? 7.863 7.641 -26.905 1.00 97.06 151 ASP A CA 1
ATOM 1196 C C . ASP A 1 151 ? 7.517 6.211 -27.365 1.00 97.06 151 ASP A C 1
ATOM 1198 O O . ASP A 1 151 ? 8.006 5.211 -26.837 1.00 97.06 151 ASP A O 1
ATOM 1202 N N . ALA A 1 152 ? 6.693 6.095 -28.407 1.00 97.88 152 ALA A N 1
ATOM 1203 C CA . ALA A 1 152 ? 6.289 4.812 -28.969 1.00 97.88 152 ALA A CA 1
ATOM 1204 C C . ALA A 1 152 ? 7.488 3.945 -29.399 1.00 97.88 152 ALA A C 1
ATOM 1206 O O . ALA A 1 152 ? 7.486 2.742 -29.131 1.00 97.88 152 ALA A O 1
ATOM 1207 N N . LYS A 1 153 ? 8.533 4.535 -30.003 1.00 97.31 153 LYS A N 1
ATOM 1208 C CA . LYS A 1 153 ? 9.740 3.784 -30.409 1.00 97.31 153 LYS A CA 1
ATOM 1209 C C . LYS A 1 153 ? 10.515 3.270 -29.198 1.00 97.31 153 LYS A C 1
ATOM 1211 O O . LYS A 1 153 ? 10.999 2.138 -29.197 1.00 97.31 153 LYS A O 1
ATOM 1216 N N . GLN A 1 154 ? 10.594 4.081 -28.149 1.00 97.38 154 GLN A N 1
ATOM 1217 C CA . GLN A 1 154 ? 11.198 3.701 -26.877 1.00 97.38 154 GLN A CA 1
ATOM 1218 C C . GLN A 1 154 ? 10.448 2.518 -26.235 1.00 97.38 154 GLN A C 1
ATOM 1220 O O . GLN A 1 154 ? 11.074 1.554 -25.790 1.00 97.38 154 GLN A O 1
ATOM 1225 N N . ILE A 1 155 ? 9.111 2.525 -26.261 1.00 98.56 155 ILE A N 1
ATOM 1226 C CA . ILE A 1 155 ? 8.287 1.417 -25.751 1.00 98.56 155 ILE A CA 1
ATOM 1227 C C . ILE A 1 155 ? 8.433 0.141 -26.596 1.00 98.56 155 ILE A C 1
ATOM 1229 O O . ILE A 1 155 ? 8.453 -0.962 -26.045 1.00 98.56 155 ILE A O 1
ATOM 1233 N N . GLU A 1 156 ? 8.592 0.244 -27.917 1.00 98.38 156 GLU A N 1
ATOM 1234 C CA . GLU A 1 156 ? 8.889 -0.917 -28.771 1.00 98.38 156 GLU A CA 1
ATOM 1235 C C . GLU A 1 156 ? 10.221 -1.586 -28.395 1.00 98.38 156 GLU A C 1
ATOM 1237 O O . GLU A 1 156 ? 10.282 -2.817 -28.258 1.00 98.38 156 GLU A O 1
ATOM 1242 N N . LEU A 1 157 ? 11.271 -0.789 -28.158 1.00 98.44 157 LEU A N 1
ATOM 1243 C CA . LEU A 1 157 ? 12.559 -1.288 -27.666 1.00 98.44 157 LEU A CA 1
ATOM 1244 C C . LEU A 1 157 ? 12.422 -1.945 -26.293 1.00 98.44 157 LEU A C 1
ATOM 1246 O O . LEU A 1 157 ? 12.946 -3.042 -26.086 1.00 98.44 157 LEU A O 1
ATOM 1250 N N . LEU A 1 158 ? 11.670 -1.323 -25.382 1.00 98.75 158 LEU A N 1
ATOM 1251 C CA . LEU A 1 158 ? 11.403 -1.867 -24.055 1.00 98.75 158 LEU A CA 1
ATOM 1252 C C . LEU A 1 158 ? 10.710 -3.229 -24.118 1.00 98.75 158 LEU A C 1
ATOM 1254 O O . LEU A 1 158 ? 11.106 -4.153 -23.407 1.00 98.75 158 LEU A O 1
ATOM 1258 N N . ILE A 1 159 ? 9.696 -3.383 -24.974 1.00 98.81 159 ILE A N 1
ATOM 1259 C CA . ILE A 1 159 ? 8.981 -4.653 -25.154 1.00 98.81 159 ILE A CA 1
ATOM 1260 C C . ILE A 1 159 ? 9.933 -5.731 -25.679 1.00 98.81 159 ILE A C 1
ATOM 1262 O O . ILE A 1 159 ? 9.917 -6.862 -25.184 1.00 98.81 159 ILE A O 1
ATOM 1266 N N . LYS A 1 160 ? 10.771 -5.395 -26.668 1.00 98.62 160 LYS A N 1
ATOM 1267 C CA . LYS A 1 160 ? 11.767 -6.320 -27.223 1.00 98.62 160 LYS A CA 1
ATOM 1268 C C . LYS A 1 160 ? 12.763 -6.766 -26.150 1.00 98.62 160 LYS A C 1
ATOM 1270 O O . LYS A 1 160 ? 12.957 -7.966 -25.973 1.00 98.62 160 LYS A O 1
ATOM 1275 N N . LEU A 1 161 ? 13.343 -5.812 -25.423 1.00 98.81 161 LEU A N 1
ATOM 1276 C CA . LEU A 1 161 ? 14.305 -6.062 -24.351 1.00 98.81 161 LEU A CA 1
ATOM 1277 C C . LEU A 1 161 ? 13.694 -6.898 -23.222 1.00 98.81 161 LEU A C 1
ATOM 1279 O O . LEU A 1 161 ? 14.262 -7.907 -22.817 1.00 98.81 161 LEU A O 1
ATOM 1283 N N . SER A 1 162 ? 12.507 -6.520 -22.751 1.00 98.69 162 SER A N 1
ATOM 1284 C CA . SER A 1 162 ? 11.829 -7.209 -21.649 1.00 98.69 162 SER A CA 1
ATOM 1285 C C . SER A 1 162 ? 11.525 -8.664 -21.999 1.00 98.69 162 SER A C 1
ATOM 1287 O O . SER A 1 162 ? 11.742 -9.546 -21.177 1.00 98.69 162 SER A O 1
ATOM 1289 N N . LYS A 1 163 ? 11.078 -8.950 -23.231 1.00 98.44 163 LYS A N 1
ATOM 1290 C CA . LYS A 1 163 ? 10.865 -10.335 -23.687 1.00 98.44 163 LYS A CA 1
ATOM 1291 C C . LYS A 1 163 ? 12.149 -11.154 -23.677 1.00 98.44 163 LYS A C 1
ATOM 1293 O O . LYS A 1 163 ? 12.119 -12.307 -23.259 1.00 98.44 163 LYS A O 1
ATOM 1298 N N . ASP A 1 164 ? 13.249 -10.565 -24.131 1.00 98.19 164 ASP A N 1
ATOM 1299 C CA . ASP A 1 164 ? 14.548 -11.231 -24.150 1.00 98.19 164 ASP A CA 1
ATOM 1300 C C . ASP A 1 164 ? 15.059 -11.525 -22.727 1.00 98.19 164 ASP A C 1
ATOM 1302 O O . ASP A 1 164 ? 15.443 -12.657 -22.429 1.00 98.19 164 ASP A O 1
ATOM 1306 N N . ILE A 1 165 ? 14.952 -10.555 -21.811 1.00 98.19 165 ILE A N 1
ATOM 1307 C CA . ILE A 1 165 ? 15.289 -10.734 -20.390 1.00 98.19 165 ILE A CA 1
ATOM 1308 C C . ILE A 1 165 ? 14.441 -11.845 -19.757 1.00 98.19 165 ILE A C 1
ATOM 1310 O O . ILE A 1 165 ? 14.984 -12.728 -19.091 1.00 98.19 165 ILE A O 1
ATOM 1314 N N . LEU A 1 166 ? 13.120 -11.827 -19.964 1.00 97.31 166 LEU A N 1
ATOM 1315 C CA . LEU A 1 166 ? 12.205 -12.822 -19.394 1.00 97.31 166 LEU A CA 1
ATOM 1316 C C . LEU A 1 166 ? 12.464 -14.228 -19.952 1.00 97.31 166 LEU A C 1
ATOM 1318 O O . LEU A 1 166 ? 12.406 -15.202 -19.205 1.00 97.31 166 LEU A O 1
ATOM 1322 N N . ALA A 1 167 ? 12.812 -14.349 -21.238 1.00 95.62 167 ALA A N 1
ATOM 1323 C CA . ALA A 1 167 ? 13.182 -15.629 -21.839 1.00 95.62 167 ALA A CA 1
ATOM 1324 C C . ALA A 1 167 ? 14.459 -16.222 -21.214 1.00 95.62 167 ALA A C 1
ATOM 1326 O O . ALA A 1 167 ? 14.570 -17.441 -21.077 1.00 95.62 167 ALA A O 1
ATOM 1327 N N . ARG A 1 168 ? 15.408 -15.367 -20.809 1.00 94.62 168 ARG A N 1
ATOM 1328 C CA . ARG A 1 168 ? 16.659 -15.763 -20.138 1.00 94.62 168 ARG A CA 1
ATOM 1329 C C . ARG A 1 168 ? 16.499 -15.984 -18.628 1.00 94.62 168 ARG A C 1
ATOM 1331 O O . ARG A 1 168 ? 17.315 -16.684 -18.034 1.00 94.62 168 ARG A O 1
ATOM 1338 N N . ASN A 1 169 ? 15.443 -15.444 -18.018 1.00 94.88 169 ASN A N 1
ATOM 1339 C CA . ASN A 1 169 ? 15.187 -15.494 -16.577 1.00 94.88 169 ASN A CA 1
ATOM 1340 C C . ASN A 1 169 ? 13.785 -16.068 -16.278 1.00 94.88 169 ASN A C 1
ATOM 1342 O O . ASN A 1 169 ? 12.883 -15.330 -15.877 1.00 94.88 169 ASN A O 1
ATOM 1346 N N . PRO A 1 170 ? 13.586 -17.395 -16.414 1.00 90.50 170 PRO A N 1
ATOM 1347 C CA . PRO A 1 170 ? 12.261 -18.026 -16.351 1.00 90.50 170 PRO A CA 1
ATOM 1348 C C . PRO A 1 170 ? 11.584 -17.964 -14.972 1.00 90.50 170 PRO A C 1
ATOM 1350 O O . PRO A 1 170 ? 10.401 -18.270 -14.852 1.00 90.50 170 PRO A O 1
ATOM 1353 N N . ASP A 1 171 ? 12.319 -17.573 -13.927 1.00 92.69 171 ASP A N 1
ATOM 1354 C CA . ASP A 1 171 ? 11.777 -17.399 -12.577 1.00 92.69 171 ASP A CA 1
ATOM 1355 C C . ASP A 1 171 ? 11.135 -16.015 -12.353 1.00 92.69 171 ASP A C 1
ATOM 1357 O O . ASP A 1 171 ? 10.576 -15.775 -11.280 1.00 92.69 171 ASP A O 1
ATOM 1361 N N . ILE A 1 172 ? 11.217 -15.103 -13.332 1.00 96.94 172 ILE A N 1
ATOM 1362 C CA . ILE A 1 172 ? 10.512 -13.818 -13.305 1.00 96.94 172 ILE A CA 1
ATOM 1363 C C . ILE A 1 172 ? 9.095 -14.047 -13.834 1.00 96.94 172 ILE A C 1
ATOM 1365 O O . ILE A 1 172 ? 8.860 -14.137 -15.039 1.00 96.94 172 ILE A O 1
ATOM 1369 N N . GLY 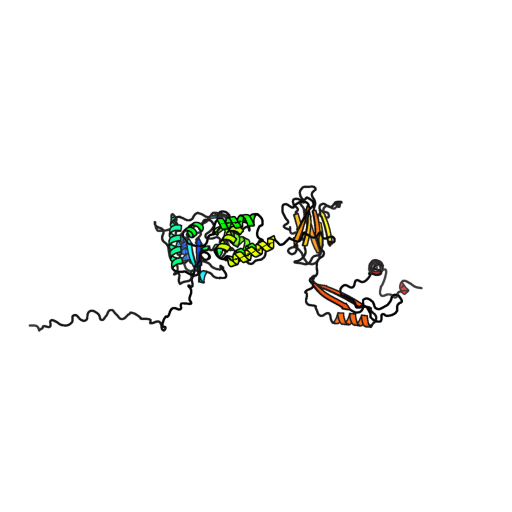A 1 173 ? 8.134 -14.156 -12.920 1.00 96.81 173 GLY A N 1
ATOM 1370 C CA . GLY A 1 173 ? 6.722 -14.234 -13.274 1.00 96.81 173 GLY A CA 1
ATOM 1371 C C . GLY A 1 173 ? 6.100 -12.860 -13.570 1.00 96.81 173 GLY A C 1
ATOM 1372 O O . GLY A 1 173 ? 6.721 -11.816 -13.354 1.00 96.81 173 GLY A O 1
ATOM 1373 N N . PRO A 1 174 ? 4.825 -12.827 -14.005 1.00 98.31 174 PRO A N 1
ATOM 1374 C CA . PRO A 1 174 ? 4.117 -11.582 -14.312 1.00 98.31 174 PRO A CA 1
ATOM 1375 C C . PRO A 1 174 ? 4.098 -10.579 -13.150 1.00 98.31 174 PRO A C 1
ATOM 1377 O O . PRO A 1 174 ? 4.252 -9.383 -13.357 1.00 98.31 174 PRO A O 1
ATOM 1380 N N . THR A 1 175 ? 3.958 -11.053 -11.910 1.00 98.69 175 THR A N 1
ATOM 1381 C CA . THR A 1 175 ? 3.903 -10.184 -10.718 1.00 98.69 175 THR A CA 1
ATOM 1382 C C . THR A 1 175 ? 5.273 -9.691 -10.245 1.00 98.69 175 THR A C 1
ATOM 1384 O O . THR A 1 175 ? 5.367 -9.045 -9.205 1.00 98.69 175 THR A O 1
ATOM 1387 N N . GLN A 1 176 ? 6.342 -10.055 -10.955 1.00 98.75 176 GLN A N 1
ATOM 1388 C CA . GLN A 1 176 ? 7.719 -9.660 -10.671 1.00 98.75 176 GLN A CA 1
ATOM 1389 C C . GLN A 1 176 ? 8.272 -8.654 -11.694 1.00 98.75 176 GLN A C 1
ATOM 1391 O O . GLN A 1 176 ? 9.430 -8.252 -11.581 1.00 98.75 176 GLN A O 1
ATOM 1396 N N . VAL A 1 177 ? 7.450 -8.228 -12.659 1.00 98.81 177 VAL A N 1
ATOM 1397 C CA . VAL A 1 177 ? 7.709 -7.047 -13.491 1.00 98.81 177 VAL A CA 1
ATOM 1398 C C . VAL A 1 177 ? 6.981 -5.867 -12.853 1.00 98.81 177 VAL A C 1
ATOM 1400 O O . VAL A 1 177 ? 5.753 -5.870 -12.784 1.00 98.81 177 VAL A O 1
ATOM 1403 N N . ILE A 1 178 ? 7.738 -4.909 -12.329 1.00 98.81 178 ILE A N 1
ATOM 1404 C CA . ILE A 1 178 ? 7.251 -3.906 -11.372 1.00 98.81 178 ILE A CA 1
ATOM 1405 C C . ILE A 1 178 ? 7.920 -2.552 -11.587 1.00 98.81 178 ILE A C 1
ATOM 1407 O O . ILE A 1 178 ? 8.992 -2.472 -12.183 1.00 98.81 178 ILE A O 1
ATOM 1411 N N . GLY A 1 179 ? 7.285 -1.481 -11.126 1.00 98.75 179 GLY A N 1
ATOM 1412 C CA . GLY A 1 179 ? 7.893 -0.155 -11.082 1.00 98.75 179 GLY A CA 1
ATOM 1413 C C . GLY A 1 179 ? 8.752 0.037 -9.836 1.00 98.75 179 GLY A C 1
ATOM 1414 O O . GLY A 1 179 ? 8.611 -0.686 -8.845 1.00 98.75 179 GLY A O 1
ATOM 1415 N N . HIS A 1 180 ? 9.618 1.048 -9.835 1.00 98.62 180 HIS A N 1
ATOM 1416 C CA . HIS A 1 180 ? 10.345 1.430 -8.621 1.00 98.62 180 HIS A CA 1
ATOM 1417 C C . HIS A 1 180 ? 9.399 1.886 -7.500 1.00 98.62 180 HIS A C 1
ATOM 1419 O O . HIS A 1 180 ? 9.605 1.565 -6.327 1.00 98.62 180 HIS A O 1
ATOM 1425 N N . SER A 1 181 ? 8.314 2.562 -7.870 1.00 98.00 181 SER A N 1
ATOM 1426 C CA . SER A 1 181 ? 7.219 2.941 -6.972 1.00 98.00 181 SER A CA 1
ATOM 1427 C C . SER A 1 181 ? 6.560 1.751 -6.276 1.00 98.00 181 SER A C 1
ATOM 1429 O O . SER A 1 181 ? 6.149 1.876 -5.127 1.00 98.00 181 SER A O 1
ATOM 1431 N N . ASP A 1 182 ? 6.515 0.569 -6.893 1.00 98.75 182 ASP A N 1
ATOM 1432 C CA . ASP A 1 182 ? 5.926 -0.610 -6.253 1.00 98.75 182 ASP A CA 1
ATOM 1433 C C . ASP A 1 182 ? 6.768 -1.123 -5.081 1.00 98.75 182 ASP A C 1
ATOM 1435 O O . ASP A 1 182 ? 6.242 -1.591 -4.068 1.00 98.75 182 ASP A O 1
ATOM 1439 N N . ILE A 1 183 ? 8.089 -1.015 -5.221 1.00 98.62 183 ILE A N 1
ATOM 1440 C CA . ILE A 1 183 ? 9.061 -1.591 -4.287 1.00 98.62 183 ILE A CA 1
ATOM 1441 C C . ILE A 1 183 ? 9.561 -0.577 -3.259 1.00 98.62 183 ILE A C 1
ATOM 1443 O O . ILE A 1 183 ? 10.132 -0.960 -2.240 1.00 98.62 183 ILE A O 1
ATOM 1447 N N . ALA A 1 184 ? 9.370 0.714 -3.528 1.00 97.62 184 ALA A N 1
ATOM 1448 C CA . ALA A 1 184 ? 9.725 1.820 -2.649 1.00 97.62 184 ALA A CA 1
ATOM 1449 C C . ALA A 1 184 ? 8.624 2.907 -2.634 1.00 97.62 184 ALA A C 1
ATOM 1451 O O . ALA A 1 184 ? 8.926 4.083 -2.867 1.00 97.62 184 ALA A O 1
ATOM 1452 N N . PRO A 1 185 ? 7.359 2.554 -2.321 1.00 96.44 185 PRO A N 1
ATOM 1453 C CA . PRO A 1 185 ? 6.198 3.433 -2.507 1.00 96.44 185 PRO A CA 1
ATOM 1454 C C . PRO A 1 185 ? 6.265 4.729 -1.704 1.00 96.44 185 PRO A C 1
ATOM 1456 O O . PRO A 1 185 ? 5.750 5.748 -2.148 1.00 96.44 185 PRO A O 1
ATOM 1459 N N . SER A 1 186 ? 6.934 4.715 -0.547 1.00 93.06 186 SER A N 1
ATOM 1460 C CA . SER A 1 186 ? 7.120 5.899 0.303 1.00 93.06 186 SER A CA 1
ATOM 1461 C C . SER A 1 186 ? 8.243 6.836 -0.152 1.00 93.06 186 SER A C 1
ATOM 1463 O O . SER A 1 186 ? 8.539 7.798 0.548 1.00 93.06 186 SER A O 1
ATOM 1465 N N . ARG A 1 187 ? 8.922 6.550 -1.266 1.00 93.38 187 ARG A N 1
ATOM 1466 C CA . ARG A 1 187 ? 10.069 7.343 -1.738 1.00 93.38 187 ARG A CA 1
ATOM 1467 C C . ARG A 1 187 ? 10.022 7.646 -3.230 1.00 93.38 187 ARG A C 1
ATOM 1469 O O . ARG A 1 187 ? 10.518 8.696 -3.632 1.00 93.38 187 ARG A O 1
ATOM 1476 N N . LYS A 1 188 ? 9.483 6.721 -4.023 1.00 94.44 188 LYS A N 1
ATOM 1477 C CA . LYS A 1 188 ? 9.588 6.677 -5.482 1.00 94.44 188 LYS A CA 1
ATOM 1478 C C . LYS A 1 188 ? 8.212 6.660 -6.133 1.00 94.44 188 LYS A C 1
ATOM 1480 O O . LYS A 1 188 ? 7.283 6.057 -5.601 1.00 94.44 188 LYS A O 1
ATOM 1485 N N . ASN A 1 189 ? 8.085 7.334 -7.270 1.00 93.81 189 ASN A N 1
ATOM 1486 C CA . ASN A 1 189 ? 6.853 7.427 -8.063 1.00 93.81 189 ASN A CA 1
ATOM 1487 C C . ASN A 1 189 ? 7.061 7.002 -9.529 1.00 93.81 189 ASN A C 1
ATOM 1489 O O . ASN A 1 189 ? 6.118 7.036 -10.315 1.00 93.81 189 ASN A O 1
ATOM 1493 N N . ASP A 1 190 ? 8.259 6.565 -9.900 1.00 96.81 190 ASP A N 1
ATOM 1494 C CA . ASP A 1 190 ? 8.603 6.057 -11.220 1.00 96.81 190 ASP A CA 1
ATOM 1495 C C . ASP A 1 190 ? 8.183 4.577 -11.406 1.00 96.81 190 ASP A C 1
ATOM 1497 O O . ASP A 1 190 ? 8.032 3.828 -10.429 1.00 96.81 190 ASP A O 1
ATOM 1501 N N . PRO A 1 191 ? 7.870 4.139 -12.642 1.00 98.12 191 PRO A N 1
ATOM 1502 C CA . PRO A 1 191 ? 7.899 4.883 -13.909 1.00 98.12 191 PRO A CA 1
ATOM 1503 C C . PRO A 1 191 ? 6.672 5.802 -14.126 1.00 98.12 191 PRO A C 1
ATOM 1505 O O . PRO A 1 191 ? 6.481 6.361 -15.208 1.00 98.12 191 PRO A O 1
ATOM 1508 N N . GLY A 1 192 ? 5.835 5.994 -13.104 1.00 96.19 192 GLY A N 1
ATOM 1509 C CA . GLY A 1 192 ? 4.729 6.948 -13.115 1.00 96.19 192 GLY A CA 1
ATOM 1510 C C . GLY A 1 192 ? 3.475 6.474 -13.859 1.00 96.19 192 GLY A C 1
ATOM 1511 O O . GLY A 1 192 ? 3.468 5.434 -14.520 1.00 96.19 192 GLY A O 1
ATOM 1512 N N . PRO A 1 193 ? 2.382 7.252 -13.777 1.00 96.69 193 PRO A N 1
ATOM 1513 C CA . PRO A 1 193 ? 1.069 6.855 -14.289 1.00 96.69 193 PRO A CA 1
ATOM 1514 C C . PRO A 1 193 ? 0.945 6.881 -15.820 1.00 96.69 193 PRO A C 1
ATOM 1516 O O . PRO A 1 193 ? -0.054 6.417 -16.358 1.00 96.69 193 PRO A O 1
ATOM 1519 N N . ARG A 1 194 ? 1.915 7.445 -16.551 1.00 97.75 194 ARG A N 1
ATOM 1520 C CA . ARG A 1 194 ? 1.922 7.410 -18.028 1.00 97.75 194 ARG A CA 1
ATOM 1521 C C . ARG A 1 194 ? 2.656 6.201 -18.597 1.00 97.75 194 ARG A C 1
ATOM 1523 O O . ARG A 1 194 ? 2.611 5.983 -19.803 1.00 97.75 194 ARG A O 1
ATOM 1530 N N . PHE A 1 195 ? 3.303 5.400 -17.751 1.00 98.56 195 PHE A N 1
ATOM 1531 C CA . PHE A 1 195 ? 3.969 4.190 -18.207 1.00 98.56 195 PHE A CA 1
ATOM 1532 C C . PHE A 1 195 ? 2.939 3.153 -18.696 1.00 98.56 195 PHE A C 1
ATOM 1534 O O . PHE A 1 195 ? 1.970 2.862 -17.984 1.00 98.56 195 PHE A O 1
ATOM 1541 N N . PRO A 1 196 ? 3.104 2.572 -19.898 1.00 98.38 196 PRO A N 1
ATOM 1542 C CA . PRO A 1 196 ? 2.041 1.815 -20.554 1.00 98.38 196 PRO A CA 1
ATOM 1543 C C . PRO A 1 196 ? 1.993 0.344 -20.101 1.00 98.38 196 PRO A C 1
ATOM 1545 O O . PRO A 1 196 ? 2.103 -0.580 -20.910 1.00 98.38 196 PRO A O 1
ATOM 1548 N N . TRP A 1 197 ? 1.768 0.105 -18.804 1.00 98.69 197 TRP A N 1
ATOM 1549 C CA . TRP A 1 197 ? 1.701 -1.238 -18.203 1.00 98.69 197 TRP A CA 1
ATOM 1550 C C . TRP A 1 197 ? 0.762 -2.196 -18.948 1.00 98.69 197 TRP A C 1
ATOM 1552 O O . TRP A 1 197 ? 1.123 -3.340 -19.223 1.00 98.69 197 TRP A O 1
ATOM 1562 N N . TYR A 1 198 ? -0.421 -1.724 -19.356 1.00 98.25 198 TYR A N 1
ATOM 1563 C CA . TYR A 1 198 ? -1.369 -2.547 -20.109 1.00 98.25 198 TYR A CA 1
ATOM 1564 C C . TYR A 1 198 ? -0.840 -2.958 -21.493 1.00 98.25 198 TYR A C 1
ATOM 1566 O O . TYR A 1 198 ? -1.071 -4.085 -21.933 1.00 98.25 198 TYR A O 1
ATOM 1574 N N . GLN A 1 199 ? -0.098 -2.080 -22.177 1.00 98.50 199 GLN A N 1
ATOM 1575 C CA . GLN A 1 199 ? 0.521 -2.400 -23.466 1.00 98.50 199 GLN A CA 1
ATOM 1576 C C . GLN A 1 199 ? 1.587 -3.490 -23.305 1.00 98.50 199 GLN A C 1
ATOM 1578 O O . GLN A 1 199 ? 1.618 -4.436 -24.095 1.00 98.50 199 GLN A O 1
ATOM 1583 N N . LEU A 1 200 ? 2.409 -3.405 -22.253 1.00 98.69 200 LEU A N 1
ATOM 1584 C CA . LEU A 1 200 ? 3.379 -4.445 -21.904 1.00 98.69 200 LEU A CA 1
ATOM 1585 C C . LEU A 1 200 ? 2.676 -5.773 -21.589 1.00 98.69 200 LEU A C 1
ATOM 1587 O O . LEU A 1 200 ? 3.041 -6.803 -22.160 1.00 98.69 200 LEU A O 1
ATOM 1591 N N . TYR A 1 201 ? 1.608 -5.752 -20.789 1.00 98.69 201 TYR A N 1
ATOM 1592 C CA . TYR A 1 201 ? 0.811 -6.946 -20.493 1.00 98.69 201 TYR A CA 1
ATOM 1593 C C . TYR A 1 201 ? 0.248 -7.593 -21.763 1.00 98.69 201 TYR A C 1
ATOM 1595 O O . TYR A 1 201 ? 0.347 -8.807 -21.943 1.00 98.69 201 TYR A O 1
ATOM 1603 N N . LYS A 1 202 ? -0.288 -6.794 -22.695 1.00 98.50 202 LYS A N 1
ATOM 1604 C CA . LYS A 1 202 ? -0.764 -7.285 -24.000 1.00 98.50 202 LYS A CA 1
ATOM 1605 C C . LYS A 1 202 ? 0.351 -7.909 -24.838 1.00 98.50 202 LYS A C 1
ATOM 1607 O O . LYS A 1 202 ? 0.068 -8.794 -25.644 1.00 98.50 202 LYS A O 1
ATOM 1612 N N . ALA A 1 203 ? 1.596 -7.489 -24.630 1.00 98.12 203 ALA A N 1
ATOM 1613 C CA . ALA A 1 203 ? 2.777 -8.102 -25.221 1.00 98.12 203 ALA A CA 1
ATOM 1614 C C . ALA A 1 203 ? 3.295 -9.329 -24.439 1.00 98.12 203 ALA A C 1
ATOM 1616 O O . ALA A 1 203 ? 4.263 -9.943 -24.890 1.00 98.12 203 ALA A O 1
ATOM 1617 N N . GLY A 1 204 ? 2.659 -9.718 -23.329 1.00 97.88 204 GLY A N 1
ATOM 1618 C CA . GLY A 1 204 ? 3.044 -10.851 -22.481 1.00 97.88 204 GLY A CA 1
ATOM 1619 C C . GLY A 1 204 ? 4.045 -10.504 -21.374 1.00 97.88 204 GLY A C 1
ATOM 1620 O O . GLY A 1 204 ? 4.714 -11.400 -20.869 1.00 97.88 204 GLY A O 1
ATOM 1621 N N . ILE A 1 205 ? 4.181 -9.223 -21.022 1.00 98.69 205 ILE A N 1
ATOM 1622 C CA . ILE A 1 205 ? 5.140 -8.721 -20.032 1.00 98.69 205 ILE A CA 1
ATOM 1623 C C . ILE A 1 205 ? 4.375 -8.152 -18.835 1.00 98.69 205 ILE A C 1
ATOM 1625 O O . ILE A 1 205 ? 3.630 -7.187 -18.972 1.00 98.69 205 ILE A O 1
ATOM 1629 N N . GLY A 1 206 ? 4.609 -8.709 -17.650 1.00 98.56 206 GLY A N 1
ATOM 1630 C CA . GLY A 1 206 ? 4.019 -8.208 -16.412 1.00 98.56 206 GLY A CA 1
ATOM 1631 C C . GLY A 1 206 ? 2.567 -8.625 -16.178 1.00 98.56 206 GLY A C 1
ATOM 1632 O O . GLY A 1 206 ? 1.954 -9.342 -16.972 1.00 98.56 206 GLY A O 1
ATOM 1633 N N . ALA A 1 207 ? 2.039 -8.231 -15.023 1.00 98.75 207 ALA A N 1
ATOM 1634 C CA . ALA A 1 207 ? 0.713 -8.610 -14.559 1.00 98.75 207 ALA A CA 1
ATOM 1635 C C . ALA A 1 207 ? -0.354 -7.587 -14.966 1.00 98.75 207 ALA A C 1
ATOM 1637 O O . ALA A 1 207 ? -0.143 -6.382 -14.918 1.00 98.75 207 ALA A O 1
ATOM 1638 N N . TRP A 1 208 ? -1.545 -8.083 -15.291 1.00 98.75 208 TRP A N 1
ATOM 1639 C CA . TRP A 1 208 ? -2.767 -7.283 -15.384 1.00 98.75 208 TRP A CA 1
ATOM 1640 C C . TRP A 1 208 ? -3.992 -8.107 -14.986 1.00 98.75 208 TRP A C 1
ATOM 1642 O O . TRP A 1 208 ? -3.965 -9.345 -15.036 1.00 98.75 208 TRP A O 1
ATOM 1652 N N . TYR A 1 209 ? -5.061 -7.428 -14.589 1.00 98.44 209 TYR A N 1
ATOM 1653 C CA . TYR A 1 209 ? -6.334 -8.034 -14.201 1.00 98.44 209 TYR A CA 1
ATOM 1654 C C . TYR A 1 209 ? -7.222 -8.354 -15.409 1.00 98.44 209 TYR A C 1
ATOM 1656 O O . TYR A 1 209 ? -7.004 -7.859 -16.514 1.00 98.44 209 TYR A O 1
ATOM 1664 N N . ASP A 1 210 ? -8.249 -9.167 -15.174 1.00 97.69 210 ASP A N 1
ATOM 1665 C CA . ASP A 1 210 ? -9.318 -9.423 -16.139 1.00 97.69 210 ASP A CA 1
ATOM 1666 C C . ASP A 1 210 ? -10.521 -8.524 -15.822 1.00 97.69 210 ASP A C 1
ATOM 1668 O O . ASP A 1 210 ? -10.927 -8.416 -14.662 1.00 97.69 210 ASP A O 1
ATOM 1672 N N . SER A 1 211 ? -11.073 -7.860 -16.843 1.00 96.81 211 SER A N 1
ATOM 1673 C CA . SER A 1 211 ? -12.131 -6.850 -16.681 1.00 96.81 211 SER A CA 1
ATOM 1674 C C . SER A 1 211 ? -13.385 -7.406 -16.004 1.00 96.81 211 SER A C 1
ATOM 1676 O O . SER A 1 211 ? -13.866 -6.798 -15.054 1.00 96.81 211 SER A O 1
ATOM 1678 N N . ASP A 1 212 ? -13.840 -8.601 -16.392 1.00 97.94 212 ASP A N 1
ATOM 1679 C CA . ASP A 1 212 ? -15.029 -9.236 -15.805 1.00 97.94 212 ASP A CA 1
ATOM 1680 C C . ASP A 1 212 ? -14.863 -9.489 -14.294 1.00 97.94 212 ASP A C 1
ATOM 1682 O O . ASP A 1 212 ? -15.799 -9.338 -13.504 1.00 97.94 212 ASP A O 1
ATOM 1686 N N . THR A 1 213 ? -13.646 -9.836 -13.861 1.00 98.06 213 THR A N 1
ATOM 1687 C CA . THR A 1 213 ? -13.326 -10.049 -12.444 1.00 98.06 213 THR A CA 1
ATOM 1688 C C . THR A 1 213 ? -13.296 -8.728 -11.678 1.00 98.06 213 THR A C 1
ATOM 1690 O O . THR A 1 213 ? -13.747 -8.678 -10.531 1.00 98.06 213 THR A O 1
ATOM 1693 N N . VAL A 1 214 ? -12.811 -7.647 -12.299 1.00 98.06 214 VAL A N 1
ATOM 1694 C CA . VAL A 1 214 ? -12.899 -6.300 -11.715 1.00 98.06 214 VAL A CA 1
ATOM 1695 C C . VAL A 1 214 ? -14.353 -5.881 -11.566 1.00 98.06 214 VAL A C 1
ATOM 1697 O O . VAL A 1 214 ? -14.720 -5.441 -10.483 1.00 98.06 214 VAL A O 1
ATOM 1700 N N . ASP A 1 215 ? -15.192 -6.075 -12.583 1.00 96.88 215 ASP A N 1
ATOM 1701 C CA . ASP A 1 215 ? -16.614 -5.723 -12.526 1.00 96.88 215 ASP A CA 1
ATOM 1702 C C . ASP A 1 215 ? -17.339 -6.475 -11.403 1.00 96.88 215 ASP A C 1
ATOM 1704 O O . ASP A 1 215 ? -18.075 -5.867 -10.618 1.00 96.88 215 ASP A O 1
ATOM 1708 N N . LYS A 1 216 ? -17.058 -7.776 -11.252 1.00 97.25 216 LYS A N 1
ATOM 1709 C CA . LYS A 1 216 ? -17.556 -8.606 -10.144 1.00 97.25 216 LYS A CA 1
ATOM 1710 C C . LYS A 1 216 ? -17.218 -8.000 -8.778 1.00 97.25 216 LYS A C 1
ATOM 1712 O O . LYS A 1 216 ? -18.103 -7.825 -7.938 1.00 97.25 216 LYS A O 1
ATOM 1717 N N . TYR A 1 217 ? -15.947 -7.680 -8.534 1.00 98.00 217 TYR A N 1
ATOM 1718 C CA . TYR A 1 217 ? -15.530 -7.110 -7.251 1.00 98.00 217 TYR A CA 1
ATOM 1719 C C . TYR A 1 217 ? -15.969 -5.654 -7.075 1.00 98.00 217 TYR A C 1
ATOM 1721 O O . TYR A 1 217 ? -16.256 -5.237 -5.956 1.00 98.00 217 TYR A O 1
ATOM 1729 N N . TRP A 1 218 ? -16.068 -4.883 -8.156 1.00 95.25 218 TRP A N 1
ATOM 1730 C CA . TRP A 1 218 ? -16.512 -3.494 -8.130 1.00 95.25 218 TRP A CA 1
ATOM 1731 C C . TRP A 1 218 ? -17.969 -3.384 -7.693 1.00 95.25 218 TRP A C 1
ATOM 1733 O O . TRP A 1 218 ? -18.272 -2.573 -6.818 1.00 95.25 218 TRP A O 1
ATOM 1743 N N . GLN A 1 219 ? -18.855 -4.228 -8.232 1.00 93.44 219 GLN A N 1
ATOM 1744 C CA . GLN A 1 219 ? -20.257 -4.288 -7.807 1.00 93.44 219 GLN A CA 1
ATOM 1745 C C . GLN A 1 219 ? -20.366 -4.587 -6.308 1.00 93.44 219 GLN A C 1
ATOM 1747 O O . GLN A 1 219 ? -21.089 -3.906 -5.580 1.00 93.44 219 GLN A O 1
ATOM 1752 N N . LEU A 1 220 ? -19.587 -5.559 -5.832 1.00 93.06 220 LEU A N 1
ATOM 1753 C CA . LEU A 1 220 ? -19.584 -5.966 -4.434 1.00 93.06 220 LEU A CA 1
ATOM 1754 C C . LEU A 1 220 ? -19.043 -4.870 -3.501 1.00 93.06 220 LEU A C 1
ATOM 1756 O O . LEU A 1 220 ? -19.688 -4.503 -2.520 1.00 93.06 220 LEU A O 1
ATOM 1760 N N . PHE A 1 221 ? -17.873 -4.316 -3.815 1.00 94.56 221 PHE A N 1
ATOM 1761 C CA . PHE A 1 221 ? -17.199 -3.339 -2.960 1.00 94.56 221 PHE A CA 1
ATOM 1762 C C . PHE A 1 221 ? -17.803 -1.938 -3.032 1.00 94.56 221 PHE A C 1
ATOM 1764 O O . PHE A 1 221 ? -17.610 -1.147 -2.110 1.00 94.56 221 PHE A O 1
ATOM 1771 N N . SER A 1 222 ? -18.566 -1.637 -4.084 1.00 88.94 222 SER A N 1
ATOM 1772 C CA . SER A 1 222 ? -19.394 -0.428 -4.145 1.00 88.94 222 SER A CA 1
ATOM 1773 C C . SER A 1 222 ? -20.584 -0.503 -3.190 1.00 88.94 222 SER A C 1
ATOM 1775 O O . SER A 1 222 ? -20.953 0.513 -2.609 1.00 88.94 222 SER A O 1
ATOM 1777 N N . ALA A 1 223 ? -21.171 -1.692 -3.009 1.00 87.62 223 ALA A N 1
ATOM 1778 C CA . ALA A 1 223 ? -22.258 -1.901 -2.055 1.00 87.62 223 ALA A CA 1
ATOM 1779 C C . ALA A 1 223 ? -21.749 -1.904 -0.609 1.00 87.62 223 ALA A C 1
ATOM 1781 O O . ALA A 1 223 ? -22.363 -1.297 0.266 1.00 87.62 223 ALA A O 1
ATOM 1782 N N . SER A 1 224 ? -20.610 -2.556 -0.361 1.00 86.50 224 SER A N 1
ATOM 1783 C CA . SER A 1 224 ? -19.948 -2.501 0.937 1.00 86.50 224 SER A CA 1
ATOM 1784 C C . SER A 1 224 ? -18.435 -2.541 0.803 1.00 86.50 224 SER A C 1
ATOM 1786 O O . SER A 1 224 ? -17.836 -3.544 0.403 1.00 86.50 224 SER A O 1
ATOM 1788 N N . LYS A 1 225 ? -17.810 -1.422 1.159 1.00 86.81 225 LYS A N 1
ATOM 1789 C CA . LYS A 1 225 ? -16.375 -1.221 1.012 1.00 86.81 225 LYS A CA 1
ATOM 1790 C C . LYS A 1 225 ? -15.588 -2.119 1.981 1.00 86.81 225 LYS A C 1
ATOM 1792 O O . LYS A 1 225 ? -15.933 -2.180 3.162 1.00 86.81 225 LYS A O 1
ATOM 1797 N N . PRO A 1 226 ? -14.492 -2.755 1.532 1.00 92.88 226 PRO A N 1
ATOM 1798 C CA . PRO A 1 226 ? -13.543 -3.419 2.419 1.00 92.88 226 PRO A CA 1
ATOM 1799 C C . PRO A 1 226 ? -13.018 -2.493 3.520 1.00 92.88 226 PRO A C 1
ATOM 1801 O O . PRO A 1 226 ? -12.768 -1.305 3.290 1.00 92.88 226 PRO A O 1
ATOM 1804 N N . SER A 1 227 ? -12.796 -3.049 4.710 1.00 92.19 227 SER A N 1
ATOM 1805 C CA . SER A 1 227 ? -12.108 -2.337 5.788 1.00 92.19 227 SER A CA 1
ATOM 1806 C C . SER A 1 227 ? -10.679 -1.958 5.380 1.00 92.19 227 SER A C 1
ATOM 1808 O O . SER A 1 227 ? -10.059 -2.597 4.524 1.00 92.19 227 SER A O 1
ATOM 1810 N N . VAL A 1 228 ? -10.122 -0.924 6.019 1.00 90.69 228 VAL A N 1
ATOM 1811 C CA . VAL A 1 228 ? -8.730 -0.510 5.766 1.00 90.69 228 VAL A CA 1
ATOM 1812 C C . VAL A 1 228 ? -7.754 -1.637 6.102 1.00 90.69 228 VAL A C 1
ATOM 1814 O O . VAL A 1 228 ? -6.820 -1.880 5.344 1.00 90.69 228 VAL A O 1
ATOM 1817 N N . GLU A 1 229 ? -8.009 -2.378 7.182 1.00 94.81 229 GLU A N 1
ATOM 1818 C CA . GLU A 1 229 ? -7.199 -3.541 7.556 1.00 94.81 229 GLU A CA 1
ATOM 1819 C C . GLU A 1 229 ? -7.181 -4.599 6.445 1.00 94.81 229 GLU A C 1
ATOM 1821 O O . GLU A 1 229 ? -6.120 -5.104 6.076 1.00 94.81 229 GLU A O 1
ATOM 1826 N N . LEU A 1 230 ? -8.346 -4.904 5.867 1.00 97.00 230 LEU A N 1
ATOM 1827 C CA . LEU A 1 230 ? -8.447 -5.870 4.781 1.00 97.00 230 LEU A CA 1
ATOM 1828 C C . LEU A 1 230 ? -7.721 -5.383 3.519 1.00 97.00 230 LEU A C 1
ATOM 1830 O O . LEU A 1 230 ? -7.027 -6.167 2.872 1.00 97.00 230 LEU A O 1
ATOM 1834 N N . MET A 1 231 ? -7.814 -4.089 3.202 1.00 97.75 231 MET A N 1
ATOM 1835 C CA . MET A 1 231 ? -7.055 -3.481 2.104 1.00 97.75 231 MET A CA 1
ATOM 1836 C C . MET A 1 231 ? -5.542 -3.588 2.314 1.00 97.75 231 MET A C 1
ATOM 1838 O O . MET A 1 231 ? -4.820 -3.971 1.395 1.00 97.75 231 MET A O 1
ATOM 1842 N N . GLN A 1 232 ? -5.054 -3.324 3.526 1.00 98.38 232 GLN A N 1
ATOM 1843 C CA . GLN A 1 232 ? -3.638 -3.472 3.875 1.00 98.38 232 GLN A CA 1
ATOM 1844 C C . GLN A 1 232 ? -3.166 -4.924 3.729 1.00 98.38 232 GLN A C 1
ATOM 1846 O O . GLN A 1 232 ? -2.127 -5.187 3.120 1.00 98.38 232 GLN A O 1
ATOM 1851 N N . LYS A 1 233 ? -3.955 -5.888 4.227 1.00 98.56 233 LYS A N 1
ATOM 1852 C CA . LYS A 1 233 ? -3.676 -7.324 4.060 1.00 98.56 233 LYS A CA 1
ATOM 1853 C C . LYS A 1 233 ? -3.662 -7.736 2.588 1.00 98.56 233 LYS A C 1
ATOM 1855 O O . LYS A 1 233 ? -2.826 -8.556 2.202 1.00 98.56 233 LYS A O 1
ATOM 1860 N N . ALA A 1 234 ? -4.548 -7.174 1.766 1.00 98.69 234 ALA A N 1
ATOM 1861 C CA . ALA A 1 234 ? -4.601 -7.430 0.331 1.00 98.69 234 ALA A CA 1
ATOM 1862 C C . ALA A 1 234 ? -3.360 -6.880 -0.399 1.00 98.69 234 ALA A C 1
ATOM 1864 O O . ALA A 1 234 ? -2.722 -7.625 -1.143 1.00 98.69 234 ALA A O 1
ATOM 1865 N N . LEU A 1 235 ? -2.944 -5.637 -0.116 1.00 98.75 235 LEU A N 1
ATOM 1866 C CA . LEU A 1 235 ? -1.727 -5.033 -0.683 1.00 98.75 235 LEU A CA 1
ATOM 1867 C C . LEU A 1 235 ? -0.483 -5.853 -0.323 1.00 98.75 235 LEU A C 1
ATOM 1869 O O . LEU A 1 235 ? 0.306 -6.223 -1.197 1.00 98.75 235 LEU A O 1
ATOM 1873 N N . ARG A 1 236 ? -0.356 -6.228 0.956 1.00 98.56 236 ARG A N 1
ATOM 1874 C CA . ARG A 1 236 ? 0.718 -7.101 1.449 1.00 98.56 236 ARG A CA 1
ATOM 1875 C C . ARG A 1 236 ? 0.700 -8.477 0.788 1.00 98.56 236 ARG A C 1
ATOM 1877 O O . ARG A 1 236 ? 1.751 -9.043 0.500 1.00 98.56 236 ARG A O 1
ATOM 1884 N N . SER A 1 237 ? -0.491 -9.028 0.556 1.00 98.56 237 SER A N 1
ATOM 1885 C CA . SER A 1 237 ? -0.659 -10.333 -0.088 1.00 98.56 237 SER A CA 1
ATOM 1886 C C . SER A 1 237 ? -0.232 -10.323 -1.551 1.00 98.56 237 SER A C 1
ATOM 1888 O O . SER A 1 237 ? 0.276 -11.349 -2.016 1.00 98.56 237 SER A O 1
ATOM 1890 N N . TYR A 1 238 ? -0.409 -9.192 -2.240 1.00 98.81 238 TYR A N 1
ATOM 1891 C CA . TYR A 1 238 ? 0.020 -9.000 -3.622 1.00 98.81 238 TYR A CA 1
ATOM 1892 C C . TYR A 1 238 ? 1.536 -8.795 -3.736 1.00 98.81 238 TYR A C 1
ATOM 1894 O O . TYR A 1 238 ? 2.187 -9.470 -4.536 1.00 98.81 238 TYR A O 1
ATOM 1902 N N . GLY A 1 239 ? 2.116 -7.936 -2.889 1.00 98.50 239 GLY A N 1
ATOM 1903 C CA . GLY A 1 239 ? 3.569 -7.746 -2.863 1.00 98.50 239 GLY A CA 1
ATOM 1904 C C . GLY A 1 239 ? 4.111 -6.575 -2.047 1.00 98.50 239 GLY A C 1
ATOM 1905 O O . GLY A 1 239 ? 5.284 -6.627 -1.684 1.00 98.50 239 GLY A O 1
ATOM 1906 N N . TYR A 1 240 ? 3.293 -5.577 -1.708 1.00 98.62 240 TYR A N 1
ATOM 1907 C CA . TYR A 1 240 ? 3.754 -4.328 -1.091 1.00 98.62 240 TYR A CA 1
ATOM 1908 C C . TYR A 1 240 ? 4.214 -4.483 0.371 1.00 98.62 240 TYR A C 1
ATOM 1910 O O . TYR A 1 240 ? 3.747 -5.350 1.124 1.00 98.62 240 TYR A O 1
ATOM 1918 N N . GLU A 1 241 ? 5.094 -3.584 0.816 1.00 97.44 241 GLU A N 1
ATOM 1919 C CA . GLU A 1 241 ? 5.540 -3.489 2.211 1.00 97.44 241 GLU A CA 1
ATOM 1920 C C . GLU A 1 241 ? 4.512 -2.778 3.105 1.00 97.44 241 GLU A C 1
ATOM 1922 O O . GLU A 1 241 ? 4.699 -1.643 3.523 1.00 97.44 241 GLU A O 1
ATOM 1927 N N . VAL A 1 242 ? 3.389 -3.445 3.384 1.00 97.12 242 VAL A N 1
ATOM 1928 C CA . VAL A 1 242 ? 2.294 -2.870 4.182 1.00 97.12 242 VAL A CA 1
ATOM 1929 C C . VAL A 1 242 ? 1.997 -3.748 5.397 1.00 97.12 242 VAL A C 1
ATOM 1931 O O . VAL A 1 242 ? 1.767 -4.953 5.274 1.00 97.12 242 VAL A O 1
ATOM 1934 N N . ILE A 1 243 ? 1.979 -3.144 6.584 1.00 95.62 243 ILE A N 1
ATOM 1935 C CA . ILE A 1 243 ? 1.533 -3.776 7.834 1.00 95.62 243 ILE A CA 1
ATOM 1936 C C . ILE A 1 243 ? 0.048 -3.465 8.056 1.00 95.62 243 ILE A C 1
ATOM 1938 O O . ILE A 1 243 ? -0.385 -2.331 7.878 1.00 95.62 243 ILE A O 1
ATOM 1942 N N . ALA A 1 244 ? -0.744 -4.455 8.469 1.00 94.25 244 ALA A N 1
ATOM 1943 C CA . ALA A 1 244 ? -2.158 -4.252 8.770 1.00 94.25 244 ALA A CA 1
ATOM 1944 C C . ALA A 1 244 ? -2.335 -3.547 10.129 1.00 94.25 244 ALA A C 1
ATOM 1946 O O . ALA A 1 244 ? -2.209 -4.172 11.181 1.00 94.25 244 ALA A O 1
ATOM 1947 N N . THR A 1 245 ? -2.605 -2.242 10.104 1.00 87.94 245 THR A N 1
ATOM 1948 C CA . THR A 1 245 ? -2.853 -1.396 11.286 1.00 87.94 245 THR A CA 1
ATOM 1949 C C . THR A 1 245 ? -4.339 -1.090 11.493 1.00 87.94 245 THR A C 1
ATOM 1951 O O . THR A 1 245 ? -4.729 -0.601 12.554 1.00 87.94 245 THR A O 1
ATOM 1954 N N . GLY A 1 246 ? -5.167 -1.326 10.469 1.00 84.38 246 GLY A N 1
ATOM 1955 C CA . GLY A 1 246 ? -6.579 -0.942 10.433 1.00 84.38 246 GLY A CA 1
ATOM 1956 C C . GLY A 1 246 ? -6.817 0.562 10.284 1.00 84.38 246 GLY A C 1
ATOM 1957 O O . GLY A 1 246 ? -7.963 1.007 10.315 1.00 84.38 246 GLY A O 1
ATOM 1958 N N . GLN A 1 247 ? -5.759 1.357 10.113 1.00 84.31 247 GLN A N 1
ATOM 1959 C CA . GLN A 1 247 ? -5.824 2.808 9.966 1.00 84.31 247 GLN A CA 1
ATOM 1960 C C . GLN A 1 247 ? -5.292 3.228 8.603 1.00 84.31 247 GLN A C 1
ATOM 1962 O O . GLN A 1 247 ? -4.379 2.610 8.068 1.00 84.31 247 GLN A O 1
ATOM 1967 N N . LEU A 1 248 ? -5.856 4.301 8.046 1.00 83.94 248 LEU A N 1
ATOM 1968 C CA . LEU A 1 248 ? -5.366 4.876 6.796 1.00 83.94 248 LEU A CA 1
ATOM 1969 C C . LEU A 1 248 ? -4.120 5.728 7.088 1.00 83.94 248 LEU A C 1
ATOM 1971 O O . LEU A 1 248 ? -4.202 6.945 7.228 1.00 83.94 248 LEU A O 1
ATOM 1975 N N . ASP A 1 249 ? -2.998 5.048 7.296 1.00 86.00 249 ASP A N 1
ATOM 1976 C CA . ASP A 1 249 ? -1.680 5.618 7.580 1.00 86.00 249 ASP A CA 1
ATOM 1977 C C . ASP A 1 249 ? -0.861 5.858 6.297 1.00 86.00 249 ASP A C 1
ATOM 1979 O O . ASP A 1 249 ? -1.269 5.480 5.196 1.00 86.00 249 ASP A O 1
ATOM 1983 N N . SER A 1 250 ? 0.299 6.512 6.432 1.00 88.38 250 SER A N 1
ATOM 1984 C CA . SER A 1 250 ? 1.126 6.921 5.288 1.00 88.38 250 SER A CA 1
ATOM 1985 C C . SER A 1 250 ? 1.589 5.741 4.433 1.00 88.38 250 SER A C 1
ATOM 1987 O O . SER A 1 250 ? 1.421 5.799 3.224 1.00 88.38 250 SER A O 1
ATOM 1989 N N . GLN A 1 251 ? 2.052 4.634 5.033 1.00 93.94 251 GLN A N 1
ATOM 1990 C CA . GLN A 1 251 ? 2.437 3.430 4.271 1.00 93.94 251 GLN A CA 1
ATOM 1991 C C . GLN A 1 251 ? 1.286 2.914 3.388 1.00 93.94 251 GLN A C 1
ATOM 1993 O O . GLN A 1 251 ? 1.518 2.404 2.295 1.00 93.94 251 GLN A O 1
ATOM 1998 N N . THR A 1 252 ? 0.036 3.052 3.845 1.00 93.94 252 THR A N 1
ATOM 1999 C CA . THR A 1 252 ? -1.140 2.588 3.109 1.00 93.94 252 THR A CA 1
ATOM 2000 C C . THR A 1 252 ? -1.468 3.541 1.970 1.00 93.94 252 THR A C 1
ATOM 2002 O O . THR A 1 252 ? -1.736 3.080 0.865 1.00 93.94 252 THR A O 1
ATOM 2005 N N . LEU A 1 253 ? -1.426 4.852 2.222 1.00 92.31 253 LEU A N 1
ATOM 2006 C CA . LEU A 1 253 ? -1.647 5.881 1.201 1.00 92.31 253 LEU A CA 1
ATOM 2007 C C . LEU A 1 253 ? -0.586 5.812 0.094 1.00 92.31 253 LEU A C 1
ATOM 2009 O O . LEU A 1 253 ? -0.929 5.814 -1.086 1.00 92.31 253 LEU A O 1
ATOM 2013 N N . ASP A 1 254 ? 0.684 5.673 0.476 1.00 94.81 254 ASP A N 1
ATOM 2014 C CA . ASP A 1 254 ? 1.816 5.565 -0.444 1.00 94.81 254 ASP A CA 1
ATOM 2015 C C . ASP A 1 254 ? 1.700 4.307 -1.313 1.00 94.81 254 ASP A C 1
ATOM 2017 O O . ASP A 1 254 ? 1.782 4.381 -2.540 1.00 94.81 254 ASP A O 1
ATOM 2021 N N . ALA A 1 255 ? 1.437 3.148 -0.696 1.00 97.75 255 ALA A N 1
ATOM 2022 C CA . ALA A 1 255 ? 1.267 1.892 -1.424 1.00 97.75 255 ALA A CA 1
ATOM 2023 C C . ALA A 1 255 ? 0.047 1.918 -2.356 1.00 97.75 255 ALA A C 1
ATOM 2025 O O . ALA A 1 255 ? 0.112 1.384 -3.459 1.00 97.75 255 ALA A O 1
ATOM 2026 N N . LEU A 1 256 ? -1.057 2.553 -1.947 1.00 97.12 256 LEU A N 1
ATOM 2027 C CA . LEU A 1 256 ? -2.230 2.731 -2.806 1.00 97.12 256 LEU A CA 1
ATOM 2028 C C . LEU A 1 256 ? -1.942 3.664 -3.980 1.00 97.12 256 LEU A C 1
ATOM 2030 O O . LEU A 1 256 ? -2.398 3.385 -5.084 1.00 97.12 256 LEU A O 1
ATOM 2034 N N . SER A 1 257 ? -1.186 4.739 -3.759 1.00 96.00 257 SER A N 1
ATOM 2035 C CA . SER A 1 257 ? -0.771 5.658 -4.820 1.00 96.00 257 SER A CA 1
ATOM 2036 C C . SER A 1 257 ? 0.085 4.937 -5.865 1.00 96.00 257 SER A C 1
ATOM 2038 O O . SER A 1 257 ? -0.258 4.953 -7.046 1.00 96.00 257 SER A O 1
ATOM 2040 N N . ALA A 1 258 ? 1.121 4.208 -5.432 1.00 98.12 258 ALA A N 1
ATOM 2041 C CA . ALA A 1 258 ? 1.960 3.392 -6.315 1.00 98.12 258 ALA A CA 1
ATOM 2042 C C . ALA A 1 258 ? 1.144 2.326 -7.067 1.00 98.12 258 ALA A C 1
ATOM 2044 O O . ALA A 1 258 ? 1.204 2.229 -8.293 1.00 98.12 258 ALA A O 1
ATOM 2045 N N . PHE A 1 259 ? 0.289 1.593 -6.348 1.00 98.62 259 PHE A N 1
ATOM 2046 C CA . PHE A 1 259 ? -0.615 0.608 -6.936 1.00 98.62 259 PHE A CA 1
ATOM 2047 C C . PHE A 1 259 ? -1.531 1.212 -8.005 1.00 98.62 259 PHE A C 1
ATOM 2049 O O . PHE A 1 259 ? -1.747 0.613 -9.058 1.00 98.62 259 PHE A O 1
ATOM 2056 N N . GLN A 1 260 ? -2.070 2.406 -7.762 1.00 98.25 260 GLN A N 1
ATOM 2057 C CA . GLN A 1 260 ? -2.909 3.104 -8.730 1.00 98.25 260 GLN A CA 1
ATOM 2058 C C . GLN A 1 260 ? -2.097 3.590 -9.931 1.00 98.25 260 GLN A C 1
ATOM 2060 O O . GLN A 1 260 ? -2.565 3.422 -11.051 1.00 98.25 260 GLN A O 1
ATOM 2065 N N . MET A 1 261 ? -0.881 4.119 -9.750 1.00 97.75 261 MET A N 1
ATOM 2066 C CA . MET A 1 261 ? -0.009 4.476 -10.880 1.00 97.75 261 MET A CA 1
ATOM 2067 C C . MET A 1 261 ? 0.258 3.275 -11.795 1.00 97.75 261 MET A C 1
ATOM 2069 O O . MET A 1 261 ? 0.296 3.436 -13.012 1.00 97.75 261 MET A O 1
ATOM 2073 N N . HIS A 1 262 ? 0.378 2.074 -11.224 1.00 98.69 262 HIS A N 1
ATOM 2074 C CA . HIS A 1 262 ? 0.580 0.847 -11.985 1.00 98.69 262 HIS A CA 1
ATOM 2075 C C . HIS A 1 262 ? -0.718 0.343 -12.645 1.00 98.69 262 HIS A C 1
ATOM 2077 O O . HIS A 1 262 ? -0.768 0.158 -13.861 1.00 98.69 262 HIS A O 1
ATOM 2083 N N . PHE A 1 263 ? -1.788 0.123 -11.873 1.00 98.62 263 PHE A N 1
ATOM 2084 C CA . PHE A 1 263 ? -2.961 -0.648 -12.322 1.00 98.62 263 PHE A CA 1
ATOM 2085 C C . PHE A 1 263 ? 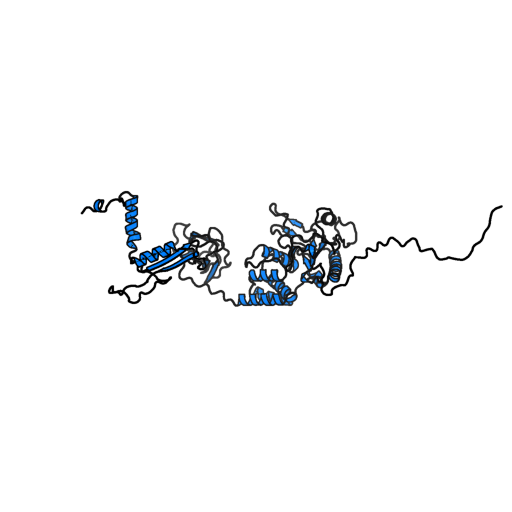-4.227 0.185 -12.592 1.00 98.62 263 PHE A C 1
ATOM 2087 O O . PHE A 1 263 ? -5.159 -0.303 -13.238 1.00 98.62 263 PHE A O 1
ATOM 2094 N N . LEU A 1 264 ? -4.285 1.433 -12.117 1.00 96.88 264 LEU A N 1
ATOM 2095 C CA . LEU A 1 264 ? -5.380 2.382 -12.365 1.00 96.88 264 LEU A CA 1
ATOM 2096 C C . LEU A 1 264 ? -4.841 3.783 -12.725 1.00 96.88 264 LEU A C 1
ATOM 2098 O O . LEU A 1 264 ? -5.193 4.759 -12.058 1.00 96.88 264 LEU A O 1
ATOM 2102 N N . PRO A 1 265 ? -4.001 3.930 -13.765 1.00 95.00 265 PRO A N 1
ATOM 2103 C CA . PRO A 1 265 ? -3.300 5.190 -14.035 1.00 95.00 265 PRO A CA 1
ATOM 2104 C C . PRO A 1 265 ? -4.225 6.387 -14.322 1.00 95.00 265 PRO A C 1
ATOM 2106 O O . PRO A 1 265 ? -3.831 7.538 -14.156 1.00 95.00 265 PRO A O 1
ATOM 2109 N N . TRP A 1 266 ? -5.481 6.142 -14.708 1.00 91.88 266 TRP A N 1
ATOM 2110 C CA . TRP A 1 266 ? -6.515 7.175 -14.871 1.00 91.88 266 TRP A CA 1
ATOM 2111 C C . TRP A 1 266 ? -7.166 7.625 -13.549 1.00 91.88 266 TRP A C 1
ATOM 2113 O O . TRP A 1 266 ? -8.043 8.487 -13.561 1.00 91.88 266 TRP A O 1
ATOM 2123 N N . HIS A 1 267 ? -6.796 7.021 -12.416 1.00 89.56 267 HIS A N 1
ATOM 2124 C CA . HIS A 1 267 ? -7.386 7.261 -11.100 1.00 89.56 267 HIS A CA 1
ATOM 2125 C C . HIS A 1 267 ? -6.350 7.094 -9.968 1.00 89.56 267 HIS A C 1
ATOM 2127 O O . HIS A 1 267 ? -6.477 6.233 -9.092 1.00 89.56 267 HIS A O 1
ATOM 2133 N N . VAL A 1 268 ? -5.327 7.952 -9.964 1.00 90.88 268 VAL A N 1
ATOM 2134 C CA . VAL A 1 268 ? -4.312 8.011 -8.898 1.00 90.88 268 VAL A CA 1
ATOM 2135 C C . VAL A 1 268 ? -4.741 9.023 -7.838 1.00 90.88 268 VAL A C 1
ATOM 2137 O O . VAL A 1 268 ? -4.590 10.227 -8.013 1.00 90.88 268 VAL A O 1
ATOM 2140 N N . SER A 1 269 ? -5.330 8.536 -6.749 1.00 86.81 269 SER A N 1
ATOM 2141 C CA . SER A 1 269 ? -5.832 9.357 -5.638 1.00 86.81 269 SER A CA 1
ATOM 2142 C C . SER A 1 269 ? -5.124 9.104 -4.304 1.00 86.81 269 SER A C 1
ATOM 2144 O O . SER A 1 269 ? -5.335 9.861 -3.361 1.00 86.81 269 SER A O 1
ATOM 2146 N N . GLY A 1 270 ? -4.366 8.009 -4.179 1.00 86.31 270 GLY A N 1
ATOM 2147 C CA . GLY A 1 270 ? -3.807 7.507 -2.919 1.00 86.31 270 GLY A CA 1
ATOM 2148 C C . GLY A 1 270 ? -4.857 6.995 -1.923 1.00 86.31 270 GLY A C 1
ATOM 2149 O O . GLY A 1 270 ? -4.515 6.404 -0.902 1.00 86.31 270 GLY A O 1
ATOM 2150 N N . ASN A 1 271 ? -6.150 7.183 -2.201 1.00 87.19 271 ASN A N 1
ATOM 2151 C CA . ASN A 1 271 ? -7.220 6.812 -1.288 1.00 87.19 271 ASN A CA 1
ATOM 2152 C C . ASN A 1 271 ? -7.559 5.327 -1.392 1.00 87.19 271 ASN A C 1
ATOM 2154 O O . ASN A 1 271 ? -7.532 4.720 -2.462 1.00 87.19 271 ASN A O 1
ATOM 2158 N N . SER A 1 272 ? -7.973 4.751 -0.264 1.00 87.62 272 SER A N 1
ATOM 2159 C CA . SER A 1 272 ? -8.618 3.442 -0.265 1.00 87.62 272 SER A CA 1
ATOM 2160 C C . SER A 1 272 ? -10.026 3.629 -0.816 1.00 87.62 272 SER A C 1
ATOM 2162 O O . SER A 1 272 ? -10.863 4.229 -0.147 1.00 87.62 272 SER A O 1
ATOM 2164 N N . ASP A 1 273 ? -10.306 3.151 -2.022 1.00 88.25 273 ASP A N 1
ATOM 2165 C CA . ASP A 1 273 ? -11.633 3.189 -2.638 1.00 88.25 273 ASP A CA 1
ATOM 2166 C C . ASP A 1 273 ? -12.030 1.813 -3.191 1.00 88.25 273 ASP A C 1
ATOM 2168 O O . ASP A 1 273 ? -11.224 0.881 -3.251 1.00 88.25 273 ASP A O 1
ATOM 2172 N N . ALA A 1 274 ? -13.301 1.671 -3.570 1.00 92.56 274 ALA A N 1
ATOM 2173 C CA . ALA A 1 274 ? -13.816 0.407 -4.079 1.00 92.56 274 ALA A CA 1
ATOM 2174 C C . ALA A 1 274 ? -13.197 0.007 -5.438 1.00 92.56 274 ALA A C 1
ATOM 2176 O O . ALA A 1 274 ? -13.177 -1.180 -5.749 1.00 92.56 274 ALA A O 1
ATOM 2177 N N . ARG A 1 275 ? -12.649 0.951 -6.228 1.00 94.94 275 ARG A N 1
ATOM 2178 C CA . ARG A 1 275 ? -12.059 0.672 -7.555 1.00 94.94 275 ARG A CA 1
ATOM 2179 C C . ARG A 1 275 ? -10.714 -0.005 -7.369 1.00 94.94 275 ARG A C 1
ATOM 2181 O O . ARG A 1 275 ? -10.467 -1.076 -7.912 1.00 94.94 275 ARG A O 1
ATOM 2188 N N . SER A 1 276 ? -9.890 0.597 -6.520 1.00 96.88 276 SER A N 1
ATOM 2189 C CA . SER A 1 276 ? -8.594 0.087 -6.092 1.00 96.88 276 SER A CA 1
ATOM 2190 C C . SER A 1 276 ? -8.757 -1.278 -5.433 1.00 96.88 276 SER A C 1
ATOM 2192 O O . SER A 1 276 ? -8.028 -2.207 -5.764 1.00 96.88 276 SER A O 1
ATOM 2194 N N . ALA A 1 277 ? -9.763 -1.432 -4.563 1.00 97.69 277 ALA A N 1
ATOM 2195 C CA . ALA A 1 277 ? -10.091 -2.720 -3.962 1.00 97.69 277 ALA A CA 1
ATOM 2196 C C . ALA A 1 277 ? -10.466 -3.773 -5.015 1.00 97.69 277 ALA A C 1
ATOM 2198 O O . ALA A 1 277 ? -9.952 -4.888 -4.974 1.00 97.69 277 ALA A O 1
ATOM 2199 N N . ALA A 1 278 ? -11.324 -3.426 -5.977 1.00 98.38 278 ALA A N 1
ATOM 2200 C CA . ALA A 1 278 ? -11.777 -4.359 -7.002 1.00 98.38 278 ALA A CA 1
ATOM 2201 C C . ALA A 1 278 ? -10.634 -4.839 -7.901 1.00 98.38 278 ALA A C 1
ATOM 2203 O O . ALA A 1 278 ? -10.484 -6.039 -8.124 1.00 98.38 278 ALA A O 1
ATOM 2204 N N . VAL A 1 279 ? -9.785 -3.914 -8.349 1.00 98.69 279 VAL A N 1
ATOM 2205 C CA . VAL A 1 279 ? -8.598 -4.230 -9.148 1.00 98.69 279 VAL A CA 1
ATOM 2206 C C . VAL A 1 279 ? -7.605 -5.081 -8.357 1.00 98.69 279 VAL A C 1
ATOM 2208 O O . VAL A 1 279 ? -7.114 -6.086 -8.869 1.00 98.69 279 VAL A O 1
ATOM 2211 N N . LEU A 1 280 ? -7.355 -4.744 -7.090 1.00 98.75 280 LEU A N 1
ATOM 2212 C CA . LEU A 1 280 ? -6.442 -5.498 -6.231 1.00 98.75 280 LEU A CA 1
ATOM 2213 C C . LEU A 1 280 ? -6.930 -6.931 -5.995 1.00 98.75 280 LEU A C 1
ATOM 2215 O O . LEU A 1 280 ? -6.147 -7.874 -6.106 1.00 98.75 280 LEU A O 1
ATOM 2219 N N . PHE A 1 281 ? -8.220 -7.119 -5.712 1.00 98.69 281 PHE A N 1
ATOM 2220 C CA . PHE A 1 281 ? -8.795 -8.453 -5.538 1.00 98.69 281 PHE A CA 1
ATOM 2221 C C . PHE A 1 281 ? -8.859 -9.242 -6.850 1.00 98.69 281 PHE A C 1
ATOM 2223 O O . PHE A 1 281 ? -8.621 -10.446 -6.828 1.00 98.69 281 PHE A O 1
ATOM 2230 N N . ALA A 1 282 ? -9.078 -8.591 -7.996 1.00 98.81 282 ALA A N 1
ATOM 2231 C CA . ALA A 1 282 ? -8.997 -9.251 -9.299 1.00 98.81 282 ALA A CA 1
ATOM 2232 C C . ALA A 1 282 ? -7.573 -9.746 -9.610 1.00 98.81 282 ALA A C 1
ATOM 2234 O O . ALA A 1 282 ? -7.391 -10.872 -10.073 1.00 98.81 282 ALA A O 1
ATOM 2235 N N . LEU A 1 283 ? -6.551 -8.943 -9.296 1.00 98.88 283 LEU A N 1
ATOM 2236 C CA . LEU A 1 283 ? -5.149 -9.353 -9.398 1.00 98.88 283 LEU A CA 1
ATOM 2237 C C . LEU A 1 283 ? -4.827 -10.509 -8.438 1.00 98.88 283 LEU A C 1
ATOM 2239 O O . LEU A 1 283 ? -4.193 -11.487 -8.834 1.00 98.88 283 LEU A O 1
ATOM 2243 N N . LEU A 1 284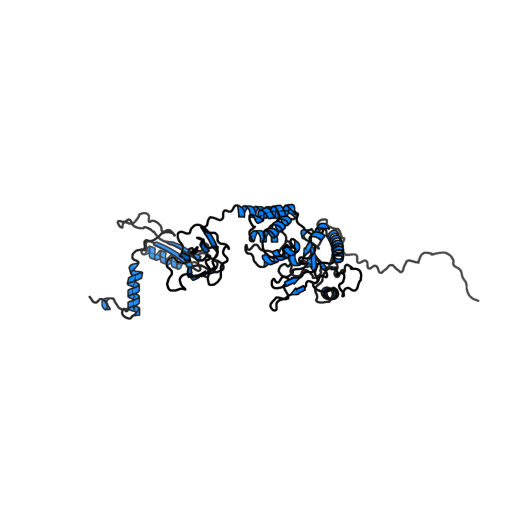 ? -5.284 -10.430 -7.186 1.00 98.81 284 LEU A N 1
ATOM 2244 C CA . LEU A 1 284 ? -5.108 -11.504 -6.208 1.00 98.81 284 LEU A CA 1
ATOM 2245 C C . LEU A 1 284 ? -5.802 -12.793 -6.647 1.00 98.81 284 LEU A C 1
ATOM 2247 O O . LEU A 1 284 ? -5.221 -13.858 -6.492 1.00 98.81 284 LEU A O 1
ATOM 2251 N N . GLU A 1 285 ? -7.011 -12.730 -7.198 1.00 98.62 285 GLU A N 1
ATOM 2252 C CA . GLU A 1 285 ? -7.715 -13.911 -7.702 1.00 98.62 285 GLU A CA 1
ATOM 2253 C C . GLU A 1 285 ? -6.934 -14.583 -8.834 1.00 98.62 285 GLU A C 1
ATOM 2255 O O . GLU A 1 285 ? -6.740 -15.798 -8.810 1.00 98.62 285 GLU A O 1
ATOM 2260 N N . LYS A 1 286 ? -6.417 -13.787 -9.773 1.00 98.62 286 LYS A N 1
ATOM 2261 C CA . LYS A 1 286 ? -5.691 -14.288 -10.941 1.00 98.62 286 LYS A CA 1
ATOM 2262 C C . LYS A 1 286 ? -4.322 -14.874 -10.599 1.00 98.62 286 LYS A C 1
ATOM 2264 O O . LYS A 1 286 ? -3.977 -15.949 -11.083 1.00 98.62 286 LYS A O 1
ATOM 2269 N N . TYR A 1 287 ? -3.534 -14.182 -9.776 1.00 98.62 287 TYR A N 1
ATOM 2270 C CA . TYR A 1 287 ? -2.132 -14.548 -9.526 1.00 98.62 287 TYR A CA 1
ATOM 2271 C C . TYR A 1 287 ? -1.903 -15.233 -8.171 1.00 98.62 287 TYR A C 1
ATOM 2273 O O . TYR A 1 287 ? -0.897 -15.917 -7.986 1.00 98.62 287 TYR A O 1
ATOM 2281 N N . PHE A 1 288 ? -2.833 -15.101 -7.221 1.00 98.56 288 PHE A N 1
ATOM 2282 C CA . PHE A 1 288 ? -2.726 -15.648 -5.864 1.00 98.56 288 PHE A CA 1
ATOM 2283 C C . PHE A 1 288 ? -4.065 -16.207 -5.334 1.00 98.56 288 PHE A C 1
ATOM 2285 O O . PHE A 1 288 ? -4.488 -15.829 -4.234 1.00 98.56 288 PHE A O 1
ATOM 2292 N N . PRO A 1 289 ? -4.729 -17.141 -6.043 1.00 98.19 289 PRO A N 1
ATOM 2293 C CA . PRO A 1 289 ? -6.118 -17.533 -5.771 1.00 98.19 289 PRO A CA 1
ATOM 2294 C C . PRO A 1 289 ? -6.364 -17.972 -4.322 1.00 98.19 289 PRO A C 1
ATOM 2296 O O . PRO A 1 289 ? -7.335 -17.549 -3.705 1.00 98.19 289 PRO A O 1
ATOM 2299 N N . LYS A 1 290 ? -5.431 -18.723 -3.718 1.00 98.06 290 LYS A N 1
ATOM 2300 C CA . LYS A 1 290 ? -5.528 -19.142 -2.305 1.00 98.06 290 LYS A CA 1
ATOM 2301 C C . LYS A 1 290 ? -5.488 -17.968 -1.318 1.00 98.06 290 LYS A C 1
ATOM 2303 O O . LYS A 1 290 ? -6.149 -18.007 -0.285 1.00 98.06 290 LYS A O 1
ATOM 2308 N N . LYS A 1 291 ? -4.684 -16.932 -1.604 1.00 98.06 291 LYS A N 1
ATOM 2309 C CA . LYS A 1 291 ? -4.642 -15.714 -0.778 1.00 98.06 291 LYS A CA 1
ATOM 2310 C C . LYS A 1 291 ? -5.931 -14.913 -0.966 1.00 98.06 291 LYS A C 1
ATOM 2312 O O . LYS A 1 291 ? -6.486 -14.450 0.025 1.00 98.06 291 LYS A O 1
ATOM 2317 N N . SER A 1 292 ? -6.405 -14.799 -2.211 1.00 97.88 292 SER A N 1
ATOM 2318 C CA . SER A 1 292 ? -7.664 -14.123 -2.540 1.00 97.88 292 SER A CA 1
ATOM 2319 C C . SER A 1 292 ? -8.847 -14.749 -1.806 1.00 97.88 292 SER A C 1
ATOM 2321 O O . SER A 1 292 ? -9.570 -14.047 -1.109 1.00 97.88 292 SER A O 1
ATOM 2323 N N . GLU A 1 293 ? -8.984 -16.076 -1.861 1.00 97.81 293 GLU A N 1
ATOM 2324 C CA . GLU A 1 293 ? -10.063 -16.811 -1.195 1.00 97.81 293 GLU A CA 1
ATOM 2325 C C . GLU A 1 293 ? -10.096 -16.536 0.315 1.00 97.81 293 GLU A C 1
ATOM 2327 O O . GLU A 1 293 ? -11.143 -16.198 0.865 1.00 97.81 293 GLU A O 1
ATOM 2332 N N . ARG A 1 294 ? -8.936 -16.588 0.982 1.00 98.19 294 ARG A N 1
ATOM 2333 C CA . ARG A 1 294 ? -8.831 -16.294 2.418 1.00 98.19 294 ARG A CA 1
ATOM 2334 C C . ARG A 1 294 ? -9.241 -14.857 2.752 1.00 98.19 294 ARG A C 1
ATOM 2336 O O . ARG A 1 294 ? -9.974 -14.638 3.713 1.00 98.19 294 ARG A O 1
ATOM 2343 N N . LEU A 1 295 ? -8.762 -13.880 1.982 1.00 98.12 295 LEU A N 1
ATOM 2344 C CA . LEU A 1 295 ? -9.116 -12.469 2.178 1.00 98.12 295 LEU A CA 1
ATOM 2345 C C . LEU A 1 295 ? -10.605 -12.229 1.909 1.00 98.12 295 LEU A C 1
ATOM 2347 O O . LEU A 1 295 ? -11.249 -11.446 2.603 1.00 98.12 295 LEU A O 1
ATOM 2351 N N . PHE A 1 296 ? -11.169 -12.927 0.928 1.00 96.62 296 PHE A N 1
ATOM 2352 C CA . PHE A 1 296 ? -12.577 -12.820 0.590 1.00 96.62 296 PHE A CA 1
ATOM 2353 C C . PHE A 1 296 ? -13.491 -13.418 1.666 1.00 96.62 296 PHE A C 1
ATOM 2355 O O . PHE A 1 296 ? -14.522 -12.835 1.989 1.00 96.62 296 PHE A O 1
ATOM 2362 N N . GLN A 1 297 ? -13.095 -14.530 2.286 1.00 96.44 297 GLN A N 1
ATOM 2363 C CA . GLN A 1 297 ? -13.795 -15.069 3.457 1.00 96.44 297 GLN A CA 1
ATOM 2364 C C . GLN A 1 297 ? -13.772 -14.075 4.626 1.00 96.44 297 GLN A C 1
ATOM 2366 O O . GLN A 1 297 ? -14.795 -13.852 5.272 1.00 96.44 297 GLN A O 1
ATOM 2371 N N . GLU A 1 298 ? -12.631 -13.419 4.869 1.00 95.31 298 GLU A N 1
ATOM 2372 C CA . GLU A 1 298 ? -12.526 -12.373 5.893 1.00 95.31 298 GLU A CA 1
ATOM 2373 C C . GLU A 1 298 ? -13.460 -11.189 5.591 1.00 95.31 298 GLU A C 1
ATOM 2375 O O . GLU A 1 298 ? -14.171 -10.730 6.485 1.00 95.31 298 GLU A O 1
ATOM 2380 N N . TYR A 1 299 ? -13.533 -10.748 4.329 1.00 94.94 299 TYR A N 1
ATOM 2381 C CA . TYR A 1 299 ? -14.505 -9.748 3.883 1.00 94.94 299 TYR A CA 1
ATOM 2382 C C . TYR A 1 299 ? -15.944 -10.170 4.201 1.00 94.94 299 TYR A C 1
ATOM 2384 O O . TYR A 1 299 ? -16.682 -9.410 4.822 1.00 94.94 299 TYR A O 1
ATOM 2392 N N . GLN A 1 300 ? -16.344 -11.388 3.824 1.00 92.75 300 GLN A N 1
ATOM 2393 C CA . GLN A 1 300 ? -17.701 -11.888 4.061 1.00 92.75 300 GLN A CA 1
ATOM 2394 C C . GLN A 1 300 ? -18.044 -11.950 5.553 1.00 92.75 300 GLN A C 1
ATOM 2396 O O . GLN A 1 300 ? -19.143 -11.561 5.945 1.00 92.75 300 GLN A O 1
ATOM 2401 N N . GLN A 1 301 ? -17.100 -12.372 6.396 1.00 89.44 301 GLN A N 1
ATOM 2402 C CA . GLN A 1 301 ? -17.277 -12.356 7.847 1.00 89.44 301 GLN A CA 1
ATOM 2403 C C . GLN A 1 301 ? -17.461 -10.933 8.389 1.00 89.44 301 GLN A C 1
ATOM 2405 O O . GLN A 1 301 ? -18.310 -10.727 9.251 1.00 89.44 301 GLN A O 1
ATOM 2410 N N . GLN A 1 302 ? -16.718 -9.948 7.872 1.00 83.81 302 GLN A N 1
ATOM 2411 C CA . GLN A 1 302 ? -16.893 -8.538 8.246 1.00 83.81 302 GLN A CA 1
ATOM 2412 C C . GLN A 1 302 ? -18.279 -8.005 7.852 1.00 83.81 302 GLN A C 1
ATOM 2414 O O . GLN A 1 302 ? -18.832 -7.190 8.580 1.00 83.81 302 GLN A O 1
ATOM 2419 N N . GLN A 1 303 ? -18.867 -8.491 6.752 1.00 80.12 303 GLN A N 1
ATOM 2420 C CA . GLN A 1 303 ? -20.228 -8.115 6.340 1.00 80.12 303 GLN A CA 1
ATOM 2421 C C . GLN A 1 303 ? -21.327 -8.791 7.167 1.00 80.12 303 GLN A C 1
ATOM 2423 O O . GLN A 1 303 ? -22.396 -8.222 7.367 1.00 80.12 303 GLN A O 1
ATOM 2428 N N . GLN A 1 304 ? -21.086 -10.019 7.628 1.00 68.81 304 GLN A N 1
ATOM 2429 C CA . GLN A 1 304 ? -22.032 -10.773 8.458 1.00 68.81 304 GLN A CA 1
ATOM 2430 C C . GLN A 1 304 ? -21.942 -10.411 9.940 1.00 68.81 304 GLN A C 1
ATOM 2432 O O . GLN A 1 304 ? -22.869 -10.696 10.702 1.00 68.81 304 GLN A O 1
ATOM 2437 N N . ALA A 1 305 ? -20.838 -9.790 10.360 1.00 56.88 305 ALA A N 1
ATOM 2438 C CA . ALA A 1 305 ? -20.714 -9.203 11.676 1.00 56.88 305 ALA A CA 1
ATOM 2439 C C . ALA A 1 305 ? -21.722 -8.054 11.786 1.00 56.88 305 ALA A C 1
ATOM 2441 O O . ALA A 1 305 ? -21.466 -6.932 11.359 1.00 56.88 305 ALA A O 1
ATOM 2442 N N . VAL A 1 306 ? -22.891 -8.348 12.360 1.00 48.78 306 VAL A N 1
ATOM 2443 C CA . VAL A 1 306 ? -23.808 -7.324 12.853 1.00 48.78 306 VAL A CA 1
ATOM 2444 C C . VAL A 1 306 ? -23.001 -6.496 13.841 1.00 48.78 306 VAL A C 1
ATOM 2446 O O . VAL A 1 306 ? -22.673 -6.979 14.927 1.00 48.78 306 VAL A O 1
ATOM 2449 N N . GLU A 1 307 ? -22.630 -5.280 13.441 1.00 48.19 307 GLU A N 1
ATOM 2450 C CA . GLU A 1 307 ? -22.109 -4.276 14.359 1.00 48.19 307 GLU A CA 1
ATOM 2451 C C . GLU A 1 307 ? -23.124 -4.228 15.509 1.00 48.19 307 GLU A C 1
ATOM 2453 O O . GLU A 1 307 ? -24.305 -3.964 15.248 1.00 48.19 307 GLU A O 1
ATOM 2458 N N . PRO A 1 308 ? -22.758 -4.642 16.739 1.00 47.19 308 PRO A N 1
ATOM 2459 C CA . PRO A 1 308 ? -23.733 -4.748 17.806 1.00 47.19 308 PRO A CA 1
ATOM 2460 C C . PRO A 1 308 ? -24.382 -3.380 17.930 1.00 47.19 308 PRO A C 1
ATOM 2462 O O . PRO A 1 308 ? -23.671 -2.391 18.110 1.00 47.19 308 PRO A O 1
ATOM 2465 N N . ALA A 1 309 ? -25.711 -3.334 17.767 1.00 50.44 309 ALA A N 1
ATOM 2466 C CA . ALA A 1 309 ? -26.464 -2.093 17.853 1.00 50.44 309 ALA A CA 1
ATOM 2467 C C . ALA A 1 309 ? -25.944 -1.321 19.072 1.00 50.44 309 ALA A C 1
ATOM 2469 O O . ALA A 1 309 ? -25.857 -1.934 20.148 1.00 50.44 309 ALA A O 1
ATOM 2470 N N . PRO A 1 310 ? -25.532 -0.048 18.915 1.00 52.91 310 PRO A N 1
ATOM 2471 C CA . PRO A 1 310 ? -24.962 0.711 20.010 1.00 52.91 310 PRO A CA 1
ATOM 2472 C C . PRO A 1 310 ? -25.924 0.611 21.184 1.00 52.91 310 PRO A C 1
ATOM 2474 O O . PRO A 1 310 ? -27.070 1.058 21.104 1.00 52.91 310 PRO A O 1
ATOM 2477 N N . LYS A 1 311 ? -25.505 -0.072 22.251 1.00 55.91 311 LYS A N 1
ATOM 2478 C CA . LYS A 1 311 ? -26.356 -0.198 23.427 1.00 55.91 311 LYS A CA 1
ATOM 2479 C C . LYS A 1 311 ? -26.535 1.214 23.956 1.00 55.91 311 LYS A C 1
ATOM 2481 O O . LYS A 1 311 ? -25.551 1.844 24.339 1.00 55.91 311 LYS A O 1
ATOM 2486 N N . THR A 1 312 ? -27.775 1.696 24.002 1.00 56.72 312 THR A N 1
ATOM 2487 C CA . THR A 1 312 ? -28.127 2.879 24.787 1.00 56.72 312 THR A CA 1
ATOM 2488 C C . THR A 1 312 ? -27.602 2.657 26.198 1.00 56.72 312 THR A C 1
ATOM 2490 O O . THR A 1 312 ? -28.074 1.785 26.934 1.00 56.72 312 THR A O 1
ATOM 2493 N N . LEU A 1 313 ? -26.553 3.391 26.550 1.00 66.19 313 LEU A N 1
ATOM 2494 C CA . LEU A 1 313 ? -25.900 3.281 27.842 1.00 66.19 313 LEU A CA 1
ATOM 2495 C C . LEU A 1 313 ? -26.767 4.033 28.843 1.00 66.19 313 LEU A C 1
ATOM 2497 O O . LEU A 1 313 ? -26.623 5.243 28.985 1.00 66.19 313 LEU A O 1
ATOM 2501 N N . ALA A 1 314 ? -27.688 3.323 29.507 1.00 64.94 314 ALA A N 1
ATOM 2502 C CA . ALA A 1 314 ? -28.614 3.912 30.479 1.00 64.94 314 ALA A CA 1
ATOM 2503 C C . ALA A 1 314 ? -27.877 4.763 31.531 1.00 64.94 314 ALA A C 1
ATOM 2505 O O . ALA A 1 314 ? -28.315 5.867 31.844 1.00 64.94 314 ALA A O 1
ATOM 2506 N N . ASN A 1 315 ? -26.703 4.292 31.971 1.00 76.94 315 ASN A N 1
ATOM 2507 C CA . ASN A 1 315 ? -25.823 4.986 32.908 1.00 76.94 315 ASN A CA 1
ATOM 2508 C C . ASN A 1 315 ? -24.493 5.360 32.236 1.00 76.94 315 ASN A C 1
ATOM 2510 O O . ASN A 1 315 ? -23.792 4.497 31.712 1.00 76.94 315 ASN A O 1
ATOM 2514 N N . ALA A 1 316 ? -24.123 6.636 32.303 1.00 87.50 316 ALA A N 1
ATOM 2515 C CA . ALA A 1 316 ? -22.865 7.191 31.807 1.00 87.50 316 ALA A CA 1
ATOM 2516 C C . ALA A 1 316 ? -22.350 8.229 32.817 1.00 87.50 316 ALA A C 1
ATOM 2518 O O . ALA A 1 316 ? -23.153 8.822 33.536 1.00 87.50 316 ALA A O 1
ATOM 2519 N N . GLN A 1 317 ? -21.034 8.466 32.879 1.00 93.12 317 GLN A N 1
ATOM 2520 C CA . GLN A 1 317 ? -20.492 9.495 33.786 1.00 93.12 317 GLN A CA 1
ATOM 2521 C C . GLN A 1 317 ? -20.890 10.909 33.353 1.00 93.12 317 GLN A C 1
ATOM 2523 O O . GLN A 1 317 ? -21.014 11.801 34.185 1.00 93.12 317 GLN A O 1
ATOM 2528 N N . VAL A 1 318 ? -21.086 11.107 32.049 1.00 92.94 318 VAL A N 1
ATOM 2529 C CA . VAL A 1 318 ? -21.538 12.365 31.461 1.00 92.94 318 VAL A CA 1
ATOM 2530 C C . VAL A 1 318 ? -22.602 12.039 30.428 1.00 92.94 318 VAL A C 1
ATOM 2532 O O . VAL A 1 318 ? -22.383 11.181 29.571 1.00 92.94 318 VAL A O 1
ATOM 2535 N N . ILE A 1 319 ? -23.726 12.749 30.513 1.00 93.06 319 ILE A N 1
ATOM 2536 C CA . ILE A 1 319 ? -24.794 12.780 29.514 1.00 93.06 319 ILE A CA 1
ATOM 2537 C C . ILE A 1 319 ? -25.012 14.258 29.185 1.00 93.06 319 ILE A C 1
ATOM 2539 O O . ILE A 1 319 ? -25.501 15.011 30.024 1.00 93.06 319 ILE A O 1
ATOM 2543 N N . ALA A 1 320 ? -24.598 14.685 27.995 1.00 92.81 320 ALA A N 1
ATOM 2544 C CA . ALA A 1 320 ? -24.631 16.082 27.581 1.00 92.81 320 ALA A CA 1
ATOM 2545 C C . ALA A 1 320 ? -25.437 16.235 26.292 1.00 92.81 320 ALA A C 1
ATOM 2547 O O . ALA A 1 320 ? -24.985 15.835 25.220 1.00 92.81 320 ALA A O 1
ATOM 2548 N N . ARG A 1 321 ? -26.628 16.828 26.396 1.00 93.12 321 ARG A N 1
ATOM 2549 C CA . ARG A 1 321 ? -27.437 17.212 25.238 1.00 93.12 321 ARG A CA 1
ATOM 2550 C C . ARG A 1 321 ? -26.960 18.560 24.705 1.00 93.12 321 ARG A C 1
ATOM 2552 O O . ARG A 1 321 ? -26.867 19.508 25.481 1.00 93.12 321 ARG A O 1
ATOM 2559 N N . ILE A 1 322 ? -26.695 18.646 23.404 1.00 93.69 322 ILE A N 1
ATOM 2560 C CA . ILE A 1 322 ? -26.216 19.856 22.732 1.00 93.69 322 ILE A CA 1
ATOM 2561 C C . ILE A 1 322 ? -27.181 20.225 21.589 1.00 93.69 322 ILE A C 1
ATOM 2563 O O . ILE A 1 322 ? -27.406 19.380 20.721 1.00 93.69 322 ILE A O 1
ATOM 2567 N N . PRO A 1 323 ? -27.743 21.452 21.572 1.00 90.75 323 PRO A N 1
ATOM 2568 C CA . PRO A 1 323 ? -27.702 22.430 22.666 1.00 90.75 323 PRO A CA 1
ATOM 2569 C C . PRO A 1 323 ? -28.438 21.917 23.921 1.00 90.75 323 PRO A C 1
ATOM 2571 O O . PRO A 1 323 ? -29.308 21.042 23.840 1.00 90.75 323 PRO A O 1
ATOM 2574 N N . ALA A 1 324 ? -28.074 22.440 25.094 1.00 87.56 324 ALA A N 1
ATOM 2575 C CA . ALA A 1 324 ? -28.766 22.133 26.346 1.00 87.56 324 ALA A CA 1
ATOM 2576 C C . ALA A 1 324 ? -30.206 22.678 26.317 1.00 87.56 324 ALA A C 1
ATOM 2578 O O . ALA A 1 324 ? -30.445 23.726 25.721 1.00 87.56 324 ALA A O 1
ATOM 2579 N N . LEU A 1 325 ? -31.153 21.983 26.964 1.00 85.19 325 LEU A N 1
ATOM 2580 C CA . LEU A 1 325 ? -32.554 22.434 27.036 1.00 85.19 325 LEU A CA 1
ATOM 2581 C C . LEU A 1 325 ? -32.689 23.754 27.810 1.00 85.19 325 LEU A C 1
ATOM 2583 O O . LEU A 1 325 ? -33.373 24.656 27.345 1.00 85.19 325 LEU A O 1
ATOM 2587 N N . ASP A 1 326 ? -31.977 23.872 28.934 1.00 86.31 326 ASP A N 1
ATOM 2588 C CA . ASP A 1 326 ? -31.877 25.096 29.735 1.00 86.31 326 ASP A CA 1
ATOM 2589 C C . ASP A 1 326 ? -30.416 25.581 29.756 1.00 86.31 326 ASP A C 1
ATOM 2591 O O . ASP A 1 326 ? -29.635 25.184 30.630 1.00 86.31 326 ASP A O 1
ATOM 2595 N N . PRO A 1 327 ? -29.987 26.391 28.771 1.00 86.12 327 PRO A N 1
ATOM 2596 C CA . PRO A 1 327 ? -28.616 26.874 28.707 1.00 86.12 327 PRO A CA 1
ATOM 2597 C C . PRO A 1 327 ? -28.319 27.873 29.833 1.00 86.12 327 PRO A C 1
ATOM 2599 O O . PRO A 1 327 ? -29.117 28.749 30.165 1.00 86.12 327 PRO A O 1
ATOM 2602 N N . SER A 1 328 ? -27.114 27.791 30.394 1.00 87.38 328 SER A N 1
ATOM 2603 C CA . SER A 1 328 ? -26.603 28.797 31.323 1.00 87.38 328 SER A CA 1
ATOM 2604 C C . SER A 1 328 ? -26.400 30.137 30.615 1.00 87.38 328 SER A C 1
ATOM 2606 O O . SER A 1 328 ? -25.966 30.185 29.462 1.00 87.38 328 SER A O 1
ATOM 2608 N N . SER A 1 329 ? -26.579 31.241 31.348 1.00 87.75 329 SER A N 1
ATOM 2609 C CA . SER A 1 329 ? -26.184 32.582 30.893 1.00 87.75 329 SER A CA 1
ATOM 2610 C C . SER A 1 329 ? -24.674 32.715 30.646 1.00 87.75 329 SER A C 1
ATOM 2612 O O . SER A 1 329 ? -24.227 33.624 29.948 1.00 87.75 329 SER A O 1
ATOM 2614 N N . ARG A 1 330 ? -23.861 31.801 31.192 1.00 83.44 330 ARG A N 1
ATOM 2615 C CA . ARG A 1 330 ? -22.421 31.730 30.937 1.00 83.44 330 ARG A CA 1
ATOM 2616 C C . ARG A 1 330 ? -22.169 30.994 29.619 1.00 83.44 330 ARG A C 1
ATOM 2618 O O . ARG A 1 330 ? -22.121 29.772 29.594 1.00 83.44 330 ARG A O 1
ATOM 2625 N N . ALA A 1 331 ? -21.926 31.723 28.532 1.00 74.25 331 ALA A N 1
ATOM 2626 C CA . ALA A 1 331 ? -21.776 31.135 27.193 1.00 74.25 331 ALA A CA 1
ATOM 2627 C C . ALA A 1 331 ? -20.774 29.957 27.109 1.00 74.25 331 ALA A C 1
ATOM 2629 O O . ALA A 1 331 ? -21.042 28.965 26.442 1.00 74.25 331 ALA A O 1
ATOM 2630 N N . LEU A 1 332 ? -19.646 30.025 27.829 1.00 77.50 332 LEU A N 1
ATOM 2631 C CA . LEU A 1 332 ? -18.567 29.027 27.767 1.00 77.50 332 LEU A CA 1
ATOM 2632 C C . LEU A 1 332 ? -18.801 27.760 28.614 1.00 77.50 332 LEU A C 1
ATOM 2634 O O . LEU A 1 332 ? -17.837 27.045 28.874 1.00 77.50 332 LEU A O 1
ATOM 2638 N N . VAL A 1 333 ? -20.014 27.493 29.110 1.00 80.94 333 VAL A N 1
ATOM 2639 C CA . VAL A 1 333 ? -20.299 26.249 29.862 1.00 80.94 333 VAL A CA 1
ATOM 2640 C C . VAL A 1 333 ? -21.323 25.337 29.190 1.00 80.94 333 VAL A C 1
ATOM 2642 O O . VAL A 1 333 ? -21.496 24.208 29.630 1.00 80.94 333 VAL A O 1
ATOM 2645 N N . ASN A 1 334 ? -21.993 25.800 28.135 1.00 86.25 334 ASN A N 1
ATOM 2646 C CA . ASN A 1 334 ? -23.129 25.085 27.541 1.00 86.25 334 ASN A CA 1
ATOM 2647 C C . ASN A 1 334 ? -22.710 24.003 26.535 1.00 86.25 334 ASN A C 1
ATOM 2649 O O . ASN A 1 334 ? -23.478 23.093 26.242 1.00 86.25 334 ASN A O 1
ATOM 2653 N N . ASP A 1 335 ? -21.499 24.118 26.000 1.00 90.25 335 ASP A N 1
ATOM 2654 C CA . ASP A 1 335 ? -20.985 23.362 24.859 1.00 90.25 335 ASP A CA 1
ATOM 2655 C C . ASP A 1 335 ? -19.767 22.497 25.216 1.00 90.25 335 ASP A C 1
ATOM 2657 O O . ASP A 1 335 ? -19.143 21.895 24.344 1.00 90.25 335 ASP A O 1
ATOM 2661 N N . ARG A 1 336 ? -19.383 22.451 26.495 1.00 93.88 336 ARG A N 1
ATOM 2662 C CA . ARG A 1 336 ? -18.148 21.814 26.954 1.00 93.88 336 ARG A CA 1
ATOM 2663 C C . ARG A 1 336 ? -18.276 21.249 28.355 1.00 93.88 336 ARG A C 1
ATOM 2665 O O . ARG A 1 336 ? -19.093 21.700 29.149 1.00 93.88 336 ARG A O 1
ATOM 2672 N N . GLY A 1 337 ? -17.406 20.306 28.678 1.00 94.75 337 GLY A N 1
ATOM 2673 C CA . GLY A 1 337 ? -17.357 19.705 30.003 1.00 94.75 337 GLY A CA 1
ATOM 2674 C C . GLY A 1 337 ? -16.142 18.811 30.179 1.00 94.75 337 GLY A C 1
ATOM 2675 O O . GLY A 1 337 ? -15.194 18.852 29.389 1.00 94.75 337 GLY A O 1
ATOM 2676 N N . THR A 1 338 ? -16.165 18.009 31.238 1.00 96.31 338 THR A N 1
ATOM 2677 C CA . THR A 1 338 ? -15.083 17.088 31.579 1.00 96.31 338 THR A CA 1
ATOM 2678 C C . THR A 1 338 ? -15.591 15.671 31.786 1.00 96.31 338 THR A C 1
ATOM 2680 O O . THR A 1 338 ? -16.722 15.463 32.207 1.00 96.31 338 THR A O 1
ATOM 2683 N N . PHE A 1 339 ? -14.735 14.691 31.509 1.00 96.25 339 PHE A N 1
ATOM 2684 C CA . PHE A 1 339 ? -14.963 13.278 31.804 1.00 96.25 339 PHE A CA 1
ATOM 2685 C C . PHE A 1 339 ? -13.648 12.624 32.248 1.00 96.25 339 PHE A C 1
ATOM 2687 O O . PHE A 1 339 ? -12.559 13.114 31.946 1.00 96.25 339 PHE A O 1
ATOM 2694 N N . THR A 1 340 ? -13.731 11.515 32.973 1.00 93.75 340 THR A N 1
ATOM 2695 C CA . THR A 1 340 ? -12.563 10.754 33.428 1.00 93.75 340 THR A CA 1
ATOM 2696 C C . THR A 1 340 ? -12.249 9.621 32.458 1.00 93.75 340 THR A C 1
ATOM 2698 O O . THR A 1 340 ? -13.135 8.843 32.106 1.00 93.75 340 THR A O 1
ATOM 2701 N N . ALA A 1 341 ? -10.988 9.483 32.058 1.00 93.06 341 ALA A N 1
ATOM 2702 C CA . ALA A 1 341 ? -10.514 8.360 31.256 1.00 93.06 341 ALA A CA 1
ATOM 2703 C C . ALA A 1 341 ? -9.064 8.006 31.609 1.00 93.06 341 ALA A C 1
ATOM 2705 O O . ALA A 1 341 ? -8.424 8.654 32.436 1.00 93.06 341 ALA A O 1
ATOM 2706 N N . TYR A 1 342 ? -8.562 6.949 30.984 1.00 90.06 342 TYR A N 1
ATOM 2707 C CA . TYR A 1 342 ? -7.154 6.580 31.024 1.00 90.06 342 TYR A CA 1
ATOM 2708 C C . TYR A 1 342 ? -6.542 6.778 29.643 1.00 90.06 342 TYR A C 1
ATOM 2710 O O . TYR A 1 342 ? -7.232 6.605 28.634 1.00 90.06 342 TYR A O 1
ATOM 2718 N N . LYS A 1 343 ? -5.249 7.094 29.594 1.00 89.62 343 LYS A N 1
ATOM 2719 C CA . LYS A 1 343 ? -4.510 7.259 28.343 1.00 89.62 343 LYS A CA 1
ATOM 2720 C C . LYS A 1 343 ? -4.631 5.996 27.487 1.00 89.62 343 LYS A C 1
ATOM 2722 O O . LYS A 1 343 ? -4.480 4.883 27.994 1.00 89.62 343 LYS A O 1
ATOM 2727 N N . GLY A 1 344 ? -4.908 6.162 26.193 1.00 87.19 344 GLY A N 1
ATOM 2728 C CA . GLY A 1 344 ? -5.061 5.028 25.278 1.00 87.19 344 GLY A CA 1
ATOM 2729 C C . GLY A 1 344 ? -6.400 4.292 25.398 1.00 87.19 344 GLY A C 1
ATOM 2730 O O . GLY A 1 344 ? -6.551 3.229 24.804 1.00 87.19 344 GLY A O 1
ATOM 2731 N N . ARG A 1 345 ? -7.365 4.808 26.173 1.00 88.88 345 ARG A N 1
ATOM 2732 C CA . ARG A 1 345 ? -8.675 4.175 26.419 1.00 88.88 345 ARG A CA 1
ATOM 2733 C C . ARG A 1 345 ? -9.827 5.176 26.313 1.00 88.88 345 ARG A C 1
ATOM 2735 O O . ARG A 1 345 ? -9.612 6.376 26.189 1.00 88.88 345 ARG A O 1
ATOM 2742 N N . GLY A 1 346 ? -11.057 4.686 26.428 1.00 89.69 346 GLY A N 1
ATOM 2743 C CA . GLY A 1 346 ? -12.259 5.513 26.503 1.00 89.69 346 GLY A CA 1
ATOM 2744 C C . GLY A 1 346 ? -13.001 5.609 25.179 1.00 89.69 346 GLY A C 1
ATOM 2745 O O . GLY A 1 346 ? -12.448 5.355 24.108 1.00 89.69 346 GLY A O 1
ATOM 2746 N N . GLU A 1 347 ? -14.274 5.965 25.279 1.00 92.62 347 GLU A N 1
ATOM 2747 C CA . GLU A 1 347 ? -15.225 5.975 24.173 1.00 92.62 347 GLU A CA 1
ATOM 2748 C C . GLU A 1 347 ? -16.211 7.132 24.348 1.00 92.62 347 GLU A C 1
ATOM 2750 O O . GLU A 1 347 ? -16.394 7.647 25.454 1.00 92.62 347 GLU A O 1
ATOM 2755 N N . ILE A 1 348 ? -16.835 7.536 23.247 1.00 94.19 348 ILE A N 1
ATOM 2756 C CA . ILE A 1 348 ? -17.963 8.462 23.220 1.00 94.19 348 ILE A CA 1
ATOM 2757 C C . ILE A 1 348 ? -19.099 7.819 22.440 1.00 94.19 348 ILE A C 1
ATOM 2759 O O . ILE A 1 348 ? -18.879 7.243 21.373 1.00 94.19 348 ILE A O 1
ATOM 2763 N N . ILE A 1 349 ? -20.310 7.937 22.969 1.00 94.12 349 ILE A N 1
ATOM 2764 C CA . ILE A 1 349 ? -21.535 7.576 22.264 1.00 94.12 349 ILE A CA 1
ATOM 2765 C C . ILE A 1 349 ? -22.275 8.855 21.911 1.00 94.12 349 ILE A C 1
ATOM 2767 O O . ILE A 1 349 ? -22.435 9.736 22.753 1.00 94.12 349 ILE A O 1
ATOM 2771 N N . ILE A 1 350 ? -22.701 8.954 20.659 1.00 94.25 350 ILE A N 1
ATOM 2772 C CA . ILE A 1 350 ? -23.442 10.089 20.124 1.00 94.25 350 ILE A CA 1
ATOM 2773 C C . ILE A 1 350 ? -24.822 9.585 19.734 1.00 94.25 350 ILE A C 1
ATOM 2775 O O . ILE A 1 350 ? -24.961 8.864 18.750 1.00 94.25 350 ILE A O 1
ATOM 2779 N N . GLU A 1 351 ? -25.833 9.958 20.504 1.00 93.62 351 GLU A N 1
ATOM 2780 C CA . GLU A 1 351 ? -27.238 9.744 20.163 1.00 93.62 351 GLU A CA 1
ATOM 2781 C C . GLU A 1 351 ? -27.681 10.952 19.335 1.00 93.62 351 GLU A C 1
ATOM 2783 O O . GLU A 1 351 ? -27.921 12.033 19.879 1.00 93.62 351 GLU A O 1
ATOM 2788 N N . ASN A 1 352 ? -27.685 10.803 18.009 1.00 94.06 352 ASN A N 1
ATOM 2789 C CA . ASN A 1 352 ? -28.070 11.880 17.109 1.00 94.06 352 ASN A CA 1
ATOM 2790 C C . ASN A 1 352 ? -29.592 11.944 16.995 1.00 94.06 352 ASN A C 1
ATOM 2792 O O . ASN A 1 352 ? -30.210 10.952 16.618 1.00 94.06 352 ASN A O 1
ATOM 2796 N N . GLN A 1 353 ? -30.189 13.102 17.276 1.00 91.62 353 GLN A N 1
ATOM 2797 C CA . GLN A 1 353 ? -31.615 13.292 17.035 1.00 91.62 353 GLN A CA 1
ATOM 2798 C C . GLN A 1 353 ? -31.832 13.590 15.550 1.00 91.62 353 GLN A C 1
ATOM 2800 O O . GLN A 1 353 ? -32.503 12.839 14.850 1.00 91.62 353 GLN A O 1
ATOM 2805 N N . ASP A 1 354 ? -31.217 14.664 15.066 1.00 94.06 354 ASP A N 1
ATOM 2806 C CA . ASP A 1 354 ? -31.515 15.259 13.763 1.00 94.06 354 ASP A CA 1
ATOM 2807 C C . ASP A 1 354 ? -30.364 16.102 13.187 1.00 94.06 354 ASP A C 1
ATOM 2809 O O . ASP A 1 354 ? -30.519 16.712 12.128 1.00 94.06 354 ASP A O 1
ATOM 2813 N N . ALA A 1 355 ? -29.190 16.128 13.831 1.00 94.56 355 ALA A N 1
ATOM 2814 C CA . ALA A 1 355 ? -28.045 16.846 13.285 1.00 94.56 355 ALA A CA 1
ATOM 2815 C C . ALA A 1 355 ? -27.508 16.137 12.035 1.00 94.56 355 ALA A C 1
ATOM 2817 O O . ALA A 1 355 ? -27.437 14.910 11.979 1.00 94.56 355 ALA A O 1
ATOM 2818 N N . THR A 1 356 ? -27.092 16.916 11.040 1.00 92.31 356 THR A N 1
ATOM 2819 C CA . THR A 1 356 ? -26.387 16.447 9.840 1.00 92.31 356 THR A CA 1
ATOM 2820 C C . THR A 1 356 ? -24.873 16.554 9.991 1.00 92.31 356 THR A C 1
ATOM 2822 O O . THR A 1 356 ? -24.137 15.848 9.306 1.00 92.31 356 THR A O 1
ATOM 2825 N N . SER A 1 357 ? -24.385 17.415 10.887 1.00 94.19 357 SER A N 1
ATOM 2826 C CA . SER A 1 357 ? -22.963 17.537 11.225 1.00 94.19 357 SER A CA 1
ATOM 2827 C C . SER A 1 357 ? -22.770 18.118 12.624 1.00 94.19 357 SER A C 1
ATOM 2829 O O . SER A 1 357 ? -23.632 18.842 13.119 1.00 94.19 357 SER A O 1
ATOM 2831 N N . ALA A 1 358 ? -21.620 17.831 13.234 1.00 95.69 358 ALA A N 1
ATOM 2832 C CA . ALA A 1 358 ? -21.161 18.460 14.466 1.00 95.69 358 ALA A CA 1
ATOM 2833 C C . ALA A 1 358 ? -19.631 18.401 14.561 1.00 95.69 358 ALA A C 1
ATOM 2835 O O . ALA A 1 358 ? -19.009 17.423 14.143 1.00 95.69 358 ALA A O 1
ATOM 2836 N N . ASP A 1 359 ? -19.029 19.415 15.171 1.00 96.50 359 ASP A N 1
ATOM 2837 C CA . ASP A 1 359 ? -17.601 19.453 15.458 1.00 96.50 359 ASP A CA 1
ATOM 2838 C C . ASP A 1 359 ? -17.370 19.111 16.925 1.00 96.50 359 ASP A C 1
ATOM 2840 O O . ASP A 1 359 ? -17.725 19.877 17.814 1.00 96.50 359 ASP A O 1
ATOM 2844 N N . ILE A 1 360 ? -16.771 17.953 17.193 1.00 97.44 360 ILE A N 1
ATOM 2845 C CA . ILE A 1 360 ? -16.510 17.492 18.559 1.00 97.44 360 ILE A CA 1
ATOM 2846 C C . ILE A 1 360 ? -15.004 17.462 18.790 1.00 97.44 360 ILE A C 1
ATOM 2848 O O . ILE A 1 360 ? -14.252 16.895 17.998 1.00 97.44 360 ILE A O 1
ATOM 2852 N N . PHE A 1 361 ? -14.566 18.050 19.897 1.00 97.31 361 PHE A N 1
ATOM 2853 C CA . PHE A 1 361 ? -13.169 18.124 20.304 1.00 97.31 361 PHE A CA 1
ATOM 2854 C C . PHE A 1 361 ? -12.976 17.401 21.628 1.00 97.31 361 PHE A C 1
ATOM 2856 O O . PHE A 1 361 ? -13.744 17.620 22.563 1.00 97.31 361 PHE A O 1
ATOM 2863 N N . ILE A 1 362 ? -11.921 16.596 21.730 1.00 97.88 362 ILE A N 1
ATOM 2864 C CA . ILE A 1 362 ? -11.489 15.939 22.965 1.00 97.88 362 ILE A CA 1
ATOM 2865 C C . ILE A 1 362 ? -10.086 16.430 23.290 1.00 97.88 362 ILE A C 1
ATOM 2867 O O . ILE A 1 362 ? -9.188 16.311 22.462 1.00 97.88 362 ILE A O 1
ATOM 2871 N N . ASN A 1 363 ? -9.905 17.020 24.474 1.00 97.00 363 ASN A N 1
ATOM 2872 C CA . ASN A 1 363 ? -8.654 17.675 24.877 1.00 97.00 363 ASN A CA 1
ATOM 2873 C C . ASN A 1 363 ? -8.123 18.690 23.840 1.00 97.00 363 ASN A C 1
ATOM 2875 O O . ASN A 1 363 ? -6.918 18.860 23.689 1.00 97.00 363 ASN A O 1
ATOM 2879 N N . GLY A 1 364 ? -9.030 19.380 23.137 1.00 94.56 364 GLY A N 1
ATOM 2880 C CA . GLY A 1 364 ? -8.701 20.368 22.102 1.00 94.56 364 GLY A CA 1
ATOM 2881 C C . GLY A 1 364 ? -8.507 19.792 20.695 1.00 94.56 364 GLY A C 1
ATOM 2882 O O . GLY A 1 364 ? -8.460 20.558 19.738 1.00 94.56 364 GLY A O 1
ATOM 2883 N N . GLU A 1 365 ? -8.467 18.468 20.535 1.00 93.25 365 GLU A N 1
ATOM 2884 C CA . GLU A 1 365 ? -8.313 17.817 19.233 1.00 93.25 365 GLU A CA 1
ATOM 2885 C C . GLU A 1 365 ? -9.661 17.379 18.657 1.00 93.25 365 GLU A C 1
ATOM 2887 O O . GLU A 1 365 ? -10.412 16.639 19.300 1.00 93.25 365 GLU A O 1
ATOM 2892 N N . LYS A 1 366 ? -9.950 17.779 17.415 1.00 93.69 366 LYS A N 1
ATOM 2893 C CA . LYS A 1 366 ? -11.177 17.389 16.710 1.00 93.69 366 LYS A CA 1
ATOM 2894 C C . LYS A 1 366 ? -11.205 15.876 16.453 1.00 93.69 366 LYS A C 1
ATOM 2896 O O . LYS A 1 366 ? -10.193 15.286 16.051 1.00 93.69 366 LYS A O 1
ATOM 2901 N N . ILE A 1 367 ? -12.350 15.236 16.689 1.00 92.25 367 ILE A N 1
ATOM 2902 C CA . ILE A 1 367 ? -12.594 13.835 16.319 1.00 92.25 367 ILE A CA 1
ATOM 2903 C C . ILE A 1 367 ? -13.255 13.747 14.945 1.00 92.25 367 ILE A C 1
ATOM 2905 O O . ILE A 1 367 ? -14.068 14.591 14.576 1.00 92.25 367 ILE A O 1
ATOM 2909 N N . ASN A 1 368 ? -12.915 12.695 14.202 1.00 88.50 368 ASN A N 1
ATOM 2910 C CA . ASN A 1 368 ? -13.576 12.383 12.941 1.00 88.50 368 ASN A CA 1
ATOM 2911 C C . ASN A 1 368 ? -14.839 11.583 13.255 1.00 88.50 368 ASN A C 1
ATOM 2913 O O . ASN A 1 368 ? -14.742 10.469 13.770 1.00 88.50 368 ASN A O 1
ATOM 2917 N N . ILE A 1 369 ? -15.996 12.163 12.957 1.00 90.31 369 ILE A N 1
ATOM 2918 C CA . ILE A 1 369 ? -17.304 11.512 13.064 1.00 90.31 369 ILE A CA 1
ATOM 2919 C C . ILE A 1 369 ? -17.918 11.389 11.666 1.00 90.31 369 ILE A C 1
ATOM 2921 O O . ILE A 1 369 ? -17.447 12.022 10.719 1.00 90.31 369 ILE A O 1
ATOM 2925 N N . ALA A 1 370 ? -18.950 10.560 11.523 1.00 84.94 370 ALA A N 1
ATOM 2926 C CA . ALA A 1 370 ? -19.680 10.421 10.269 1.00 84.94 370 ALA A CA 1
ATOM 2927 C C . ALA A 1 370 ? -20.187 11.783 9.757 1.00 84.94 370 ALA A C 1
ATOM 2929 O O . ALA A 1 370 ? -20.690 12.601 10.525 1.00 84.94 370 ALA A O 1
ATOM 2930 N N . SER A 1 371 ? -20.048 12.002 8.450 1.00 80.88 371 SER A N 1
ATOM 2931 C CA . SER A 1 371 ? -20.531 13.188 7.746 1.00 80.88 371 SER A CA 1
ATOM 2932 C C . SER A 1 371 ? -21.111 12.749 6.391 1.00 80.88 371 SER A C 1
ATOM 2934 O O . SER A 1 371 ? -20.354 12.230 5.567 1.00 80.88 371 SER A O 1
ATOM 2936 N N . PRO A 1 372 ? -22.431 12.889 6.159 1.00 86.12 372 PRO A N 1
ATOM 2937 C CA . PRO A 1 372 ? -23.417 13.426 7.095 1.00 86.12 372 PRO A CA 1
ATOM 2938 C C . PRO A 1 372 ? -23.730 12.458 8.251 1.00 86.12 372 PRO A C 1
ATOM 2940 O O . PRO A 1 372 ? -23.627 11.235 8.122 1.00 86.12 372 PRO A O 1
ATOM 2943 N N . LEU A 1 373 ? -24.153 13.018 9.381 1.00 85.94 373 LEU A N 1
ATOM 2944 C CA . LEU A 1 373 ? -24.855 12.283 10.427 1.00 85.94 373 LEU A CA 1
ATOM 2945 C C . LEU A 1 373 ? -26.281 11.944 9.953 1.00 85.94 373 LEU A C 1
ATOM 2947 O O . LEU A 1 373 ? -26.908 12.683 9.196 1.00 85.94 373 LEU A O 1
ATOM 2951 N N . THR A 1 374 ? -26.784 10.794 10.388 1.00 88.38 374 THR A N 1
ATOM 2952 C CA . THR A 1 374 ? -28.114 10.261 10.083 1.00 88.38 374 THR A CA 1
ATOM 2953 C C . THR A 1 374 ? -29.008 10.500 11.292 1.00 88.38 374 THR A C 1
ATOM 2955 O O . THR A 1 374 ? -28.605 10.180 12.413 1.00 88.38 374 THR A O 1
ATOM 2958 N N . ALA A 1 375 ? -30.194 11.070 11.075 1.00 86.06 375 ALA A N 1
ATOM 2959 C CA . ALA A 1 375 ? -31.182 11.287 12.131 1.00 86.06 375 ALA A CA 1
ATOM 2960 C C . ALA A 1 375 ? -31.519 9.974 12.861 1.00 86.06 375 ALA A C 1
ATOM 2962 O O . ALA A 1 375 ? -31.495 8.901 12.256 1.00 86.06 375 ALA A O 1
ATOM 2963 N N . GLU A 1 376 ? -31.785 10.073 14.163 1.00 87.12 376 GLU A N 1
ATOM 2964 C CA . GLU A 1 376 ? -32.130 8.964 15.071 1.00 87.12 376 GLU A CA 1
ATOM 2965 C C . GLU A 1 376 ? -31.090 7.829 15.164 1.00 87.12 376 GLU A C 1
ATOM 2967 O O . GLU A 1 376 ? -31.352 6.766 15.733 1.00 87.12 376 GLU A O 1
ATOM 2972 N N . LYS A 1 377 ? -29.878 8.034 14.632 1.00 86.75 377 LYS A N 1
ATOM 2973 C CA . LYS A 1 377 ? -28.799 7.047 14.682 1.00 86.75 377 LYS A CA 1
ATOM 2974 C C . LYS A 1 377 ? -27.907 7.261 15.901 1.00 86.75 377 LYS A C 1
ATOM 2976 O O . LYS A 1 377 ? -27.511 8.379 16.230 1.00 86.75 377 LYS A O 1
ATOM 2981 N N . ILE A 1 378 ? -27.523 6.153 16.529 1.00 89.38 378 ILE A N 1
ATOM 2982 C CA . ILE A 1 378 ? -26.504 6.138 17.576 1.00 89.38 378 ILE A CA 1
ATOM 2983 C C . ILE A 1 378 ? -25.150 5.810 16.946 1.00 89.38 378 ILE A C 1
ATOM 2985 O O . ILE A 1 378 ? -25.037 4.910 16.114 1.00 89.38 378 ILE A O 1
ATOM 2989 N N . TYR A 1 379 ? -24.119 6.535 17.357 1.00 89.06 379 TYR A N 1
ATOM 2990 C CA . TYR A 1 379 ? -22.739 6.301 16.955 1.00 89.06 379 TYR A CA 1
ATOM 2991 C C . TYR A 1 379 ? -21.875 6.021 18.174 1.00 89.06 379 TYR A C 1
ATOM 2993 O O . TYR A 1 379 ? -22.101 6.598 19.234 1.00 89.06 379 TYR A O 1
ATOM 3001 N N . GLN A 1 380 ? -20.850 5.193 18.008 1.00 91.06 380 GLN A N 1
ATOM 3002 C CA . GLN A 1 380 ? -19.860 4.910 19.040 1.00 91.06 380 GLN A CA 1
ATOM 3003 C C . GLN A 1 380 ? -18.466 5.118 18.452 1.00 91.06 380 GLN A C 1
ATOM 3005 O O . GLN A 1 380 ? -18.126 4.534 17.426 1.00 91.06 380 GLN A O 1
ATOM 3010 N N . TYR A 1 381 ? -17.659 5.962 19.092 1.00 91.06 381 TYR A N 1
ATOM 3011 C CA . TYR A 1 381 ? -16.300 6.264 18.646 1.00 91.06 381 TYR A CA 1
ATOM 3012 C C . TYR A 1 381 ? -15.297 6.032 19.771 1.00 91.06 381 TYR A C 1
ATOM 3014 O O . TYR A 1 381 ? -15.524 6.408 20.923 1.00 91.06 381 TYR A O 1
ATOM 3022 N N . SER A 1 382 ? -14.144 5.459 19.426 1.00 92.00 382 SER A N 1
ATOM 3023 C CA . SER A 1 382 ? -13.022 5.346 20.357 1.00 92.00 382 SER A CA 1
ATOM 3024 C C . SER A 1 382 ? -12.365 6.707 20.588 1.00 92.00 382 SER A C 1
ATOM 3026 O O . SER A 1 382 ? -12.077 7.450 19.647 1.00 92.00 382 SER A O 1
ATOM 3028 N N . LEU A 1 383 ? -12.056 7.004 21.849 1.00 94.56 383 LEU A N 1
ATOM 3029 C CA . LEU A 1 383 ? -11.303 8.189 22.259 1.00 94.56 383 LEU A CA 1
ATOM 3030 C C . LEU A 1 383 ? -9.836 7.887 22.581 1.00 94.56 383 LEU A C 1
ATOM 3032 O O . LEU A 1 383 ? -9.103 8.799 22.957 1.00 94.56 383 LEU A O 1
ATOM 3036 N N . ALA A 1 384 ? -9.383 6.643 22.399 1.00 90.56 384 ALA A N 1
ATOM 3037 C CA . ALA A 1 384 ? -8.077 6.158 22.847 1.00 90.56 384 ALA A CA 1
ATOM 3038 C C . ALA A 1 384 ? -6.890 7.056 22.452 1.00 90.56 384 ALA A C 1
ATOM 3040 O O . ALA A 1 384 ? -5.967 7.248 23.238 1.00 90.56 384 ALA A O 1
ATOM 3041 N N . LYS A 1 385 ? -6.920 7.639 21.248 1.00 90.62 385 LYS A N 1
ATOM 3042 C CA . LYS A 1 385 ? -5.846 8.516 20.752 1.00 90.62 385 LYS A CA 1
ATOM 3043 C C . LYS A 1 385 ? -5.747 9.861 21.476 1.00 90.62 385 LYS A C 1
ATOM 3045 O O . LYS A 1 385 ? -4.690 10.473 21.447 1.00 90.62 385 LYS A O 1
ATOM 3050 N N . ARG A 1 386 ? -6.843 10.327 22.075 1.00 93.44 386 ARG A N 1
ATOM 3051 C CA . ARG A 1 386 ? -7.005 11.706 22.564 1.00 93.44 386 ARG A CA 1
ATOM 3052 C C . ARG A 1 386 ? -7.150 11.787 24.073 1.00 93.44 386 ARG A C 1
ATOM 3054 O O . ARG A 1 386 ? -7.126 12.881 24.625 1.00 93.44 386 ARG A O 1
ATOM 3061 N N . THR A 1 387 ? -7.322 10.657 24.751 1.00 94.75 387 THR A N 1
ATOM 3062 C CA . THR A 1 387 ? -7.461 10.610 26.205 1.00 94.75 387 THR A CA 1
ATOM 3063 C C . THR A 1 387 ? -6.114 10.596 26.917 1.00 94.75 387 THR A C 1
ATOM 3065 O O . THR A 1 387 ? -5.117 10.051 26.441 1.00 94.75 387 THR A O 1
ATOM 3068 N N . ARG A 1 388 ? -6.107 11.174 28.115 1.00 93.50 388 ARG A N 1
ATOM 3069 C CA . ARG A 1 388 ? -5.030 11.123 29.108 1.00 93.50 388 ARG A CA 1
ATOM 3070 C C . ARG A 1 388 ? -5.562 10.557 30.420 1.00 93.50 388 ARG A C 1
ATOM 3072 O O . ARG A 1 388 ? -6.776 10.489 30.613 1.00 93.50 388 ARG A O 1
ATOM 3079 N N . ASP A 1 389 ? -4.660 10.170 31.313 1.00 89.44 389 ASP A N 1
ATOM 3080 C CA . ASP A 1 389 ? -5.038 9.677 32.637 1.00 89.44 389 ASP A CA 1
ATOM 3081 C C . ASP A 1 389 ? -5.710 10.774 33.473 1.00 89.44 389 ASP A C 1
ATOM 3083 O O . ASP A 1 389 ? -5.209 11.894 33.580 1.00 89.44 389 ASP A O 1
ATOM 3087 N N . GLY A 1 390 ? -6.859 10.444 34.064 1.00 90.56 390 GLY A N 1
ATOM 3088 C CA . GLY A 1 390 ? -7.643 11.359 34.886 1.00 90.56 390 GLY A CA 1
ATOM 3089 C C . GLY A 1 390 ? -8.614 12.205 34.062 1.00 90.56 390 GLY A C 1
ATOM 3090 O O . GLY A 1 390 ? -9.393 11.677 33.267 1.00 90.56 390 GLY A O 1
ATOM 3091 N N . ILE A 1 391 ? -8.612 13.519 34.297 1.00 94.94 391 ILE A N 1
ATOM 3092 C CA . ILE A 1 391 ? -9.604 14.448 33.741 1.00 94.94 391 ILE A CA 1
ATOM 3093 C C . ILE A 1 391 ? -9.273 14.813 32.285 1.00 94.94 391 ILE A C 1
ATOM 3095 O O . ILE A 1 391 ? -8.200 15.337 31.959 1.00 94.94 391 ILE A O 1
ATOM 3099 N N . ASN A 1 392 ? -10.257 14.597 31.419 1.00 97.19 392 ASN A N 1
ATOM 3100 C CA . ASN A 1 392 ? -10.278 14.938 30.002 1.00 97.19 392 ASN A CA 1
ATOM 3101 C C . ASN A 1 392 ? -11.376 15.973 29.746 1.00 97.19 392 ASN A C 1
ATOM 3103 O O . ASN A 1 392 ? -12.359 16.018 30.484 1.00 97.19 392 ASN A O 1
ATOM 3107 N N . THR A 1 393 ? -11.221 16.802 28.717 1.00 97.44 393 THR A N 1
ATOM 3108 C CA . THR A 1 393 ? -12.223 17.800 28.320 1.00 97.44 393 THR A CA 1
ATOM 3109 C C . THR A 1 393 ? -12.900 17.410 27.013 1.00 97.44 393 THR A C 1
ATOM 3111 O O . THR A 1 393 ? -12.275 16.798 26.144 1.00 97.44 393 THR A O 1
ATOM 3114 N N . TYR A 1 394 ? -14.163 17.799 26.856 1.00 97.50 394 TYR A N 1
ATOM 3115 C CA . TYR A 1 394 ? -14.851 17.798 25.568 1.00 97.50 394 TYR A CA 1
ATOM 3116 C C . TYR A 1 394 ? -15.398 19.190 25.250 1.00 97.50 394 TYR A C 1
ATOM 3118 O O . TYR A 1 394 ? -15.696 19.960 26.164 1.00 97.50 394 TYR A O 1
ATOM 3126 N N . LYS A 1 395 ? -15.538 19.499 23.961 1.00 96.81 395 LYS A N 1
ATOM 3127 C CA . LYS A 1 395 ? -16.194 20.703 23.436 1.00 96.81 395 LYS A CA 1
ATOM 3128 C C . LYS A 1 395 ? -16.945 20.347 22.152 1.00 96.81 395 LYS A C 1
ATOM 3130 O O . LYS A 1 395 ? -16.444 19.529 21.382 1.00 96.81 395 LYS A O 1
ATOM 3135 N N . VAL A 1 396 ? -18.112 20.940 21.932 1.00 96.50 396 VAL A N 1
ATOM 3136 C CA . VAL A 1 396 ? -18.955 20.718 20.751 1.00 96.50 396 VAL A CA 1
ATOM 3137 C C . VAL A 1 396 ? -19.266 22.047 20.080 1.00 96.50 396 VAL A C 1
ATOM 3139 O O . VAL A 1 396 ? -19.664 22.994 20.741 1.00 96.50 396 VAL A O 1
ATOM 3142 N N . GLU A 1 397 ? -19.104 22.120 18.767 1.00 94.56 397 GLU A N 1
ATOM 3143 C CA . GLU A 1 397 ? -19.391 23.301 17.952 1.00 94.56 397 GLU A CA 1
ATOM 3144 C C . GLU A 1 397 ? -20.117 22.889 16.667 1.00 94.56 397 GLU A C 1
ATOM 3146 O O . GLU A 1 397 ? -20.179 21.705 16.336 1.00 94.56 397 GLU A O 1
ATOM 3151 N N . ASN A 1 398 ? -20.657 23.866 15.932 1.00 93.25 398 ASN A N 1
ATOM 3152 C CA . ASN A 1 398 ? -21.189 23.677 14.576 1.00 93.25 398 ASN A CA 1
ATOM 3153 C C . ASN A 1 398 ? -22.177 22.502 14.442 1.00 93.25 398 ASN A C 1
ATOM 3155 O O . ASN A 1 398 ? -22.115 21.736 13.479 1.00 93.25 398 ASN A O 1
ATOM 3159 N N . VAL A 1 399 ? -23.079 22.348 15.418 1.00 95.00 399 VAL A N 1
ATOM 3160 C CA . VAL A 1 399 ? -24.208 21.419 15.297 1.00 95.00 399 VAL A CA 1
ATOM 3161 C C . VAL A 1 399 ? -25.168 22.009 14.272 1.00 95.00 399 VAL A C 1
ATOM 3163 O O . VAL A 1 399 ? -25.745 23.070 14.505 1.00 95.00 399 VAL A O 1
ATOM 3166 N N . LEU A 1 400 ? -25.275 21.351 13.121 1.00 92.19 400 LEU A N 1
ATOM 3167 C CA . LEU A 1 400 ? -26.092 21.799 11.996 1.00 92.19 400 LEU A CA 1
ATOM 3168 C C . LEU A 1 400 ? -27.151 20.748 11.648 1.00 92.19 400 LEU A C 1
ATOM 3170 O O . LEU A 1 400 ? -26.882 19.557 11.826 1.00 92.19 400 LEU A O 1
ATOM 3174 N N . PRO A 1 401 ? -28.300 21.158 11.082 1.00 93.25 401 PRO A N 1
ATOM 3175 C CA . PRO A 1 401 ? -28.735 22.551 10.895 1.00 93.25 401 PRO A CA 1
ATOM 3176 C C . PRO A 1 401 ? -29.025 23.270 12.227 1.00 93.25 401 PRO A C 1
ATOM 3178 O O . PRO A 1 401 ? -29.071 22.643 13.282 1.00 93.25 401 PRO A O 1
ATOM 3181 N N . GLU A 1 402 ? -29.192 24.595 12.196 1.00 91.75 402 GLU A N 1
ATOM 3182 C CA . GLU A 1 402 ? -29.573 25.355 13.395 1.00 91.75 402 GLU A CA 1
ATOM 3183 C C . GLU A 1 402 ? -30.881 24.799 13.988 1.00 91.75 402 GLU A C 1
ATOM 3185 O O . GLU A 1 402 ? -31.846 24.553 13.266 1.00 91.75 402 GLU A O 1
ATOM 3190 N N . GLY A 1 403 ? -30.894 24.563 15.302 1.00 89.75 403 GLY A N 1
ATOM 3191 C CA . GLY A 1 403 ? -31.999 23.907 16.011 1.00 89.75 403 GLY A CA 1
ATOM 3192 C C . GLY A 1 403 ? -31.859 22.386 16.148 1.00 89.75 403 GLY A C 1
ATOM 3193 O O . GLY A 1 403 ? -32.519 21.808 17.011 1.00 89.75 403 GLY A O 1
ATOM 3194 N N . ALA A 1 404 ? -30.967 21.752 15.380 1.00 95.12 404 ALA A N 1
ATOM 3195 C CA . ALA A 1 404 ? -30.687 20.329 15.515 1.00 95.12 404 ALA A CA 1
ATOM 3196 C C . ALA A 1 404 ? -29.954 20.000 16.820 1.00 95.12 404 ALA A C 1
ATOM 3198 O O . ALA A 1 404 ? -29.393 20.867 17.502 1.00 95.12 404 ALA A O 1
ATOM 3199 N N . SER A 1 405 ? -29.950 18.719 17.178 1.00 94.75 405 SER A N 1
ATOM 3200 C CA . SER A 1 405 ? -29.407 18.273 18.450 1.00 94.75 405 SER A CA 1
ATOM 3201 C C . SER A 1 405 ? -28.844 16.861 18.465 1.00 94.75 405 SER A C 1
ATOM 3203 O O . SER A 1 405 ? -29.220 15.978 17.696 1.00 94.75 405 SER A O 1
ATOM 3205 N N . LEU A 1 406 ? -27.941 16.651 19.416 1.00 95.44 406 LEU A N 1
ATOM 3206 C CA . LEU A 1 406 ? -27.340 15.360 19.716 1.00 95.44 406 LEU A CA 1
ATOM 3207 C C . LEU A 1 406 ? -27.079 15.235 21.216 1.00 95.44 406 LEU A C 1
ATOM 3209 O O . LEU A 1 406 ? -26.931 16.236 21.922 1.00 95.44 406 LEU A O 1
ATOM 3213 N N . THR A 1 407 ? -27.001 14.003 21.706 1.00 95.12 407 THR A N 1
ATOM 3214 C CA . THR A 1 407 ? -26.621 13.705 23.089 1.00 95.12 407 THR A CA 1
ATOM 3215 C C . THR A 1 407 ? -25.306 12.946 23.111 1.00 95.12 407 THR A C 1
ATOM 3217 O O . THR A 1 407 ? -25.182 11.871 22.529 1.00 95.12 407 THR A O 1
ATOM 3220 N N . LEU A 1 408 ? -24.316 13.504 23.803 1.00 95.19 408 LEU A N 1
ATOM 3221 C CA . LEU A 1 408 ? -23.041 12.854 24.064 1.00 95.19 408 LEU A CA 1
ATOM 3222 C C . LEU A 1 408 ? -23.115 12.066 25.365 1.00 95.19 408 LEU A C 1
ATOM 3224 O O . LEU A 1 408 ? -23.466 12.612 26.412 1.00 95.19 408 LEU A O 1
ATOM 3228 N N . ARG A 1 409 ? -22.715 10.801 25.313 1.00 94.81 409 ARG A N 1
ATOM 3229 C CA . ARG A 1 409 ? -22.547 9.939 26.478 1.00 94.81 409 ARG A CA 1
ATOM 3230 C C . ARG A 1 409 ? -21.100 9.492 26.585 1.00 94.81 409 ARG A C 1
ATOM 3232 O O . ARG A 1 409 ? -20.558 8.893 25.659 1.00 94.81 409 ARG A O 1
ATOM 3239 N N . PHE A 1 410 ? -20.494 9.741 27.740 1.00 94.56 410 PHE A N 1
ATOM 3240 C CA . PHE A 1 410 ? -19.161 9.237 28.067 1.00 94.56 410 PHE A CA 1
ATOM 3241 C C . PHE A 1 410 ? -19.309 8.086 29.069 1.00 94.56 410 PHE A C 1
ATOM 3243 O O . PHE A 1 410 ? -19.785 8.319 30.185 1.00 94.56 410 PHE A O 1
ATOM 3250 N N . PRO A 1 411 ? -18.940 6.843 28.716 1.00 92.06 411 PRO A N 1
ATOM 3251 C CA . PRO A 1 411 ? -18.992 5.714 29.641 1.00 92.06 411 PRO A CA 1
ATOM 3252 C C . PRO A 1 411 ? -18.026 5.905 30.817 1.00 92.06 411 PRO A C 1
ATOM 3254 O O . PRO A 1 411 ? -17.030 6.624 30.705 1.00 92.06 411 PRO A O 1
ATOM 3257 N N . TYR A 1 412 ? -18.291 5.243 31.946 1.00 90.62 412 TYR A N 1
ATOM 3258 C CA . TYR A 1 412 ? -17.320 5.176 33.042 1.00 90.62 412 TYR A CA 1
ATOM 3259 C C . TYR A 1 412 ? -16.042 4.451 32.586 1.00 90.62 412 TYR A C 1
ATOM 3261 O O . TYR A 1 412 ? -16.129 3.473 31.839 1.00 90.62 412 TYR A O 1
ATOM 3269 N N . PRO A 1 413 ? -14.850 4.886 33.032 1.00 88.25 413 PRO A N 1
ATOM 3270 C CA . PRO A 1 413 ? -13.606 4.217 32.680 1.00 88.25 413 PRO A CA 1
ATOM 3271 C C . PRO A 1 413 ? -13.572 2.798 33.259 1.00 88.25 413 PRO A C 1
ATOM 3273 O O . PRO A 1 413 ? -13.901 2.574 34.424 1.00 88.25 413 PRO A O 1
ATOM 3276 N N . THR A 1 414 ? -13.127 1.834 32.457 1.00 84.38 414 THR A N 1
ATOM 3277 C CA . THR A 1 414 ? -12.982 0.438 32.879 1.00 84.38 414 THR A CA 1
ATOM 3278 C C . THR A 1 414 ? -11.560 0.141 33.349 1.00 84.38 414 THR A C 1
ATOM 3280 O O . THR A 1 414 ? -10.575 0.589 32.751 1.00 84.38 414 THR A O 1
ATOM 3283 N N . LEU A 1 415 ? -11.447 -0.660 34.408 1.00 84.00 415 LEU A N 1
ATOM 3284 C CA . LEU A 1 415 ? -10.166 -1.119 34.945 1.00 84.00 415 LEU A CA 1
ATOM 3285 C C . LEU A 1 415 ? -9.661 -2.345 34.182 1.00 84.00 415 LEU A C 1
ATOM 3287 O O . LEU A 1 415 ? -10.428 -3.265 33.900 1.00 84.00 415 LEU A O 1
ATOM 3291 N N . ASP A 1 416 ? -8.361 -2.375 33.903 1.00 80.56 416 ASP A N 1
ATOM 3292 C CA . ASP A 1 416 ? -7.680 -3.578 33.425 1.00 80.56 416 ASP A CA 1
ATOM 3293 C C . ASP A 1 416 ? -7.490 -4.552 34.599 1.00 80.56 416 ASP A C 1
ATOM 3295 O O . ASP A 1 416 ? -6.903 -4.195 35.625 1.00 80.56 416 ASP A O 1
ATOM 3299 N N . LYS A 1 417 ? -8.021 -5.771 34.456 1.00 75.75 417 LYS A N 1
ATOM 3300 C CA . LYS A 1 417 ? -7.991 -6.828 35.478 1.00 75.75 417 LYS A CA 1
ATOM 3301 C C . LYS A 1 417 ? -6.812 -7.798 35.315 1.00 75.75 417 LYS A C 1
ATOM 3303 O O . LYS A 1 417 ? -6.598 -8.615 36.203 1.00 75.75 417 LYS A O 1
ATOM 3308 N N . ASN A 1 418 ? -6.036 -7.703 34.231 1.00 63.88 418 ASN A N 1
ATOM 3309 C CA . ASN A 1 418 ? -4.966 -8.654 33.892 1.00 63.88 418 ASN A CA 1
ATOM 3310 C C . ASN A 1 418 ? -3.588 -8.275 34.467 1.00 63.88 418 ASN A C 1
ATOM 3312 O O . ASN A 1 418 ? -2.566 -8.837 34.072 1.00 63.88 418 ASN A O 1
ATOM 3316 N N . SER A 1 419 ? -3.512 -7.308 35.382 1.00 59.06 419 SER A N 1
ATOM 3317 C CA . SER A 1 419 ? -2.227 -6.867 35.925 1.00 59.06 419 SER A CA 1
ATOM 3318 C C . SER A 1 419 ? -1.638 -7.848 36.938 1.00 59.06 419 SER A C 1
ATOM 3320 O O . SER A 1 419 ? -2.334 -8.307 37.841 1.00 59.06 419 SER A O 1
ATOM 3322 N N . ALA A 1 420 ? -0.327 -8.096 36.833 1.00 58.34 420 ALA A N 1
ATOM 3323 C CA . ALA A 1 420 ? 0.437 -8.854 37.818 1.00 58.34 420 ALA A CA 1
ATOM 3324 C C . ALA A 1 420 ? 0.219 -8.275 39.226 1.00 58.34 420 ALA A C 1
ATOM 3326 O O . ALA A 1 420 ? 0.504 -7.098 39.473 1.00 58.34 420 ALA A O 1
ATOM 3327 N N . GLN A 1 421 ? -0.291 -9.105 40.139 1.00 58.56 421 GLN A N 1
ATOM 3328 C CA . GLN A 1 421 ? -0.475 -8.732 41.537 1.00 58.56 421 GLN A CA 1
ATOM 3329 C C . GLN A 1 421 ? 0.882 -8.330 42.122 1.00 58.56 421 GLN A C 1
ATOM 3331 O O . GLN A 1 421 ? 1.817 -9.130 42.191 1.00 58.56 421 GLN A O 1
ATOM 3336 N N . LYS A 1 422 ? 1.007 -7.067 42.536 1.00 64.75 422 LYS A N 1
ATOM 3337 C CA . LYS A 1 422 ? 2.143 -6.653 43.366 1.00 64.75 422 LYS A CA 1
ATOM 3338 C C . LYS A 1 422 ? 2.047 -7.364 44.719 1.00 64.75 422 LYS A C 1
ATOM 3340 O O . LYS A 1 422 ? 0.962 -7.745 45.146 1.00 64.75 422 LYS A O 1
ATOM 3345 N N . ARG A 1 423 ? 3.176 -7.557 45.406 1.00 77.69 423 ARG A N 1
ATOM 3346 C CA . ARG A 1 423 ? 3.184 -8.191 46.734 1.00 77.69 423 ARG A CA 1
ATOM 3347 C C . ARG A 1 423 ? 2.624 -7.210 47.770 1.00 77.69 423 ARG A C 1
ATOM 3349 O O . ARG A 1 423 ? 3.257 -6.197 48.046 1.00 77.69 423 ARG A O 1
ATOM 3356 N N . PHE A 1 424 ? 1.448 -7.517 48.318 1.00 89.62 424 PHE A N 1
ATOM 3357 C CA . PHE A 1 424 ? 0.764 -6.746 49.369 1.00 89.62 424 PHE A CA 1
ATOM 3358 C C . PHE A 1 424 ? 0.812 -7.448 50.736 1.00 89.62 424 PHE A C 1
ATOM 3360 O O . PHE A 1 424 ? -0.011 -7.163 51.597 1.00 89.62 424 PHE A O 1
ATOM 3367 N N . THR A 1 425 ? 1.786 -8.335 50.951 1.00 90.12 425 THR A N 1
ATOM 3368 C CA . THR A 1 425 ? 1.840 -9.245 52.105 1.00 90.12 425 THR A CA 1
ATOM 3369 C C . THR A 1 425 ? 1.713 -8.535 53.452 1.00 90.12 425 THR A C 1
ATOM 3371 O O . THR A 1 425 ? 0.902 -8.951 54.264 1.00 90.12 425 THR A O 1
ATOM 3374 N N . ALA A 1 426 ? 2.413 -7.416 53.667 1.00 92.44 426 ALA A N 1
ATOM 3375 C CA . ALA A 1 426 ? 2.302 -6.660 54.920 1.00 92.44 426 ALA A CA 1
ATOM 3376 C C . ALA A 1 426 ? 0.884 -6.098 55.161 1.00 92.44 426 ALA A C 1
ATOM 3378 O O . ALA A 1 426 ? 0.415 -6.035 56.292 1.00 92.44 426 ALA A O 1
ATOM 3379 N N . VAL A 1 427 ? 0.177 -5.715 54.091 1.00 92.25 427 VAL A N 1
ATOM 3380 C CA . VAL A 1 427 ? -1.220 -5.256 54.169 1.00 92.25 427 VAL A CA 1
ATOM 3381 C C . VAL A 1 427 ? -2.152 -6.436 54.440 1.00 92.25 427 VAL A C 1
ATOM 3383 O O . VAL A 1 427 ? -3.080 -6.317 55.234 1.00 92.25 427 VAL A O 1
ATOM 3386 N N . ASP A 1 428 ? -1.894 -7.582 53.806 1.00 93.50 428 ASP A N 1
ATOM 3387 C CA . ASP A 1 428 ? -2.640 -8.819 54.044 1.00 93.50 428 ASP A CA 1
ATOM 3388 C C . ASP A 1 428 ? -2.503 -9.283 55.500 1.00 93.50 428 ASP A C 1
ATOM 3390 O O . ASP A 1 428 ? -3.494 -9.657 56.125 1.00 93.50 428 ASP A O 1
ATOM 3394 N N . GLU A 1 429 ? -1.290 -9.243 56.048 1.00 94.88 429 GLU A N 1
ATOM 3395 C CA . GLU A 1 429 ? -0.997 -9.595 57.438 1.00 94.88 429 GLU A CA 1
ATOM 3396 C C . GLU A 1 429 ? -1.720 -8.669 58.414 1.00 94.88 429 GLU A C 1
ATOM 3398 O O . GLU A 1 429 ? -2.396 -9.166 59.314 1.00 94.88 429 GLU A O 1
ATOM 3403 N N . LEU A 1 430 ? -1.664 -7.352 58.185 1.00 95.81 430 LEU A N 1
ATOM 3404 C CA . LEU A 1 430 ? -2.362 -6.365 59.009 1.00 95.81 430 LEU A CA 1
ATOM 3405 C C . LEU A 1 430 ? -3.878 -6.606 59.029 1.00 95.81 430 LEU A C 1
ATOM 3407 O O . LEU A 1 430 ? -4.469 -6.697 60.099 1.00 95.81 430 LEU A O 1
ATOM 3411 N N . ILE A 1 431 ? -4.512 -6.769 57.862 1.00 95.12 431 ILE A N 1
ATOM 3412 C CA . ILE A 1 431 ? -5.965 -7.003 57.786 1.00 95.12 431 ILE A CA 1
ATOM 3413 C C . ILE A 1 431 ? -6.345 -8.295 58.520 1.00 95.12 431 ILE A C 1
ATOM 3415 O O . ILE A 1 431 ? -7.329 -8.333 59.255 1.00 95.12 431 ILE A O 1
ATOM 3419 N N . ASN A 1 432 ? -5.566 -9.364 58.344 1.00 95.38 432 ASN A N 1
ATOM 3420 C CA . ASN A 1 432 ? -5.830 -10.623 59.034 1.00 95.38 432 ASN A CA 1
ATOM 3421 C C . ASN A 1 432 ? -5.589 -10.531 60.547 1.00 95.38 432 ASN A C 1
ATOM 3423 O O . ASN A 1 432 ? -6.255 -11.244 61.298 1.00 95.38 432 ASN A O 1
ATOM 3427 N N . GLN A 1 433 ? -4.659 -9.690 61.005 1.00 96.56 433 GLN A N 1
ATOM 3428 C CA . GLN A 1 433 ? -4.465 -9.418 62.426 1.00 96.56 433 GLN A CA 1
ATOM 3429 C C . GLN A 1 433 ? -5.682 -8.694 63.017 1.00 96.56 433 GLN A C 1
ATOM 3431 O O . GLN A 1 433 ? -6.254 -9.190 63.981 1.00 96.56 433 GLN A O 1
ATOM 3436 N N . GLU A 1 434 ? -6.150 -7.617 62.387 1.00 95.56 434 GLU A N 1
ATOM 3437 C CA . GLU A 1 434 ? -7.353 -6.880 62.813 1.00 95.56 434 GLU A CA 1
ATOM 3438 C C . GLU A 1 434 ? -8.595 -7.786 62.868 1.00 95.56 434 GLU A C 1
ATOM 3440 O O . GLU A 1 434 ? -9.414 -7.710 63.785 1.00 95.56 434 GLU A O 1
ATOM 3445 N N . ILE A 1 435 ? -8.725 -8.717 61.915 1.00 93.81 435 ILE A N 1
ATOM 3446 C CA . ILE A 1 435 ? -9.814 -9.705 61.915 1.00 93.81 435 ILE A CA 1
ATOM 3447 C C . ILE A 1 435 ? -9.717 -10.658 63.112 1.00 93.81 435 ILE A C 1
ATOM 3449 O O . ILE A 1 435 ? -10.741 -10.997 63.710 1.00 93.81 435 ILE A O 1
ATOM 3453 N N . LYS A 1 436 ? -8.505 -11.078 63.497 1.00 92.75 436 LYS A N 1
ATOM 3454 C CA . LYS A 1 436 ? -8.293 -11.875 64.719 1.00 92.75 436 LYS A CA 1
ATOM 3455 C C . LYS A 1 436 ? -8.616 -11.077 65.982 1.00 92.75 436 LYS A C 1
ATOM 3457 O O . LYS A 1 436 ? -9.081 -11.668 66.951 1.00 92.75 436 LYS A O 1
ATOM 3462 N N . GLU A 1 437 ? -8.392 -9.767 65.959 1.00 93.81 437 GLU A N 1
ATOM 3463 C CA . GLU A 1 437 ? -8.663 -8.854 67.076 1.00 93.81 437 GLU A C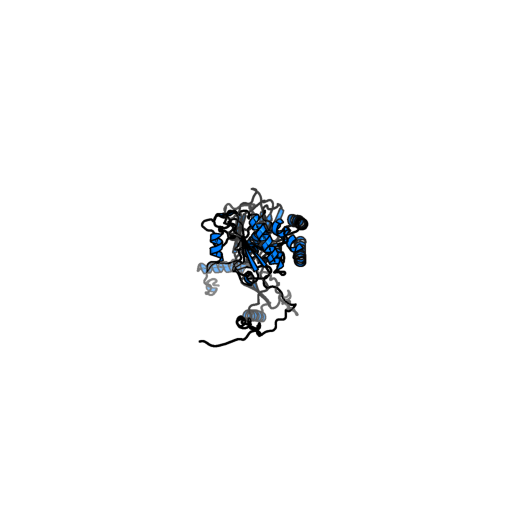A 1
ATOM 3464 C C . GLU A 1 437 ? -10.139 -8.426 67.172 1.00 93.81 437 GLU A C 1
ATOM 3466 O O . GLU A 1 437 ? -10.550 -7.851 68.177 1.00 93.81 437 GLU A O 1
ATOM 3471 N N . GLY A 1 438 ? -10.972 -8.779 66.187 1.00 86.88 438 GLY A N 1
ATOM 3472 C CA . GLY A 1 438 ? -12.429 -8.659 66.281 1.00 86.88 438 GLY A CA 1
ATOM 3473 C C . GLY A 1 438 ? -13.120 -8.088 65.047 1.00 86.88 438 GLY A C 1
ATOM 3474 O O . GLY A 1 438 ? -14.351 -8.145 64.976 1.00 86.88 438 GLY A O 1
ATOM 3475 N N . PHE A 1 439 ? -12.381 -7.583 64.051 1.00 89.12 439 PHE A N 1
ATOM 3476 C CA . PHE A 1 439 ? -12.999 -7.119 62.808 1.00 89.12 439 PHE A CA 1
ATOM 3477 C C . PHE A 1 439 ? -13.695 -8.274 62.065 1.00 89.12 439 PHE A C 1
ATOM 3479 O O . PHE A 1 439 ? -13.136 -9.365 61.934 1.00 89.12 439 PHE A O 1
ATOM 3486 N N . PRO A 1 440 ? -14.917 -8.073 61.537 1.00 88.81 440 PRO A N 1
ATOM 3487 C CA . PRO A 1 440 ? -15.645 -9.145 60.864 1.00 88.81 440 PRO A CA 1
ATOM 3488 C C . PRO A 1 440 ? -14.977 -9.568 59.548 1.00 88.81 440 PRO A C 1
ATOM 3490 O O . PRO A 1 440 ? -14.895 -10.763 59.263 1.00 88.81 440 PRO A O 1
ATOM 3493 N N . GLY A 1 441 ? -14.450 -8.613 58.778 1.00 91.25 441 GLY A N 1
ATOM 3494 C CA . GLY A 1 441 ? -13.734 -8.853 57.530 1.00 91.25 441 GLY A CA 1
ATOM 3495 C C . GLY A 1 441 ? -13.526 -7.570 56.719 1.00 91.25 441 GLY A C 1
ATOM 3496 O O . GLY A 1 441 ? -13.974 -6.499 57.124 1.00 91.25 441 GLY A O 1
ATOM 3497 N N . ALA A 1 442 ? -12.879 -7.683 55.557 1.00 92.19 442 ALA A N 1
ATOM 3498 C CA . ALA A 1 442 ? -12.706 -6.582 54.608 1.00 92.19 442 ALA A CA 1
ATOM 3499 C C . ALA A 1 442 ? -12.708 -7.052 53.139 1.00 92.19 442 ALA A C 1
ATOM 3501 O O . ALA A 1 442 ? -12.444 -8.218 52.848 1.00 92.19 442 ALA A O 1
ATOM 3502 N N . VAL A 1 443 ? -12.928 -6.119 52.208 1.00 92.00 443 VAL A N 1
ATOM 3503 C CA . VAL A 1 443 ? -12.590 -6.263 50.781 1.00 92.00 443 VAL A CA 1
ATOM 3504 C C . VAL A 1 443 ? -11.651 -5.118 50.409 1.00 92.00 443 VAL A C 1
ATOM 3506 O O . VAL A 1 443 ? -11.963 -3.958 50.664 1.00 92.00 443 VAL A O 1
ATOM 3509 N N . LEU A 1 444 ? -10.499 -5.431 49.817 1.00 90.25 444 LEU A N 1
ATOM 3510 C CA . LEU A 1 444 ? -9.493 -4.450 49.417 1.00 90.25 444 LEU A CA 1
ATOM 3511 C C . LEU A 1 444 ? -9.307 -4.461 47.900 1.00 90.25 444 LEU A C 1
ATOM 3513 O O . LEU A 1 444 ? -8.791 -5.425 47.331 1.00 90.25 444 LEU A O 1
ATOM 3517 N N . ALA A 1 445 ? -9.668 -3.344 47.270 1.00 88.62 445 ALA A N 1
ATOM 3518 C CA . ALA A 1 445 ? -9.339 -3.040 45.886 1.00 88.62 445 ALA A CA 1
ATOM 3519 C C . ALA A 1 445 ? -8.257 -1.951 45.837 1.00 88.62 445 ALA A C 1
ATOM 3521 O O . ALA A 1 445 ? -8.418 -0.886 46.427 1.00 88.62 445 ALA A O 1
ATOM 3522 N N . VAL A 1 446 ? -7.163 -2.197 45.112 1.00 88.06 446 VAL A N 1
ATOM 3523 C CA . VAL A 1 446 ? -6.124 -1.188 44.853 1.00 88.06 446 VAL A CA 1
ATOM 3524 C C . VAL A 1 446 ? -6.022 -0.967 43.355 1.00 88.06 446 VAL A C 1
ATOM 3526 O O . VAL A 1 446 ? -5.728 -1.891 42.593 1.00 88.06 446 VAL A O 1
ATOM 3529 N N . VAL A 1 447 ? -6.242 0.278 42.939 1.00 85.00 447 VAL A N 1
ATOM 3530 C CA . VAL A 1 447 ? -6.180 0.699 41.541 1.00 85.00 447 VAL A CA 1
ATOM 3531 C C . VAL A 1 447 ? -4.989 1.619 41.347 1.00 85.00 447 VAL A C 1
ATOM 3533 O O . VAL A 1 447 ? -4.838 2.608 42.060 1.00 85.00 447 VAL A O 1
ATOM 3536 N N . LYS A 1 448 ? -4.152 1.312 40.357 1.00 81.81 448 LYS A N 1
ATOM 3537 C CA . LYS A 1 448 ? -3.051 2.181 39.941 1.00 81.81 448 LYS A CA 1
ATOM 3538 C C . LYS A 1 448 ? -2.985 2.228 38.420 1.00 81.81 448 LYS A C 1
ATOM 3540 O O . LYS A 1 448 ? -3.017 1.181 37.784 1.00 81.81 448 LYS A O 1
ATOM 3545 N N . ASP A 1 449 ? -2.921 3.429 37.848 1.00 76.19 449 ASP A N 1
ATOM 3546 C CA . ASP A 1 449 ? -2.809 3.657 36.395 1.00 76.19 449 ASP A CA 1
ATOM 3547 C C . ASP A 1 449 ? -3.912 2.923 35.593 1.00 76.19 449 ASP A C 1
ATOM 3549 O O . ASP A 1 449 ? -3.709 2.366 34.513 1.00 76.19 449 ASP A O 1
ATOM 3553 N N . GLY A 1 450 ? -5.107 2.850 36.190 1.00 78.81 450 GLY A N 1
ATOM 3554 C CA . GLY A 1 450 ? -6.278 2.152 35.655 1.00 78.81 450 GLY A CA 1
ATOM 3555 C C . GLY A 1 450 ? -6.141 0.641 35.532 1.00 78.81 450 GLY A C 1
ATOM 3556 O O . GLY A 1 450 ? -6.867 0.034 34.741 1.00 78.81 450 GLY A O 1
ATOM 3557 N N . LYS A 1 451 ? -5.224 0.058 36.303 1.00 83.81 451 LYS A N 1
ATOM 3558 C CA . LYS A 1 451 ? -5.057 -1.377 36.510 1.00 83.81 451 LYS A CA 1
ATOM 3559 C C . LYS A 1 451 ? -5.482 -1.738 37.925 1.00 83.81 451 LYS A C 1
ATOM 3561 O O . LYS A 1 451 ? -5.107 -1.059 38.886 1.00 83.81 451 LYS A O 1
ATOM 3566 N N . LEU A 1 452 ? -6.254 -2.807 38.051 1.00 86.19 452 LEU A N 1
ATOM 3567 C CA . LEU A 1 452 ? -6.637 -3.377 39.333 1.00 86.19 452 LEU A CA 1
ATOM 3568 C C . LEU A 1 452 ? -5.500 -4.273 39.836 1.00 86.19 452 LEU A C 1
ATOM 3570 O O . LEU A 1 452 ? -5.437 -5.459 39.528 1.00 86.19 452 LEU A O 1
ATOM 3574 N N . ILE A 1 453 ? -4.578 -3.687 40.598 1.00 88.94 453 ILE A N 1
ATOM 3575 C CA . ILE A 1 453 ? -3.354 -4.369 41.043 1.00 88.94 453 ILE A CA 1
ATOM 3576 C C . ILE A 1 453 ? -3.553 -5.211 42.311 1.00 88.94 453 ILE A C 1
ATOM 3578 O O . ILE A 1 453 ? -2.678 -6.005 42.656 1.00 88.94 453 ILE A O 1
ATOM 3582 N N . LYS A 1 454 ? -4.691 -5.045 42.995 1.00 88.50 454 LYS A N 1
ATOM 3583 C CA . LYS A 1 454 ? -5.166 -5.910 44.079 1.00 88.50 454 LYS A CA 1
ATOM 3584 C C . LYS A 1 454 ? -6.685 -5.929 44.089 1.00 88.50 454 LYS A C 1
ATOM 3586 O O . LYS A 1 454 ? -7.302 -4.870 44.019 1.00 88.50 454 LYS A O 1
ATOM 3591 N N . LEU A 1 455 ? -7.251 -7.121 44.219 1.00 90.19 455 LEU A N 1
ATOM 3592 C CA . LEU A 1 455 ? -8.637 -7.334 44.607 1.00 90.19 455 LEU A CA 1
ATOM 3593 C C . LEU A 1 455 ? -8.684 -8.609 45.443 1.00 90.19 455 LEU A C 1
ATOM 3595 O O . LEU A 1 455 ? -8.486 -9.703 44.917 1.00 90.19 455 LEU A O 1
ATOM 3599 N N . SER A 1 456 ? -8.875 -8.450 46.744 1.00 91.12 456 SER A N 1
ATOM 3600 C CA . SER A 1 456 ? -8.918 -9.559 47.693 1.00 91.12 456 SER A CA 1
ATOM 3601 C C . SER A 1 456 ? -9.938 -9.292 48.787 1.00 91.12 456 SER A C 1
ATOM 3603 O O . SER A 1 456 ? -10.242 -8.143 49.104 1.00 91.12 456 SER A O 1
ATOM 3605 N N . HIS A 1 457 ? -10.449 -10.367 49.368 1.00 93.88 457 HIS A N 1
ATOM 3606 C CA . HIS A 1 457 ? -11.398 -10.352 50.469 1.00 93.88 457 HIS A CA 1
ATOM 3607 C C . HIS A 1 457 ? -10.819 -11.118 51.662 1.00 93.88 457 HIS A C 1
ATOM 3609 O O . HIS A 1 457 ? -9.937 -11.962 51.500 1.00 93.88 457 HIS A O 1
ATOM 3615 N N . TYR A 1 458 ? -11.313 -10.806 52.856 1.00 94.69 458 TYR A N 1
ATOM 3616 C CA . TYR A 1 458 ? -10.814 -11.332 54.123 1.00 94.69 458 TYR A CA 1
ATOM 3617 C C . TYR A 1 458 ? -11.972 -11.489 55.104 1.00 94.69 458 TYR A C 1
ATOM 3619 O O . TYR A 1 458 ? -12.875 -10.652 55.135 1.00 94.69 458 TYR A O 1
ATOM 3627 N N . GLY A 1 459 ? -11.914 -12.518 55.947 1.00 94.25 459 GLY A N 1
ATOM 3628 C CA . GLY A 1 459 ? -12.900 -12.737 57.004 1.00 94.25 459 GLY A CA 1
ATOM 3629 C C . GLY A 1 459 ? -14.302 -13.062 56.480 1.00 94.25 459 GLY A C 1
ATOM 3630 O O . GLY A 1 459 ? -14.478 -13.671 55.421 1.00 94.25 459 GLY A O 1
ATOM 3631 N N . ALA A 1 460 ? -15.309 -12.677 57.255 1.00 92.56 460 ALA A N 1
ATOM 3632 C CA . ALA A 1 460 ? -16.703 -13.023 57.036 1.00 92.56 460 ALA A CA 1
ATOM 3633 C C . ALA A 1 460 ? -17.562 -11.782 56.754 1.00 92.56 460 ALA A C 1
ATOM 3635 O O . ALA A 1 460 ? -17.492 -10.780 57.462 1.00 92.56 460 ALA A O 1
ATOM 3636 N N . ALA A 1 461 ? -18.434 -11.887 55.751 1.00 90.62 461 ALA A N 1
ATOM 3637 C CA . ALA A 1 461 ? -19.515 -10.941 55.495 1.00 90.62 461 ALA A CA 1
ATOM 3638 C C . ALA A 1 461 ? -20.605 -11.005 56.582 1.00 90.62 461 ALA A C 1
ATOM 3640 O O . ALA A 1 461 ? -21.299 -10.020 56.824 1.00 90.62 461 ALA A O 1
ATOM 3641 N N . LYS A 1 462 ? -20.759 -12.157 57.257 1.00 89.25 462 LYS A N 1
ATOM 3642 C CA . LYS A 1 462 ? -21.714 -12.333 58.360 1.00 89.25 462 LYS A CA 1
ATOM 3643 C C . LYS A 1 462 ? -21.190 -13.317 59.404 1.00 89.25 462 LYS A C 1
ATOM 3645 O O . LYS A 1 462 ? -21.004 -14.493 59.096 1.00 89.25 462 LYS A O 1
ATOM 3650 N N . LYS A 1 463 ? -20.998 -12.839 60.639 1.00 88.75 463 LYS A N 1
ATOM 3651 C CA . LYS A 1 463 ? -20.558 -13.650 61.795 1.00 88.75 463 LYS A CA 1
ATOM 3652 C C . LYS A 1 463 ? -21.656 -13.933 62.818 1.00 88.75 463 LYS A C 1
ATOM 3654 O O . LYS A 1 463 ? -21.587 -14.952 63.488 1.00 88.75 463 LYS A O 1
ATOM 3659 N N . TYR A 1 464 ? -22.667 -13.074 62.911 1.00 88.19 464 TYR A N 1
ATOM 3660 C CA . TYR A 1 464 ? -23.684 -13.148 63.959 1.00 88.19 464 TYR A CA 1
ATOM 3661 C C . TYR A 1 464 ? -25.096 -13.239 63.371 1.00 88.19 464 TYR A C 1
ATOM 3663 O O . TYR A 1 464 ? -25.381 -12.746 62.271 1.00 88.19 464 TYR A O 1
ATOM 3671 N N . HIS A 1 465 ? -25.984 -13.889 64.113 1.00 85.81 465 HIS A N 1
ATOM 3672 C CA . HIS A 1 465 ? -27.425 -13.793 63.947 1.00 85.81 465 HIS A CA 1
ATOM 3673 C C . HIS A 1 465 ? -27.920 -12.400 64.371 1.00 85.81 465 HIS A C 1
ATOM 3675 O O . HIS A 1 465 ? -27.207 -11.631 65.014 1.00 85.81 465 HIS A O 1
ATOM 3681 N N . ALA A 1 466 ? -29.162 -12.060 64.010 1.00 84.12 466 ALA A N 1
ATOM 3682 C CA . ALA A 1 466 ? -29.760 -10.773 64.380 1.00 84.12 466 ALA A CA 1
ATOM 3683 C C . ALA A 1 466 ? -29.946 -10.608 65.903 1.00 84.12 466 ALA A C 1
ATOM 3685 O O . ALA A 1 466 ? -30.037 -9.486 66.386 1.00 84.12 466 ALA A O 1
ATOM 3686 N N . ASP A 1 467 ? -29.979 -11.716 66.647 1.00 88.88 467 ASP A N 1
ATOM 3687 C CA . ASP A 1 467 ? -30.048 -11.749 68.112 1.00 88.88 467 ASP A CA 1
ATOM 3688 C C . ASP A 1 467 ? -28.672 -11.619 68.799 1.00 88.88 467 ASP A C 1
ATOM 3690 O O . ASP A 1 467 ? -28.589 -11.655 70.024 1.00 88.88 467 ASP A O 1
ATOM 3694 N N . GLY A 1 468 ? -27.594 -11.457 68.021 1.00 84.50 468 GLY A N 1
ATOM 3695 C CA . GLY A 1 468 ? -26.226 -11.316 68.516 1.00 84.50 468 GLY A CA 1
ATOM 3696 C C . GLY A 1 468 ? -25.503 -12.635 68.800 1.00 84.50 468 GLY A C 1
ATOM 3697 O O . GLY A 1 468 ? -24.315 -12.600 69.116 1.00 84.50 468 GLY A O 1
ATOM 3698 N N . SER A 1 469 ? -26.159 -13.792 68.658 1.00 90.75 469 SER A N 1
ATOM 3699 C CA . SER A 1 469 ? -25.491 -15.093 68.774 1.00 90.75 469 SER A CA 1
ATOM 3700 C C . SER A 1 469 ? -24.575 -15.366 67.575 1.00 90.75 469 SER A C 1
ATOM 3702 O O . SER A 1 469 ? -24.838 -14.923 66.453 1.00 90.75 469 SER A O 1
ATOM 3704 N N . GLU A 1 470 ? -23.460 -16.063 67.796 1.00 89.38 470 GLU A N 1
ATOM 3705 C CA . GLU A 1 470 ? -22.489 -16.355 66.737 1.00 89.38 470 GLU A CA 1
ATOM 3706 C C . GLU A 1 470 ? -22.981 -17.483 65.820 1.00 89.38 470 GLU A C 1
ATOM 3708 O O . GLU A 1 470 ? -23.572 -18.467 66.264 1.00 89.38 470 GLU A O 1
ATOM 3713 N N . LEU A 1 471 ? -22.747 -17.336 64.517 1.00 88.88 471 LEU A N 1
ATOM 3714 C CA . LEU A 1 471 ? -23.069 -18.355 63.526 1.00 88.88 471 LEU A CA 1
ATOM 3715 C C . LEU A 1 471 ? -22.094 -19.529 63.652 1.00 88.88 471 LEU A C 1
ATOM 3717 O O . LEU A 1 471 ? -20.885 -19.342 63.557 1.00 88.88 471 LEU A O 1
ATOM 3721 N N . ASN A 1 472 ? -22.620 -20.757 63.705 1.00 88.69 472 ASN A N 1
ATOM 3722 C CA . ASN A 1 472 ? -21.804 -21.982 63.647 1.00 88.69 472 ASN A CA 1
ATOM 3723 C C . ASN A 1 472 ? -20.938 -22.073 62.374 1.00 88.69 472 ASN A C 1
ATOM 3725 O O . ASN A 1 472 ? -19.915 -22.752 62.362 1.00 88.69 472 ASN A O 1
ATOM 3729 N N . SER A 1 473 ? -21.359 -21.407 61.295 1.00 90.00 473 SER A N 1
ATOM 3730 C CA . SER A 1 473 ? -20.602 -21.275 60.051 1.00 90.00 473 SER A CA 1
ATOM 3731 C C . SER A 1 473 ? -20.761 -19.850 59.512 1.00 90.00 473 SER A C 1
ATOM 3733 O O . SER A 1 473 ? -21.761 -19.564 58.845 1.00 90.00 473 SER A O 1
ATOM 3735 N N . PRO A 1 474 ? -19.810 -18.943 59.795 1.00 90.50 474 PRO A N 1
ATOM 3736 C CA . PRO A 1 474 ? -19.828 -17.586 59.261 1.00 90.50 474 PRO A CA 1
ATOM 3737 C C . PRO A 1 474 ? -19.861 -17.566 57.727 1.00 90.50 474 PRO A C 1
ATOM 3739 O O . PRO A 1 474 ? -19.225 -18.386 57.063 1.00 90.50 474 PRO A O 1
ATOM 3742 N N . GLN A 1 475 ? -20.582 -16.605 57.149 1.00 91.69 475 GLN A N 1
ATOM 3743 C CA . GLN A 1 475 ? -20.608 -16.410 55.700 1.00 91.69 475 GLN A CA 1
ATOM 3744 C C . GLN A 1 475 ? -19.334 -15.681 55.271 1.00 91.69 475 GLN A C 1
ATOM 3746 O O . GLN A 1 475 ? -19.122 -14.540 55.676 1.00 91.69 475 GLN A O 1
ATOM 3751 N N . ALA A 1 476 ? -18.501 -16.319 54.449 1.00 93.19 476 ALA A N 1
ATOM 3752 C CA . ALA A 1 476 ? -17.256 -15.733 53.957 1.00 93.19 476 ALA A CA 1
ATOM 3753 C C . ALA A 1 476 ? -17.500 -14.485 53.093 1.00 93.19 476 ALA A C 1
ATOM 3755 O O . ALA A 1 476 ? -18.469 -14.416 52.332 1.00 93.19 476 ALA A O 1
ATOM 3756 N N . MET A 1 477 ? -16.591 -13.517 53.201 1.00 94.38 477 MET A N 1
ATOM 3757 C CA . MET A 1 477 ? -16.557 -12.349 52.324 1.00 94.38 477 MET A CA 1
ATOM 3758 C C . MET A 1 477 ? -16.291 -12.760 50.869 1.00 94.38 477 MET A C 1
ATOM 3760 O O . MET A 1 477 ? -15.609 -13.749 50.622 1.00 94.38 477 MET A O 1
ATOM 3764 N N . GLN A 1 478 ? -16.792 -11.986 49.910 1.00 93.88 478 GLN A N 1
ATOM 3765 C CA . GLN A 1 478 ? -16.501 -12.119 48.480 1.00 93.88 478 GLN A CA 1
ATOM 3766 C C . GLN A 1 478 ? -15.973 -10.796 47.919 1.00 93.88 478 GLN A C 1
ATOM 3768 O O . GLN A 1 478 ? -16.193 -9.732 48.496 1.00 93.88 478 GLN A O 1
ATOM 3773 N N . ASN A 1 479 ? -15.302 -10.841 46.767 1.00 88.31 479 ASN A N 1
ATOM 3774 C CA . ASN A 1 479 ? -14.761 -9.640 46.114 1.00 88.31 479 ASN A CA 1
ATOM 3775 C C . ASN A 1 479 ? -15.837 -8.617 45.701 1.00 88.31 479 ASN A C 1
ATOM 3777 O O . ASN A 1 479 ? -15.517 -7.456 45.463 1.00 88.31 479 ASN A O 1
ATOM 3781 N N . ASP A 1 480 ? -17.087 -9.054 45.584 1.00 88.62 480 ASP A N 1
ATOM 3782 C CA . ASP A 1 480 ? -18.266 -8.262 45.241 1.00 88.62 480 ASP A CA 1
ATOM 3783 C C . ASP A 1 480 ? -19.211 -8.054 46.438 1.00 88.62 480 ASP A C 1
ATOM 3785 O O . ASP A 1 480 ? -20.337 -7.589 46.263 1.00 88.62 480 ASP A O 1
ATOM 3789 N N . THR A 1 481 ? -18.767 -8.363 47.664 1.00 89.06 481 THR A N 1
ATOM 3790 C CA . THR A 1 481 ? -19.543 -8.047 48.868 1.00 89.06 481 THR A CA 1
ATOM 3791 C C . THR A 1 481 ? -19.675 -6.534 49.013 1.00 89.06 481 THR A C 1
ATOM 3793 O O . THR A 1 481 ? -18.686 -5.823 49.191 1.00 89.06 481 THR A O 1
ATOM 3796 N N . LEU A 1 482 ? -20.912 -6.047 48.937 1.00 78.38 482 LEU A N 1
ATOM 3797 C CA . LEU A 1 482 ? -21.255 -4.650 49.171 1.00 78.38 482 LEU A CA 1
ATOM 3798 C C . LEU A 1 482 ? -21.589 -4.445 50.647 1.00 78.38 482 LEU A C 1
ATOM 3800 O O . LEU A 1 482 ? -22.386 -5.184 51.224 1.00 78.38 482 LEU A O 1
ATOM 3804 N N . PHE A 1 483 ? -20.987 -3.421 51.241 1.00 78.19 483 PHE A N 1
ATOM 3805 C CA . PHE A 1 483 ? -21.281 -3.001 52.604 1.00 78.19 483 PHE A CA 1
ATOM 3806 C C . PHE A 1 483 ? -22.358 -1.924 52.583 1.00 78.19 483 PHE A C 1
ATOM 3808 O O . PHE A 1 483 ? -22.317 -1.019 51.746 1.00 78.19 483 PHE A O 1
ATOM 3815 N N . ASP A 1 484 ? -23.300 -2.005 53.518 1.00 70.75 484 ASP A N 1
ATOM 3816 C CA . ASP A 1 484 ? -24.230 -0.908 53.745 1.00 70.75 484 ASP A CA 1
ATOM 3817 C C . ASP A 1 484 ? -23.456 0.299 54.290 1.00 70.75 484 ASP A C 1
ATOM 3819 O O . ASP A 1 484 ? -22.632 0.176 55.204 1.00 70.75 484 ASP A O 1
ATOM 3823 N N . ILE A 1 485 ? -23.676 1.472 53.702 1.00 63.69 485 ILE A N 1
ATOM 3824 C CA . ILE A 1 485 ? -22.955 2.677 54.096 1.00 63.69 485 ILE A CA 1
ATOM 3825 C C . ILE A 1 485 ? -23.687 3.299 55.284 1.00 63.69 485 ILE A C 1
ATOM 3827 O O . ILE A 1 485 ? -24.580 4.133 55.133 1.00 63.69 485 ILE A O 1
ATOM 3831 N N . ALA A 1 486 ? -23.279 2.923 56.493 1.00 62.38 486 ALA A N 1
ATOM 3832 C CA . ALA A 1 486 ? -23.816 3.514 57.710 1.00 62.38 486 ALA A CA 1
ATOM 3833 C C . ALA A 1 486 ? -23.131 4.857 58.050 1.00 62.38 486 ALA A C 1
ATOM 3835 O O . ALA A 1 486 ? -21.917 4.947 58.209 1.00 62.38 486 ALA A O 1
ATOM 3836 N N . SER A 1 487 ? -23.937 5.906 58.264 1.00 62.06 487 SER A N 1
ATOM 3837 C CA . SER A 1 487 ? -23.548 7.181 58.900 1.00 62.06 487 SER A CA 1
ATOM 3838 C C . SER A 1 487 ? -22.435 8.003 58.212 1.00 62.06 487 SER A C 1
ATOM 3840 O O . SER A 1 487 ? -21.496 8.480 58.860 1.00 62.06 487 SER A O 1
ATOM 3842 N N . ASN A 1 488 ? -22.627 8.333 56.937 1.00 67.88 488 ASN A N 1
ATOM 3843 C CA . ASN A 1 488 ? -21.814 9.315 56.204 1.00 67.88 488 ASN A CA 1
ATOM 3844 C C . ASN A 1 488 ? -21.758 10.727 56.833 1.00 67.88 488 ASN A C 1
ATOM 3846 O O . ASN A 1 488 ? -20.822 11.485 56.576 1.00 67.88 488 ASN A O 1
ATOM 3850 N N . SER A 1 489 ? -22.719 11.090 57.690 1.00 72.81 489 SER A N 1
ATOM 3851 C CA . SER A 1 489 ? -22.796 12.417 58.320 1.00 72.81 489 SER A CA 1
ATOM 3852 C C . SER A 1 489 ? -21.552 12.776 59.136 1.00 72.81 489 SER A C 1
ATOM 3854 O O . SER A 1 489 ? -21.178 13.941 59.201 1.00 72.81 489 SER A O 1
ATOM 3856 N N . LYS A 1 490 ? -20.857 11.791 59.717 1.00 81.25 490 LYS A N 1
ATOM 3857 C CA . LYS A 1 490 ? -19.616 12.047 60.466 1.00 81.25 490 LYS A CA 1
ATOM 3858 C C . LYS A 1 490 ? -18.499 12.539 59.547 1.00 81.25 490 LYS A C 1
ATOM 3860 O O . LYS A 1 490 ? -17.774 13.459 59.905 1.00 81.25 490 LYS A O 1
ATOM 3865 N N . MET A 1 491 ? -18.393 11.972 58.347 1.00 75.25 491 MET A N 1
ATOM 3866 C CA . MET A 1 491 ? -17.361 12.356 57.383 1.00 75.25 491 MET A CA 1
ATOM 3867 C C . MET A 1 491 ? -17.681 13.694 56.715 1.00 75.25 491 MET A C 1
ATOM 3869 O O . MET A 1 491 ? -16.796 14.534 56.581 1.00 75.25 491 MET A O 1
ATOM 3873 N N . PHE A 1 492 ? -18.943 13.926 56.345 1.00 73.75 492 PHE A N 1
ATOM 3874 C CA . PHE A 1 492 ? -19.317 15.134 55.602 1.00 73.75 492 PHE A CA 1
ATOM 3875 C C . PHE A 1 492 ? -19.691 16.332 56.480 1.00 73.75 492 PHE A C 1
ATOM 3877 O O . PHE A 1 492 ? -19.557 17.465 56.030 1.00 73.75 492 PHE A O 1
ATOM 3884 N N . ALA A 1 493 ? -20.133 16.111 57.720 1.00 79.12 493 ALA A N 1
ATOM 3885 C CA . ALA A 1 493 ? -20.506 17.186 58.638 1.00 79.12 493 ALA A CA 1
ATOM 3886 C C . ALA A 1 493 ? -19.520 17.309 59.804 1.00 79.12 493 ALA A C 1
ATOM 3888 O O . ALA A 1 493 ? -18.909 18.362 59.969 1.00 79.12 493 ALA A O 1
ATOM 3889 N N . THR A 1 494 ? -19.322 16.248 60.595 1.00 83.12 494 THR A N 1
ATOM 3890 C CA . THR A 1 494 ? -18.510 16.329 61.825 1.00 83.12 494 THR A CA 1
ATOM 3891 C C . THR A 1 494 ? -17.036 16.600 61.528 1.00 83.12 494 THR A C 1
ATOM 3893 O O . THR A 1 494 ? -16.486 17.565 62.052 1.00 83.12 494 THR A O 1
ATOM 3896 N N . ASN A 1 495 ? -16.403 15.825 60.643 1.00 84.75 495 ASN A N 1
ATOM 3897 C CA . ASN A 1 495 ? -14.998 16.029 60.287 1.00 84.75 495 ASN A CA 1
ATOM 3898 C C . ASN A 1 495 ? -14.781 17.387 59.622 1.00 84.75 495 ASN A C 1
ATOM 3900 O O . ASN A 1 495 ? -13.832 18.081 59.965 1.00 84.75 495 ASN A O 1
ATOM 3904 N N . PHE A 1 496 ? -15.676 17.803 58.723 1.00 83.88 496 PHE A N 1
ATOM 3905 C CA . PHE A 1 496 ? -15.559 19.106 58.071 1.00 83.88 496 PHE A CA 1
ATOM 3906 C C . PHE A 1 496 ? -15.677 20.262 59.076 1.00 83.88 496 PHE A C 1
ATOM 3908 O O . PHE A 1 496 ? -14.896 21.212 59.024 1.00 83.88 496 PHE A O 1
ATOM 3915 N N . ALA A 1 497 ? -16.597 20.159 60.042 1.00 87.00 497 ALA A N 1
ATOM 3916 C CA . ALA A 1 497 ? -16.729 21.131 61.122 1.00 87.00 497 ALA A CA 1
ATOM 3917 C C . ALA A 1 497 ? -15.479 21.171 62.016 1.00 87.00 497 ALA A C 1
ATOM 3919 O O . ALA A 1 497 ? -14.983 22.258 62.305 1.00 87.00 497 ALA A O 1
ATOM 3920 N N . LEU A 1 498 ? -14.928 20.014 62.400 1.00 87.38 498 LEU A N 1
ATOM 3921 C CA . LEU A 1 498 ? -13.703 19.933 63.203 1.00 87.38 498 LEU A CA 1
ATOM 3922 C C . LEU A 1 498 ? -12.489 20.490 62.451 1.00 87.38 498 LEU A C 1
ATOM 3924 O O . LEU A 1 498 ? -11.757 21.302 63.006 1.00 87.38 498 LEU A O 1
ATOM 3928 N N . MET A 1 499 ? -12.311 20.128 61.176 1.00 87.38 499 MET A N 1
ATOM 3929 C CA . MET A 1 499 ? -11.237 20.651 60.325 1.00 87.38 499 MET A CA 1
ATOM 3930 C C . MET A 1 499 ? -11.333 22.169 60.172 1.00 87.38 499 MET A C 1
ATOM 3932 O O . MET A 1 499 ? -10.322 22.859 60.276 1.00 87.38 499 MET A O 1
ATOM 3936 N N . LYS A 1 500 ? -12.544 22.705 59.976 1.00 89.75 500 LYS A N 1
ATOM 3937 C CA . LYS A 1 500 ? -12.774 24.151 59.910 1.00 89.75 500 LYS A CA 1
ATOM 3938 C C . LYS A 1 500 ? -12.426 24.828 61.235 1.00 89.75 500 LYS A C 1
ATOM 3940 O O . LYS A 1 500 ? -11.665 25.791 61.227 1.00 89.75 500 LYS A O 1
ATOM 3945 N N . LEU A 1 501 ? -12.927 24.316 62.362 1.00 92.06 501 LEU A N 1
ATOM 3946 C CA . LEU A 1 501 ? -12.645 24.866 63.692 1.00 92.06 501 LEU A CA 1
ATOM 3947 C C . LEU A 1 501 ? -11.147 24.828 64.021 1.00 92.06 501 LEU A C 1
ATOM 3949 O O . LEU A 1 501 ? -10.627 25.811 64.542 1.00 92.06 501 LEU A O 1
ATOM 3953 N N . ALA A 1 502 ? -10.452 23.748 63.661 1.00 91.38 502 ALA A N 1
ATOM 3954 C CA . ALA A 1 502 ? -9.006 23.640 63.815 1.00 91.38 502 ALA A CA 1
ATOM 3955 C C . ALA A 1 502 ? -8.253 24.625 62.910 1.00 91.38 502 ALA A C 1
ATOM 3957 O O . ALA A 1 502 ? -7.376 25.345 63.380 1.00 91.38 502 ALA A O 1
ATOM 3958 N N . SER A 1 503 ? -8.638 24.737 61.632 1.00 90.12 503 SER A N 1
ATOM 3959 C CA . SER A 1 503 ? -8.013 25.682 60.692 1.00 90.12 503 SER A CA 1
ATOM 3960 C C . SER A 1 503 ? -8.201 27.148 61.096 1.00 90.12 503 SER A C 1
ATOM 3962 O O . SER A 1 503 ? -7.340 27.981 60.833 1.00 90.12 503 SER A O 1
ATOM 3964 N N . GLU A 1 504 ? -9.310 27.460 61.772 1.00 93.25 504 GLU A N 1
ATOM 3965 C CA . GLU A 1 504 ? -9.604 28.788 62.317 1.00 93.25 504 GLU A CA 1
ATOM 3966 C C . GLU A 1 504 ? -8.976 29.015 63.705 1.00 93.25 504 GLU A C 1
ATOM 3968 O O . GLU A 1 504 ? -9.206 30.063 64.307 1.00 93.25 504 GLU A O 1
ATOM 3973 N N . GLY A 1 505 ? -8.226 28.045 64.244 1.00 90.94 505 GLY A N 1
ATOM 3974 C CA . GLY A 1 505 ? -7.602 28.120 65.570 1.00 90.94 505 GLY A CA 1
ATOM 3975 C C . GLY A 1 505 ? -8.591 28.081 66.743 1.00 90.94 505 GLY A C 1
ATOM 3976 O O . GLY A 1 505 ? -8.232 28.419 67.867 1.00 90.94 505 GLY A O 1
ATOM 3977 N N . LYS A 1 506 ? -9.847 27.692 66.497 1.00 87.50 506 LYS A N 1
ATOM 3978 C CA . LYS A 1 506 ? -10.929 27.628 67.497 1.00 87.50 506 LYS A CA 1
ATOM 3979 C C . LYS A 1 506 ? -10.999 26.285 68.223 1.00 87.50 506 LYS A C 1
ATOM 3981 O O . LYS A 1 506 ? -11.672 26.183 69.244 1.00 87.50 506 LYS A O 1
ATOM 3986 N N . LEU A 1 507 ? -10.321 25.271 67.695 1.00 91.00 507 LEU A N 1
ATOM 3987 C CA . LEU A 1 507 ? -10.192 23.944 68.282 1.00 91.00 507 LEU A CA 1
ATOM 3988 C C . LEU A 1 507 ? -8.737 23.485 68.152 1.0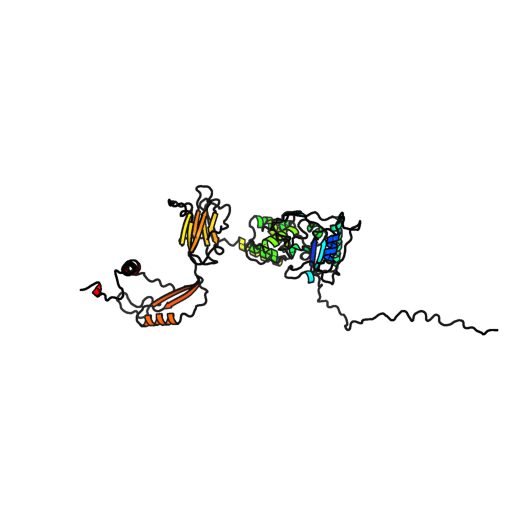0 91.00 507 LEU A C 1
ATOM 3990 O O . LEU A 1 507 ? -8.175 23.518 67.064 1.00 91.00 507 LEU A O 1
ATOM 3994 N N . ASP A 1 508 ? -8.145 23.045 69.253 1.00 91.19 508 ASP A N 1
ATOM 3995 C CA . ASP A 1 508 ? -6.823 22.431 69.317 1.00 91.19 508 ASP A CA 1
ATOM 3996 C C . ASP A 1 508 ? -7.029 20.941 69.585 1.00 91.19 508 ASP A C 1
ATOM 3998 O O . ASP A 1 508 ? -7.531 20.550 70.640 1.00 91.19 508 ASP A O 1
ATOM 4002 N N . VAL A 1 509 ? -6.702 20.121 68.589 1.00 87.81 509 VAL A N 1
ATOM 4003 C CA . VAL A 1 509 ? -6.962 18.676 68.610 1.00 87.81 509 VAL A CA 1
ATOM 4004 C C . VAL A 1 509 ? -6.053 17.918 69.581 1.00 87.81 509 VAL A C 1
ATOM 4006 O O . VAL A 1 509 ? -6.354 16.775 69.905 1.00 87.81 509 VAL A O 1
ATOM 4009 N N . GLU A 1 510 ? -4.991 18.558 70.080 1.00 91.00 510 GLU A N 1
ATOM 4010 C CA . GLU A 1 510 ? -4.064 17.980 71.059 1.00 91.00 510 GLU A CA 1
ATOM 4011 C C . GLU A 1 510 ? -4.488 18.265 72.510 1.00 91.00 510 GLU A C 1
ATOM 4013 O O . GLU A 1 510 ? -3.944 17.688 73.456 1.00 91.00 510 GLU A O 1
ATOM 4018 N N . LYS A 1 511 ? -5.463 19.161 72.725 1.00 89.56 511 LYS A N 1
ATOM 4019 C CA . LYS A 1 511 ? -5.953 19.466 74.072 1.00 89.56 511 LYS A CA 1
ATOM 4020 C C . LYS A 1 511 ? -6.979 18.431 74.540 1.00 89.56 511 LYS A C 1
ATOM 4022 O O . LYS A 1 511 ? -7.870 18.054 73.777 1.00 89.56 511 LYS A O 1
ATOM 4027 N N . PRO A 1 512 ? -6.931 18.016 75.819 1.00 86.38 512 PRO A N 1
ATOM 4028 C CA . PRO A 1 512 ? -7.946 17.141 76.389 1.00 86.38 512 PRO A CA 1
ATOM 4029 C C . PRO A 1 512 ? -9.355 17.739 76.293 1.00 86.38 512 PRO A C 1
ATOM 4031 O O . PRO A 1 512 ? -9.541 18.950 76.427 1.00 86.38 512 PRO A O 1
ATOM 4034 N N . LEU A 1 513 ? -10.358 16.869 76.141 1.00 83.31 513 LEU A N 1
ATOM 4035 C CA . LEU A 1 513 ? -11.751 17.256 75.886 1.00 83.31 513 LEU A CA 1
ATOM 4036 C C . LEU A 1 513 ? -12.318 18.250 76.920 1.00 83.31 513 LEU A C 1
ATOM 4038 O O . LEU A 1 513 ? -13.086 19.139 76.552 1.00 83.31 513 LEU A O 1
ATOM 4042 N N . PHE A 1 514 ? -11.899 18.145 78.189 1.00 87.25 514 PHE A N 1
ATOM 4043 C CA . PHE A 1 514 ? -12.368 19.010 79.284 1.00 87.25 514 PHE A CA 1
ATOM 4044 C C . PHE A 1 514 ? -12.056 20.499 79.062 1.00 87.25 514 PHE A C 1
ATOM 4046 O O . PHE A 1 514 ? -12.689 21.360 79.663 1.00 87.25 514 PHE A O 1
ATOM 4053 N N . TYR A 1 515 ? -11.089 20.823 78.198 1.00 84.62 515 TYR A N 1
ATOM 4054 C CA . TYR A 1 515 ? -10.758 22.206 77.853 1.00 84.62 515 TYR A CA 1
ATOM 4055 C C . TYR A 1 515 ? -11.867 22.884 77.031 1.00 84.62 515 TYR A C 1
ATOM 4057 O O . TYR A 1 515 ? -11.989 24.107 77.036 1.00 84.62 515 TYR A O 1
ATOM 4065 N N . TYR A 1 516 ? -12.672 22.086 76.323 1.00 83.75 516 TYR A N 1
ATOM 4066 C CA . TYR A 1 516 ? -13.783 22.538 75.481 1.00 83.75 516 TYR A CA 1
ATOM 4067 C C . TYR A 1 516 ? -15.150 22.200 76.069 1.00 83.75 516 TYR A C 1
ATOM 4069 O O . TYR A 1 516 ? -16.125 22.894 75.790 1.00 83.75 516 TYR A O 1
ATOM 4077 N N . LEU A 1 517 ? -15.212 21.140 76.873 1.00 83.06 517 LEU A N 1
ATOM 4078 C CA . LEU A 1 517 ? -16.401 20.662 77.567 1.00 83.06 517 LEU A CA 1
ATOM 4079 C C . LEU A 1 517 ? -16.058 20.448 79.050 1.00 83.06 517 LEU A C 1
ATOM 4081 O O . LEU A 1 517 ? -15.905 19.301 79.472 1.00 83.06 517 LEU A O 1
ATOM 4085 N N . PRO A 1 518 ? -15.846 21.524 79.828 1.00 73.88 518 PRO A N 1
ATOM 4086 C CA . PRO A 1 518 ? -15.755 21.395 81.276 1.00 73.88 518 PRO A CA 1
ATOM 4087 C C . PRO A 1 518 ? -17.121 20.922 81.792 1.00 73.88 518 PRO A C 1
ATOM 4089 O O . PRO A 1 518 ? -18.142 21.431 81.327 1.00 73.88 518 PRO A O 1
ATOM 4092 N N . GLU A 1 519 ? -17.134 19.920 82.673 1.00 62.16 519 GLU A N 1
ATOM 4093 C CA . GLU A 1 519 ? -18.370 19.430 83.310 1.00 62.16 519 GLU A CA 1
ATOM 4094 C C . GLU A 1 519 ? -19.168 20.546 83.997 1.00 62.16 519 GLU A C 1
ATOM 4096 O O . GLU A 1 519 ? -18.538 21.434 84.626 1.00 62.16 519 GLU A O 1
#

Foldseek 3Di:
DDDDDDDDDDDPDDVPPDPPDPPPPPPPPDDDDDDPPDADLAQAEAEFEQQDAPQVSCCQAAPPPHFHAQWEWHAAPRPNDPDNATDIDGRDDPVDFGGDLPFWWWLHDTPNSRHYHYYYYHWHKDKDAPPPDDPQAPLTPRIDIDGDAGHPSSVVNVLVVQVVVCVVHVNHDQLRHFYSCQTCLRGDQPPFLNPCLVVSVVSVHHDFFDPVQLVVQLVVCVVPNDQLLLQQLLLVLSIHPGDRPSDLDPSQLSNLQRLCSNHVSVDRDSDRGSNSVSRSLRRCCVPPVVSSVVSVVVRVVVVVPPPPQPPPPPDFPDKAKVQDPDDDPPPVPRFKDKDAEAAQFWKKKKQWADFQDKFKDKQNHTDDDDHGDDHRGMDMGTCNNRDHHTMIMMGMDDRPDPVTMMIMGTHHYAAAAPDAADDPPVVVVVQQVVVVVPDQWDWDFDADSRYGNDTDITHAPAQADPVRHGDPDGHGDDSPDDDDDPDCCCVVPVVVVQVVCVVVVNDDPPDDPCVVVPD

pLDDT: mean 88.39, std 13.82, range [34.53, 98.94]

Radius of gyration: 39.45 Å; chains: 1; bounding box: 117×67×142 Å

Secondary structure (DSSP, 8-state):
--------------SSSSS---------SS-----SS---S--EEEEEE-SS-HHHHHHHHHSTTS---SEEE--TT-TT---SS--PEE-S-TTS--S-S-S-EETTEE-GGGGEEEEEE----EEE--TTS-TT-TT-TT-EEEPPPPPHHHHHHHHHHHHHHHHH-TT--GGGEEEHHHHSTTT--TT-TTS-HHHHHHTT-S----HHHHHHHHHHHHHSPPPHHHHHHHHHHHT------SS--HHHHHHHHHHHHHH-TT----S--HHHHHHHHHHHHHH-HHHHHHHHHHHHHHHHS--------SS-SEEEEES-SS--SSGGGSSEEEEEE-TT--EEEEEESS-SEEEEEETTEEP---SSPPTT-EEEEE-TTT--SEEEEEEEEEEESTT--EEEEEPPPPPB--PPPP--HHHHHHHHHHHHHT--EEEEEEEETTEEEEEEEEEEEEEE-TTSPEEEEEEEP-TTPPPP---THIIIIIHHHHHHHHHTTS--TTS-GGGTS--

Sequence (519 aa):
MSFTPLKTLLKQLCYLSSAALLVSCASNPYTYTQSANYSHRVKFLVMHYTAIDYEKSMRALVDEGGLSSHYLLPESGDPSYPKDELEIIQLVDEKDRAWHAGRSFWQGREDLNDHSIGIEIVNVPTCHIPEQANLAMENDASKLCIFPDYDAKQIELLIKLSKDILARNPDIGPTQVIGHSDIAPSRKNDPGPRFPWYQLYKAGIGAWYDSDTVDKYWQLFSASKPSVELMQKALRSYGYEVIATGQLDSQTLDALSAFQMHFLPWHVSGNSDARSAAVLFALLEKYFPKKSERLFQEYQQQQQAVEPAPKTLANAQVIARIPALDPSSRALVNDRGTFTAYKGRGEIIIENQDATSADIFINGEKINIASPLTAEKIYQYSLAKRTRDGINTYKVENVLPEGASLTLRFPYPTLDKNSAQKRFTAVDELINQEIKEGFPGAVLAVVKDGKLIKLSHYGAAKKYHADGSELNSPQAMQNDTLFDIASNSKMFATNFALMKLASEGKLDVEKPLFYYLPE